Protein AF-A0A1G1ML23-F1 (afdb_monomer)

Foldseek 3Di:
DLLVQLLVCLLVVHFDEAEDFFQVLLVCVVPPDDDPLVSLLVLLLVLLSLQSGQEYEAQFPLVVVVSVVSPRPHHYDHQHAFDALVLLQDADLPVLCVVQVQDSQAAEEEEEDAQDVLQVVLLVLVLLLVLCVVDVSYAYEYAAYYPCPVVSCVSCVVSVNNVRYGYDHHDDRRSVSNSLLNHLAYETERQGGRAPVVLLSSLSNLHAYAYEDHHNCVRQDDDPQLHHYHPDSDSVVSSVRVVVSRVDDPVVSVNSSVRSNVSSVVRHNVVSVVVVVVVSVVSRVVSVVVCVVPPDPVVSVVSSVVSVVSSVVSSVVSNCCSPVVPDDDDDDPDDDDDDDDDDDDDDDDDDDDDDDDDDYDDDDDDDDDD

Secondary structure (DSSP, 8-state):
-HHHHHHHHHHTT---EEE----GGGGGGGSS---HHHHHHHHHHHHHHHTTSSEEEESSHHHHHHHHHTT--S-EEE-PPPB-TTGGG---HHHHHHHTT--TT-EEEEEES--SGGG-HHHHHHHHHHHHHH-TTEEEEEEB-STTHHHHHHHHHHTT-GGGEEE-B---THHHHHHHHH-SEEEE--S--SS-HHHHHHHHTT--EEEE--TTHHHH--BTTTEEEESS--HHHHHHHHHHHHT--HHHHHHHHHHHHHHGGG-BHHHHHHHHHHHHHHHHHHHHHHHTT---HHHHHHHHHHHHHHHHHHHHHHHHHHHHS---------------------------------------------

Sequence (370 aa):
MGDFALRLSRQHAIPLVFTYHTMFEQYVHDWPVQNEGVKRFMVKLAAGYANLVDQVIVPSESVQEILLKRGVKTPMEVVPTGVDLEHFSKGDRKAFRQRNQIPLDALVIGHAGRLAPEKNLEFLTNCMVEVLKKDPRVYALIVGLGPSEKMIKDTFKQAGLEKRLRLTGVLHYQHLVDAYFAMDVFAFASLSETQGIVLIEAMAAGVPVVALDAPGARDVVEDYHNGRLLNEMDQRSFVDALIWALSRTPEELRTIKQIVRMTVQKYPINSVAKHMLEIYEKIRSRKSISLGKKNSSRYLFQWRMKAEWDIYSNYIKSVATSVFEGKFQETEPIKICDTTGGLPKGTAPCPAGESEIDRHVMTEDGKRIA

Radius of gyration: 28.08 Å; Cα contacts (8 Å, |Δi|>4): 538; chains: 1; bounding box: 58×76×88 Å

Solvent-accessible surface area (backbone atoms only — not comparable to full-atom values): 20928 Å² total; per-residue (Å²): 116,68,68,58,57,52,50,50,22,50,75,72,71,43,82,38,74,45,74,63,81,72,71,62,55,77,55,38,80,82,43,101,67,79,49,73,42,56,35,49,22,48,52,38,40,52,28,43,53,48,53,73,37,73,31,33,35,22,37,21,66,55,47,44,54,52,40,46,77,61,64,36,75,42,57,70,47,74,55,47,84,45,40,64,51,72,62,32,59,62,52,49,31,66,63,43,24,58,77,64,74,40,63,91,87,44,44,24,45,24,37,69,48,71,30,38,74,70,39,31,47,67,64,45,46,54,30,50,51,57,50,36,74,76,34,88,54,41,31,40,38,40,38,30,55,49,83,41,52,62,58,50,53,50,55,32,46,77,70,73,39,51,91,40,54,41,77,69,35,75,64,61,72,68,58,40,32,11,50,41,40,46,30,54,28,37,52,43,48,31,68,65,46,50,43,42,66,64,56,48,51,30,14,33,41,40,26,44,39,38,32,35,54,18,42,11,37,59,78,72,44,42,59,82,64,44,25,41,50,34,85,61,99,43,61,66,62,51,33,51,51,50,48,54,58,71,67,52,52,77,65,56,46,51,52,42,27,51,40,19,44,56,64,39,68,82,36,38,35,69,61,42,52,49,54,54,50,53,51,52,52,56,50,49,53,58,50,54,61,57,45,76,77,56,86,44,76,66,51,52,51,54,48,44,53,46,51,54,48,52,52,53,49,36,51,51,48,17,52,49,52,31,66,68,65,72,78,74,80,88,78,74,82,84,78,88,77,95,80,84,87,81,88,85,90,89,88,86,83,88,86,92,87,86,84,90,83,89,87,84,87,87,89,85,85,89,78,88,89,133

pLDDT: mean 81.47, std 23.12, range [23.05, 98.88]

Nearest PDB structures (foldseek):
  3c4q-assembly2_B  TM=8.750E-01  e=9.588E-16  Corynebacterium glutamicum
  3c48-assembly1_A  TM=6.502E-01  e=3.898E-15  Corynebacterium glutamicum
  7qsg-assembly2_B  TM=8.049E-01  e=4.819E-12  Mycolicibacterium hassiacum
  8rz3-assembly2_B  TM=7.823E-01  e=1.466E-09  Variovorax paradoxus
  8jjq-assembly3_B  TM=7.696E-01  e=1.819E-09  Variovorax paradoxus

Structure (mmCIF, N/CA/C/O backbone):
data_AF-A0A1G1ML23-F1
#
_entry.id   AF-A0A1G1ML23-F1
#
loop_
_atom_site.group_PDB
_atom_site.id
_atom_site.type_symbol
_atom_site.label_atom_id
_atom_site.label_alt_id
_atom_site.label_comp_id
_atom_site.label_asym_id
_atom_site.label_entity_id
_atom_site.label_seq_id
_atom_site.pdbx_PDB_ins_code
_atom_site.Cartn_x
_atom_site.Cartn_y
_atom_site.Cartn_z
_atom_site.occupancy
_atom_site.B_iso_or_equiv
_atom_site.auth_seq_id
_atom_site.auth_comp_id
_atom_site.auth_asym_id
_atom_site.auth_atom_id
_atom_site.pdbx_PDB_model_num
ATOM 1 N N . MET A 1 1 ? 16.369 -14.875 -14.427 1.00 58.41 1 MET A N 1
ATOM 2 C CA . MET A 1 1 ? 15.161 -15.009 -15.281 1.00 58.41 1 MET A CA 1
ATOM 3 C C . MET A 1 1 ? 15.049 -13.906 -16.336 1.00 58.41 1 MET A C 1
ATOM 5 O O . MET A 1 1 ? 14.683 -14.240 -17.454 1.00 58.41 1 MET A O 1
ATOM 9 N N . GLY A 1 2 ? 15.398 -12.640 -16.052 1.00 76.62 2 GLY A N 1
ATOM 10 C CA . GLY A 1 2 ? 15.332 -11.555 -17.052 1.00 76.62 2 GLY A CA 1
ATOM 11 C C . GLY A 1 2 ? 16.174 -11.792 -18.316 1.00 76.62 2 GLY A C 1
ATOM 12 O O . GLY A 1 2 ? 15.683 -11.630 -19.430 1.00 76.62 2 GLY A O 1
ATOM 13 N N . ASP A 1 3 ? 17.402 -12.292 -18.168 1.00 80.50 3 ASP A N 1
ATOM 14 C CA . ASP A 1 3 ? 18.315 -12.519 -19.303 1.00 80.50 3 ASP A CA 1
ATOM 15 C C . ASP A 1 3 ? 17.758 -13.482 -20.361 1.00 80.50 3 ASP A C 1
ATOM 17 O O . ASP A 1 3 ? 18.032 -13.338 -21.551 1.00 80.50 3 ASP A O 1
ATOM 21 N N . PHE A 1 4 ? 16.926 -14.446 -19.952 1.00 85.75 4 PHE A N 1
ATOM 22 C CA . PHE A 1 4 ? 16.262 -15.360 -20.882 1.00 85.75 4 PHE A CA 1
ATOM 23 C C . PHE A 1 4 ? 15.243 -14.628 -21.765 1.00 85.75 4 PHE A C 1
ATOM 25 O O . PHE A 1 4 ? 15.238 -14.814 -22.982 1.00 85.75 4 PHE A O 1
ATOM 32 N N . ALA A 1 5 ? 14.434 -13.739 -21.178 1.00 87.69 5 ALA A N 1
ATOM 33 C CA . ALA A 1 5 ? 13.495 -12.908 -21.928 1.00 87.69 5 ALA A CA 1
ATOM 34 C C . ALA A 1 5 ? 14.228 -11.965 -22.896 1.00 87.69 5 ALA A C 1
ATOM 36 O O . ALA A 1 5 ? 13.805 -11.802 -24.043 1.00 87.69 5 ALA A O 1
ATOM 37 N N . LEU A 1 6 ? 15.371 -11.411 -22.475 1.00 86.19 6 LEU A N 1
ATOM 38 C CA . LEU A 1 6 ? 16.238 -10.616 -23.343 1.00 86.19 6 LEU A CA 1
ATOM 39 C C . LEU A 1 6 ? 16.767 -11.433 -24.523 1.00 86.19 6 LEU A C 1
ATOM 41 O O . LEU A 1 6 ? 16.596 -11.017 -25.669 1.00 86.1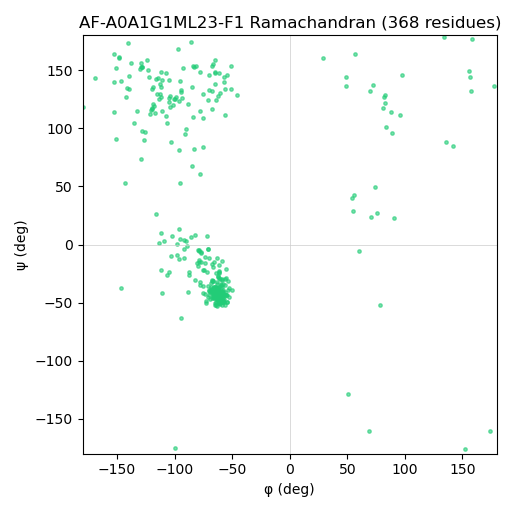9 6 LEU A O 1
ATOM 45 N N . ARG A 1 7 ? 17.325 -12.622 -24.282 1.00 83.94 7 ARG A N 1
ATOM 46 C CA . ARG A 1 7 ? 17.799 -13.519 -25.348 1.00 83.94 7 ARG A CA 1
ATOM 47 C C . ARG A 1 7 ? 16.695 -13.871 -26.341 1.00 83.94 7 ARG A C 1
ATOM 49 O O . ARG A 1 7 ? 16.908 -13.731 -27.544 1.00 83.94 7 ARG A O 1
ATOM 56 N N . LEU A 1 8 ? 15.508 -14.249 -25.861 1.00 86.88 8 LEU A N 1
ATOM 57 C CA . LEU A 1 8 ? 14.363 -14.568 -26.721 1.00 86.88 8 LEU A CA 1
ATOM 58 C C . LEU A 1 8 ? 13.907 -13.364 -27.547 1.00 86.88 8 LEU A C 1
ATOM 60 O O . LEU A 1 8 ? 13.706 -13.486 -28.757 1.00 86.88 8 LEU A O 1
ATOM 64 N N . SER A 1 9 ? 13.810 -12.188 -26.923 1.00 88.06 9 SER A N 1
ATOM 65 C CA . SER A 1 9 ? 13.485 -10.946 -27.625 1.00 88.06 9 SER A CA 1
ATOM 66 C C . SER A 1 9 ? 14.456 -10.683 -28.772 1.00 88.06 9 SER A C 1
ATOM 68 O O . SER A 1 9 ? 14.033 -10.337 -29.880 1.00 88.06 9 SER A O 1
ATOM 70 N N . ARG A 1 10 ? 15.758 -10.891 -28.543 1.00 83.06 10 ARG A N 1
ATOM 71 C CA . ARG A 1 10 ? 16.780 -10.669 -29.570 1.00 83.06 10 ARG A CA 1
ATOM 72 C C . ARG A 1 10 ? 16.805 -11.774 -30.629 1.00 83.06 10 ARG A C 1
ATOM 74 O O . ARG A 1 10 ? 16.969 -11.471 -31.807 1.00 83.06 10 ARG A O 1
ATOM 81 N N . GLN A 1 11 ? 16.562 -13.027 -30.248 1.00 81.75 11 GLN A N 1
ATOM 82 C CA . GLN A 1 11 ? 16.487 -14.176 -31.154 1.00 81.75 11 GLN A CA 1
ATOM 83 C C . GLN A 1 11 ? 15.316 -14.090 -32.137 1.00 81.75 11 GLN A C 1
ATOM 85 O O . GLN A 1 11 ? 15.501 -14.418 -33.310 1.00 81.75 11 GLN A O 1
ATOM 90 N N . HIS A 1 12 ? 14.147 -13.663 -31.660 1.00 83.75 12 HIS A N 1
ATOM 91 C CA . HIS A 1 12 ? 12.915 -13.564 -32.448 1.00 83.75 12 HIS A CA 1
ATOM 92 C C . HIS A 1 12 ? 12.643 -12.151 -32.969 1.00 83.75 12 HIS A C 1
ATOM 94 O O . HIS A 1 12 ? 11.632 -11.920 -33.625 1.00 83.75 12 HIS A O 1
ATOM 100 N N . ALA A 1 13 ? 13.534 -11.203 -32.671 1.00 82.31 13 ALA A N 1
ATOM 101 C CA . ALA A 1 13 ? 13.404 -9.802 -33.044 1.00 82.31 13 ALA A CA 1
ATOM 102 C C . ALA A 1 13 ? 12.086 -9.143 -32.570 1.00 82.31 13 ALA A C 1
ATOM 104 O O . ALA A 1 13 ? 11.600 -8.179 -33.153 1.00 82.31 13 ALA A O 1
ATOM 105 N N . ILE A 1 14 ? 11.518 -9.615 -31.464 1.00 88.31 14 ILE A N 1
ATOM 106 C CA . ILE A 1 14 ? 10.292 -9.062 -30.874 1.00 88.31 14 ILE A CA 1
ATOM 107 C C . ILE A 1 14 ? 10.626 -8.009 -29.814 1.00 88.31 14 ILE A C 1
ATOM 109 O O . ILE A 1 14 ? 11.713 -8.066 -29.231 1.00 88.31 14 ILE A O 1
ATOM 113 N N . PRO A 1 15 ? 9.766 -7.010 -29.557 1.00 91.06 15 PRO A N 1
ATOM 114 C CA . PRO A 1 15 ? 10.016 -6.052 -28.491 1.00 91.06 15 PRO A CA 1
ATOM 115 C C . PRO A 1 15 ? 10.085 -6.690 -27.106 1.00 91.06 15 PRO A C 1
ATOM 117 O O . PRO A 1 15 ? 9.389 -7.667 -26.846 1.00 91.06 15 PRO A O 1
ATOM 120 N N . LEU A 1 16 ? 10.905 -6.118 -26.229 1.00 92.81 16 LEU A N 1
ATOM 121 C CA . LEU A 1 16 ? 10.960 -6.474 -24.818 1.00 92.81 16 LEU A CA 1
ATOM 122 C C . LEU A 1 16 ? 10.473 -5.309 -23.966 1.00 92.81 16 LEU A C 1
ATOM 124 O O . LEU A 1 16 ? 11.019 -4.207 -24.043 1.00 92.81 16 LEU A O 1
ATOM 128 N N . VAL A 1 17 ? 9.486 -5.599 -23.126 1.00 94.69 17 VAL A N 1
ATOM 129 C CA . VAL A 1 17 ? 8.964 -4.689 -22.109 1.00 94.69 17 VAL A CA 1
ATOM 130 C C . VAL A 1 17 ? 9.332 -5.241 -20.736 1.00 94.69 17 VAL A C 1
ATOM 132 O O . VAL A 1 17 ? 9.208 -6.444 -20.503 1.00 94.69 17 VAL A O 1
ATOM 135 N N . PHE A 1 18 ? 9.805 -4.379 -19.841 1.00 94.12 18 PHE A N 1
ATOM 136 C CA . PHE A 1 18 ? 10.135 -4.738 -18.462 1.00 94.12 18 PHE A CA 1
ATOM 137 C C . PHE A 1 18 ? 9.272 -3.948 -17.486 1.00 94.12 18 PHE A C 1
ATOM 139 O O . PHE A 1 18 ? 9.352 -2.723 -17.467 1.00 94.12 18 PHE A O 1
ATOM 146 N N . THR A 1 19 ? 8.497 -4.639 -16.653 1.00 93.38 19 THR A N 1
ATOM 147 C CA . THR A 1 19 ? 7.740 -4.000 -15.571 1.00 93.38 19 THR A CA 1
ATOM 148 C C . THR A 1 19 ? 8.503 -4.078 -14.254 1.00 93.38 19 THR A C 1
ATOM 150 O O . THR A 1 19 ? 8.858 -5.167 -13.795 1.00 93.38 19 THR A O 1
ATOM 153 N N . TYR A 1 20 ? 8.757 -2.925 -13.638 1.00 90.56 20 TYR A N 1
ATOM 154 C CA . TYR A 1 20 ? 9.506 -2.813 -12.390 1.00 90.56 20 TYR A CA 1
ATOM 155 C C . TYR A 1 20 ? 8.564 -2.879 -11.175 1.00 90.56 20 TYR A C 1
ATOM 157 O O . TYR A 1 20 ? 7.998 -1.869 -10.770 1.00 90.56 20 TYR A O 1
ATOM 165 N N . HIS A 1 21 ? 8.393 -4.070 -10.590 1.00 82.38 21 HIS A N 1
ATOM 166 C CA . HIS A 1 21 ? 7.466 -4.308 -9.465 1.00 82.38 21 HIS A CA 1
ATOM 167 C C . HIS A 1 21 ? 8.126 -4.433 -8.086 1.00 82.38 21 HIS A C 1
ATOM 169 O O . HIS A 1 21 ? 7.429 -4.521 -7.080 1.00 82.38 21 HIS A O 1
ATOM 175 N N . THR A 1 22 ? 9.454 -4.519 -8.002 1.00 74.81 22 THR A N 1
ATOM 176 C CA . THR A 1 22 ? 10.126 -4.825 -6.731 1.00 74.81 22 THR A CA 1
ATOM 177 C C . THR A 1 22 ? 11.416 -4.035 -6.596 1.00 74.81 22 THR A C 1
ATOM 179 O O . THR A 1 22 ? 12.287 -4.081 -7.463 1.00 74.81 22 THR A O 1
ATOM 182 N N . MET A 1 23 ? 11.549 -3.329 -5.474 1.00 77.00 23 MET A N 1
ATOM 183 C CA . MET A 1 23 ? 12.773 -2.644 -5.066 1.00 77.00 23 MET A CA 1
ATOM 184 C C . MET A 1 23 ? 13.702 -3.646 -4.375 1.00 77.00 23 MET A C 1
ATOM 186 O O . MET A 1 23 ? 13.707 -3.765 -3.153 1.00 77.00 23 MET A O 1
ATOM 190 N N . PHE A 1 24 ? 14.450 -4.424 -5.163 1.00 69.19 24 PHE A N 1
ATOM 191 C CA . PHE A 1 24 ? 15.278 -5.537 -4.673 1.00 69.19 24 PHE A CA 1
ATOM 192 C C . PHE A 1 24 ? 16.255 -5.144 -3.557 1.00 69.19 24 PHE A C 1
ATOM 194 O O . PHE A 1 24 ? 16.516 -5.938 -2.658 1.00 69.19 24 PHE A O 1
ATOM 201 N N . GLU A 1 25 ? 16.754 -3.910 -3.558 1.00 65.50 25 GLU A N 1
ATOM 202 C CA . GLU A 1 25 ? 17.623 -3.380 -2.508 1.00 65.50 25 GLU A CA 1
ATOM 203 C C . GLU A 1 25 ? 16.975 -3.331 -1.114 1.00 65.50 25 GLU A C 1
ATOM 205 O O . GLU A 1 25 ? 17.686 -3.349 -0.110 1.00 65.50 25 GLU A O 1
ATOM 210 N N . GLN A 1 26 ? 15.641 -3.311 -1.035 1.00 65.19 26 GLN A N 1
ATOM 211 C CA . GLN A 1 26 ? 14.900 -3.331 0.229 1.00 65.19 26 GLN A CA 1
ATOM 212 C C . GLN A 1 26 ? 14.804 -4.748 0.818 1.00 65.19 26 GLN A C 1
ATOM 214 O O . GLN A 1 26 ? 14.620 -4.893 2.023 1.00 65.19 26 GLN A O 1
ATOM 219 N N . TYR A 1 27 ? 15.029 -5.787 0.006 1.00 62.25 27 TYR A N 1
ATOM 220 C CA . TYR A 1 27 ? 14.993 -7.204 0.399 1.00 62.25 27 TYR A CA 1
ATOM 221 C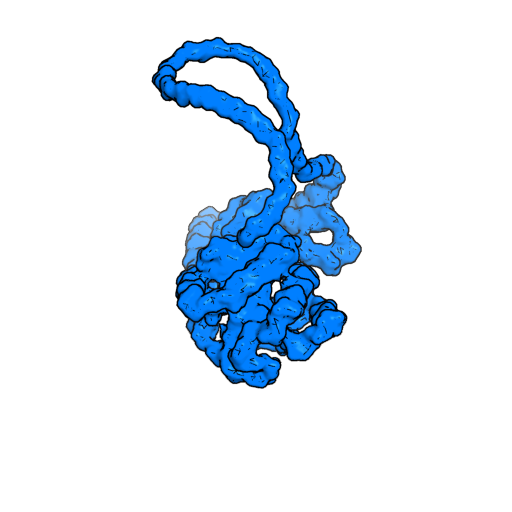 C . TYR A 1 27 ? 16.371 -7.780 0.762 1.00 62.25 27 TYR A C 1
ATOM 223 O O . TYR A 1 27 ? 16.499 -8.965 1.051 1.00 62.25 27 TYR A O 1
ATOM 231 N N . VAL A 1 28 ? 17.422 -6.954 0.789 1.00 59.91 28 VAL A N 1
ATOM 232 C CA . VAL A 1 28 ? 18.793 -7.398 1.119 1.00 59.91 28 VAL A CA 1
ATOM 233 C C . VAL A 1 28 ? 18.912 -7.884 2.575 1.00 59.91 28 VAL A C 1
ATOM 235 O O . VAL A 1 28 ? 19.863 -8.584 2.903 1.00 59.91 28 VAL A O 1
ATOM 238 N N . HIS A 1 29 ? 17.931 -7.583 3.435 1.00 56.06 29 HIS A N 1
ATOM 239 C CA . HIS A 1 29 ? 17.868 -8.090 4.810 1.00 56.06 29 HIS A CA 1
ATOM 240 C C . HIS A 1 29 ? 17.740 -9.623 4.888 1.00 56.06 29 HIS A C 1
ATOM 242 O O . HIS A 1 29 ? 18.254 -10.217 5.833 1.00 56.06 29 HIS A O 1
ATOM 248 N N . ASP A 1 30 ? 17.153 -10.263 3.870 1.00 53.88 30 ASP A N 1
ATOM 249 C CA . ASP A 1 30 ? 17.053 -11.726 3.763 1.00 53.88 30 ASP A CA 1
ATOM 250 C C . ASP A 1 30 ? 18.358 -12.379 3.252 1.00 53.88 30 ASP A C 1
ATOM 252 O O . ASP A 1 30 ? 18.462 -13.606 3.183 1.00 53.88 30 ASP A O 1
ATOM 256 N N . TRP A 1 31 ? 19.371 -11.583 2.876 1.00 52.78 31 TRP A N 1
ATOM 257 C CA . TRP A 1 31 ? 20.639 -12.081 2.343 1.00 52.78 31 TRP A CA 1
ATOM 258 C C . TRP A 1 31 ? 21.713 -12.198 3.443 1.00 52.78 31 TRP A C 1
ATOM 260 O O . TRP A 1 31 ? 21.850 -11.284 4.258 1.00 52.78 31 TRP A O 1
ATOM 270 N N . PRO A 1 32 ? 22.562 -13.248 3.436 1.00 47.41 32 PRO A N 1
ATOM 271 C CA . PRO A 1 32 ? 23.615 -13.453 4.444 1.00 47.41 32 PRO A CA 1
ATOM 272 C C . PRO A 1 32 ? 24.655 -12.325 4.562 1.00 47.41 32 PRO A C 1
ATOM 274 O O . PRO A 1 32 ? 25.431 -12.293 5.512 1.00 47.41 32 PRO A O 1
ATOM 277 N N . VAL A 1 33 ? 24.709 -11.418 3.582 1.00 53.94 33 VAL A N 1
ATOM 278 C CA . VAL A 1 33 ? 25.675 -10.316 3.498 1.00 53.94 33 VAL A CA 1
ATOM 279 C C . VAL A 1 33 ? 24.907 -9.008 3.339 1.00 53.94 33 VAL A C 1
ATOM 281 O O . VAL A 1 33 ? 24.508 -8.634 2.237 1.00 53.94 33 VAL A O 1
ATOM 284 N N . GLN A 1 34 ? 24.706 -8.312 4.454 1.00 60.94 34 GLN A N 1
ATOM 285 C CA . GLN A 1 34 ? 24.003 -7.032 4.516 1.00 60.94 34 GLN A CA 1
ATOM 286 C C . GLN A 1 34 ? 25.012 -5.879 4.474 1.00 60.94 34 GLN A C 1
ATOM 288 O O . GLN A 1 34 ? 25.390 -5.332 5.506 1.00 60.94 34 GLN A O 1
ATOM 293 N N . ASN A 1 35 ? 25.492 -5.513 3.284 1.00 69.56 35 ASN A N 1
ATOM 294 C CA . ASN A 1 35 ? 26.340 -4.329 3.131 1.00 69.56 35 ASN A CA 1
ATOM 295 C C . ASN A 1 35 ? 25.840 -3.398 2.016 1.00 69.56 35 ASN A C 1
ATOM 297 O O . ASN A 1 35 ? 25.145 -3.805 1.082 1.00 69.56 35 ASN A O 1
ATOM 301 N N . GLU A 1 36 ? 26.215 -2.122 2.116 1.00 73.38 36 GLU A N 1
ATOM 302 C CA . GLU A 1 36 ? 25.839 -1.087 1.145 1.00 73.38 36 GLU A CA 1
ATOM 303 C C . GLU A 1 36 ? 26.375 -1.371 -0.269 1.00 73.38 36 GLU A C 1
ATOM 305 O O . GLU A 1 36 ? 25.779 -0.954 -1.262 1.00 73.38 36 GLU A O 1
ATOM 310 N N . GLY A 1 37 ? 27.460 -2.142 -0.388 1.00 76.25 37 GLY A N 1
ATOM 311 C CA . GLY A 1 37 ? 27.986 -2.602 -1.674 1.00 76.25 37 GLY A CA 1
ATOM 312 C C . GLY A 1 37 ? 27.005 -3.506 -2.425 1.00 76.25 37 GLY A C 1
ATOM 313 O O . GLY A 1 37 ? 26.764 -3.286 -3.610 1.00 76.25 37 GLY A O 1
ATOM 314 N N . VAL A 1 38 ? 26.379 -4.466 -1.737 1.00 76.38 38 VAL A N 1
ATOM 315 C CA . VAL A 1 38 ? 25.375 -5.377 -2.313 1.00 76.38 38 VAL A CA 1
ATOM 316 C C . VAL A 1 38 ? 24.121 -4.611 -2.729 1.00 76.38 38 VAL A C 1
ATOM 318 O O . VAL A 1 38 ? 23.608 -4.832 -3.827 1.00 76.38 38 VAL A O 1
ATOM 321 N N . LYS A 1 39 ? 23.654 -3.654 -1.916 1.00 76.88 39 LYS A N 1
ATOM 322 C CA . LYS A 1 39 ? 22.527 -2.784 -2.298 1.00 76.88 39 LYS A CA 1
ATOM 323 C C . LYS A 1 39 ? 22.839 -1.999 -3.572 1.00 76.88 39 LYS A C 1
ATOM 325 O O . LYS A 1 39 ? 22.055 -2.038 -4.521 1.00 76.88 39 LYS A O 1
ATOM 330 N N . ARG A 1 40 ? 24.006 -1.341 -3.637 1.00 80.31 40 ARG A N 1
ATOM 331 C CA . ARG A 1 40 ? 24.456 -0.613 -4.839 1.00 80.31 40 ARG A CA 1
ATOM 332 C C . ARG A 1 40 ? 24.556 -1.528 -6.056 1.00 80.31 40 ARG A C 1
ATOM 334 O O . ARG A 1 40 ? 24.095 -1.152 -7.132 1.00 80.31 40 ARG A O 1
ATOM 341 N N . PHE A 1 41 ? 25.112 -2.726 -5.882 1.00 81.25 41 PHE A N 1
ATOM 342 C CA . PHE A 1 41 ? 25.197 -3.737 -6.931 1.00 81.25 41 PHE A CA 1
ATOM 343 C C . PHE A 1 41 ? 23.811 -4.077 -7.496 1.00 81.25 41 PHE A C 1
ATOM 345 O O . PHE A 1 41 ? 23.611 -3.965 -8.704 1.00 81.25 41 PHE A O 1
ATOM 352 N N . MET A 1 42 ? 22.837 -4.403 -6.638 1.00 82.56 42 MET A N 1
ATOM 353 C CA . MET A 1 42 ? 21.475 -4.757 -7.063 1.00 82.56 42 MET A CA 1
ATOM 354 C C . MET A 1 42 ? 20.774 -3.601 -7.782 1.00 82.56 42 MET A C 1
ATOM 356 O O . MET A 1 42 ? 20.182 -3.802 -8.843 1.00 82.56 42 MET A O 1
ATOM 360 N N . VAL A 1 43 ? 20.904 -2.377 -7.260 1.00 85.69 43 VAL A N 1
ATOM 361 C CA . VAL A 1 43 ? 20.361 -1.168 -7.895 1.00 85.69 43 VAL A CA 1
ATOM 362 C C . VAL A 1 43 ? 20.939 -0.975 -9.298 1.00 85.69 43 VAL A C 1
ATOM 364 O O . VAL A 1 43 ? 20.191 -0.733 -10.247 1.00 85.69 43 VAL A O 1
ATOM 367 N N . LYS A 1 44 ? 22.263 -1.097 -9.454 1.00 85.25 44 LYS A N 1
ATOM 368 C CA . LYS A 1 44 ? 22.937 -0.929 -10.750 1.00 85.25 44 LYS A CA 1
ATOM 369 C C . LYS A 1 44 ? 22.603 -2.059 -11.715 1.00 85.25 44 LYS A C 1
ATOM 371 O O . LYS A 1 44 ? 22.369 -1.781 -12.887 1.00 85.25 44 LYS A O 1
ATOM 376 N N . LEU A 1 45 ? 22.527 -3.297 -11.232 1.00 85.31 45 LEU A N 1
ATOM 377 C CA . LEU A 1 45 ? 22.141 -4.455 -12.032 1.00 85.31 45 LEU A CA 1
ATOM 378 C C . LEU A 1 45 ? 20.730 -4.276 -12.607 1.00 85.31 45 LEU A C 1
ATOM 380 O O . LEU A 1 45 ? 20.536 -4.451 -13.812 1.00 85.31 45 LEU A O 1
ATOM 384 N N . ALA A 1 46 ? 19.769 -3.866 -11.771 1.00 87.88 46 ALA A N 1
ATOM 385 C CA . ALA A 1 46 ? 18.385 -3.635 -12.174 1.00 87.88 46 ALA A CA 1
ATOM 386 C C . ALA A 1 46 ? 18.246 -2.440 -13.132 1.00 87.88 46 ALA A C 1
ATOM 388 O O . ALA A 1 46 ? 17.601 -2.560 -14.174 1.00 87.88 46 ALA A O 1
ATOM 389 N N . ALA A 1 47 ? 18.895 -1.308 -12.832 1.00 90.06 47 ALA A N 1
ATOM 390 C CA . ALA A 1 47 ? 18.895 -0.135 -13.710 1.00 90.06 47 ALA A CA 1
ATOM 391 C C . ALA A 1 47 ? 19.568 -0.429 -15.059 1.00 90.06 47 ALA A C 1
ATOM 393 O O . ALA A 1 47 ? 19.109 0.007 -16.115 1.00 90.06 47 ALA A O 1
ATOM 394 N N . GLY A 1 48 ? 20.650 -1.202 -15.043 1.00 88.25 48 GLY A N 1
ATOM 395 C CA . GLY A 1 48 ? 21.322 -1.636 -16.251 1.00 88.25 48 GLY A CA 1
ATOM 396 C C . GLY A 1 48 ? 20.475 -2.596 -17.077 1.00 88.25 48 GLY A C 1
ATOM 397 O O . GLY A 1 48 ? 20.378 -2.392 -18.280 1.00 88.25 48 GLY A O 1
ATOM 398 N N . TYR A 1 49 ? 19.766 -3.546 -16.456 1.00 90.25 49 TYR A N 1
ATOM 399 C CA . TYR A 1 49 ? 18.806 -4.404 -17.160 1.00 90.25 49 TYR A CA 1
ATOM 400 C C . TYR A 1 49 ? 17.659 -3.591 -17.780 1.00 90.25 49 TYR A C 1
ATOM 402 O O . TYR A 1 49 ? 17.317 -3.798 -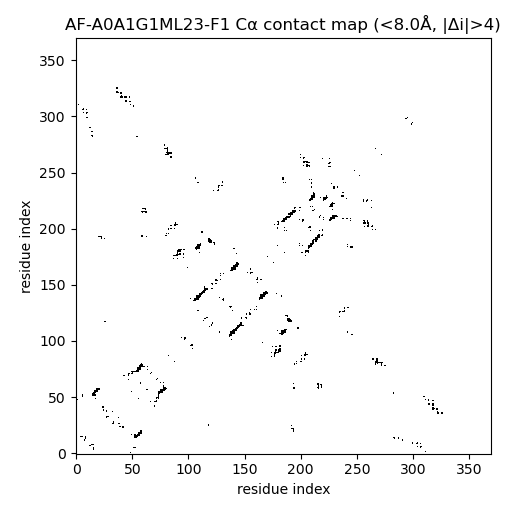18.943 1.00 90.25 49 TYR A O 1
ATOM 410 N N . ALA A 1 50 ? 17.121 -2.603 -17.057 1.00 92.69 50 ALA A N 1
ATOM 411 C CA . ALA A 1 50 ? 16.127 -1.668 -17.587 1.00 92.69 50 ALA A CA 1
ATOM 412 C C . ALA A 1 50 ? 16.646 -0.890 -18.815 1.00 92.69 50 ALA A C 1
ATOM 414 O O . ALA A 1 50 ? 15.880 -0.572 -19.721 1.00 92.69 50 ALA A O 1
ATOM 415 N N . ASN A 1 51 ? 17.956 -0.650 -18.902 1.00 93.44 51 ASN A N 1
ATOM 416 C CA . ASN A 1 51 ? 18.606 -0.048 -20.069 1.00 93.44 51 ASN A CA 1
ATOM 417 C C . ASN A 1 51 ? 18.805 -1.005 -21.263 1.00 93.44 51 ASN A C 1
ATOM 419 O O . ASN A 1 51 ? 19.218 -0.556 -22.332 1.00 93.44 51 ASN A O 1
ATOM 423 N N . LEU A 1 52 ? 18.517 -2.304 -21.111 1.00 90.75 52 LEU A N 1
ATOM 424 C CA . LEU A 1 52 ? 18.628 -3.307 -22.182 1.00 90.75 52 LEU A CA 1
ATOM 425 C C . LEU A 1 52 ? 17.298 -3.612 -22.880 1.00 90.75 52 LEU A C 1
ATOM 427 O O . LEU A 1 52 ? 17.281 -4.335 -23.885 1.00 90.75 52 LEU A O 1
ATOM 431 N N . VAL A 1 53 ? 16.182 -3.106 -22.356 1.00 92.50 53 VAL A N 1
ATOM 432 C CA . VAL A 1 53 ? 14.839 -3.362 -22.893 1.00 92.50 53 VAL A CA 1
ATOM 433 C C . VAL A 1 53 ? 14.367 -2.227 -23.804 1.00 92.50 53 VAL A C 1
ATOM 435 O O . VAL A 1 53 ? 14.997 -1.176 -23.872 1.00 92.50 53 VAL A O 1
ATOM 438 N N . ASP A 1 54 ? 13.279 -2.441 -24.547 1.00 93.25 54 ASP A N 1
ATOM 439 C CA . ASP A 1 54 ? 12.761 -1.428 -25.478 1.00 93.25 54 ASP A CA 1
ATOM 440 C C . ASP A 1 54 ? 11.791 -0.439 -24.791 1.00 93.25 54 ASP A C 1
ATOM 442 O O . ASP A 1 54 ? 11.620 0.681 -25.269 1.00 93.25 54 ASP A O 1
ATOM 446 N N . GLN A 1 55 ? 11.172 -0.844 -23.676 1.00 95.62 55 GLN A N 1
ATOM 447 C CA . GLN A 1 55 ? 10.291 -0.022 -22.842 1.00 95.62 55 GLN A CA 1
ATOM 448 C C . GLN A 1 55 ? 10.319 -0.521 -21.394 1.00 95.62 55 GLN A C 1
ATOM 450 O O . GLN A 1 55 ? 10.268 -1.731 -21.153 1.00 95.62 55 GLN A O 1
ATOM 455 N N . VAL A 1 56 ? 10.322 0.403 -20.435 1.00 96.81 56 VAL A N 1
ATOM 456 C CA . VAL A 1 56 ? 10.093 0.094 -19.020 1.00 96.81 56 VAL A CA 1
ATOM 457 C C . VAL A 1 56 ? 8.689 0.545 -18.624 1.00 96.81 56 VAL A C 1
ATOM 459 O O . VAL A 1 56 ? 8.212 1.594 -19.062 1.00 96.81 56 VAL A O 1
ATOM 462 N N . ILE A 1 57 ? 8.036 -0.260 -17.798 1.00 96.88 57 ILE A N 1
ATOM 463 C CA . ILE A 1 57 ? 6.759 0.050 -17.167 1.00 96.88 57 ILE A CA 1
ATOM 464 C C . ILE A 1 57 ? 7.009 0.184 -15.675 1.00 96.88 57 ILE A C 1
ATOM 466 O O . ILE A 1 57 ? 7.642 -0.681 -15.063 1.00 96.88 57 ILE A O 1
ATOM 470 N N . VAL A 1 58 ? 6.534 1.278 -15.100 1.00 96.19 58 VAL A N 1
ATOM 471 C CA . VAL A 1 58 ? 6.655 1.555 -13.669 1.00 96.19 58 VAL A CA 1
ATOM 472 C C . VAL A 1 58 ? 5.269 1.762 -13.069 1.00 96.19 58 VAL A C 1
ATOM 474 O O . VAL A 1 58 ? 4.401 2.316 -13.738 1.00 96.19 58 VAL A O 1
ATOM 477 N N . PRO A 1 59 ? 5.032 1.317 -11.830 1.00 94.00 59 PRO A N 1
ATOM 478 C CA . PRO A 1 59 ? 3.702 1.375 -11.235 1.00 94.00 59 PRO A CA 1
ATOM 479 C C . PRO A 1 59 ? 3.313 2.760 -10.700 1.00 94.00 59 PRO A C 1
ATOM 481 O O . PRO A 1 59 ? 2.135 2.982 -10.431 1.00 94.00 59 PRO A O 1
ATOM 484 N N . SER A 1 60 ? 4.270 3.677 -10.534 1.00 94.38 60 SER A N 1
ATOM 485 C CA . SER A 1 60 ? 4.024 5.024 -10.014 1.00 94.38 60 SER A CA 1
ATOM 486 C C . SER A 1 60 ? 5.047 6.046 -10.521 1.00 94.38 60 SER A C 1
ATOM 488 O O . SER A 1 60 ? 6.121 5.678 -11.016 1.00 94.38 60 SER A O 1
ATOM 490 N N . GLU A 1 61 ? 4.718 7.332 -10.380 1.00 94.81 61 GLU A N 1
ATOM 491 C CA . GLU A 1 61 ? 5.600 8.449 -10.736 1.00 94.81 61 GLU A CA 1
ATOM 492 C C . GLU A 1 61 ? 6.824 8.485 -9.814 1.00 94.81 61 GLU A C 1
ATOM 494 O O . GLU A 1 61 ? 7.956 8.578 -10.290 1.00 94.81 61 GLU A O 1
ATOM 499 N N . SER A 1 62 ? 6.639 8.272 -8.509 1.00 94.25 62 SER A N 1
ATOM 500 C CA . SER A 1 62 ? 7.755 8.200 -7.559 1.00 94.25 62 SER A CA 1
ATOM 501 C C . SER A 1 62 ? 8.772 7.102 -7.904 1.00 94.25 62 SER A C 1
ATOM 503 O O . SER A 1 62 ? 9.983 7.322 -7.809 1.00 94.25 62 SER A O 1
ATOM 505 N N . VAL A 1 63 ? 8.324 5.929 -8.373 1.00 94.06 63 VAL A N 1
ATOM 506 C CA . VAL A 1 63 ? 9.230 4.869 -8.850 1.00 94.06 63 VAL A CA 1
ATOM 507 C C . VAL A 1 63 ? 9.933 5.286 -10.143 1.00 94.06 63 VAL A C 1
ATOM 509 O O . VAL A 1 63 ? 11.127 5.012 -10.299 1.00 94.06 63 VAL A O 1
ATOM 512 N N . GLN A 1 64 ? 9.241 5.982 -11.050 1.00 96.00 64 GLN A N 1
ATOM 513 C CA . GLN A 1 64 ? 9.852 6.538 -12.259 1.00 96.00 64 GLN A CA 1
ATOM 514 C C . GLN A 1 64 ? 11.017 7.474 -11.911 1.00 96.00 64 GLN A C 1
ATOM 516 O O . GLN A 1 64 ? 12.123 7.302 -12.428 1.00 96.00 64 GLN A O 1
ATOM 521 N N . GLU A 1 65 ? 10.803 8.418 -10.993 1.00 95.00 65 GLU A N 1
ATOM 522 C CA . GLU A 1 65 ? 11.831 9.356 -10.536 1.00 95.00 65 GLU A CA 1
ATOM 523 C C . GLU A 1 65 ? 13.032 8.644 -9.907 1.00 95.00 65 GLU A C 1
ATOM 525 O O . GLU A 1 65 ? 14.188 9.003 -10.159 1.00 95.00 65 GLU A O 1
ATOM 530 N N . ILE A 1 66 ? 12.776 7.609 -9.104 1.00 92.75 66 ILE A N 1
ATOM 531 C CA . ILE A 1 66 ? 13.824 6.782 -8.502 1.00 92.75 66 ILE A CA 1
ATOM 532 C C . ILE A 1 66 ? 14.665 6.108 -9.592 1.00 92.75 66 ILE A C 1
ATOM 534 O O . ILE A 1 66 ? 15.897 6.124 -9.517 1.00 92.75 66 ILE A O 1
ATOM 538 N N . LEU A 1 67 ? 14.035 5.536 -10.620 1.00 94.31 67 LEU A N 1
ATOM 539 C CA . LEU A 1 67 ? 14.750 4.890 -11.722 1.00 94.31 67 LEU A CA 1
ATOM 540 C C . LEU A 1 67 ? 15.524 5.891 -12.591 1.00 94.31 67 LEU A C 1
ATOM 542 O O . LEU A 1 67 ? 16.652 5.588 -12.993 1.00 94.31 67 LEU A O 1
ATOM 546 N N . LEU A 1 68 ? 14.990 7.098 -12.811 1.00 95.50 68 LEU A N 1
ATOM 547 C CA . LEU A 1 68 ? 15.712 8.184 -13.486 1.00 95.50 68 LEU A CA 1
ATOM 548 C C . LEU A 1 68 ? 16.995 8.538 -12.724 1.00 95.50 68 LEU A C 1
ATOM 550 O O . LEU A 1 68 ? 18.082 8.534 -13.306 1.00 95.50 68 LEU A O 1
ATOM 554 N N . LYS A 1 69 ? 16.899 8.739 -11.403 1.00 93.62 69 LYS A N 1
ATOM 555 C CA . LYS A 1 69 ? 18.056 9.010 -10.525 1.00 93.62 69 LYS A CA 1
ATOM 556 C C . LYS A 1 69 ? 19.071 7.859 -10.518 1.00 93.62 69 LYS A C 1
ATOM 558 O O . LYS A 1 69 ? 20.268 8.087 -10.360 1.00 93.62 69 LYS A O 1
ATOM 563 N N . ARG A 1 70 ? 18.623 6.619 -10.741 1.00 92.56 70 ARG A N 1
ATOM 564 C CA . ARG A 1 70 ? 19.485 5.424 -10.857 1.00 92.56 70 ARG A CA 1
ATOM 565 C C . ARG A 1 70 ? 20.165 5.277 -12.220 1.00 92.56 70 ARG A C 1
ATOM 567 O O . ARG A 1 70 ? 21.018 4.400 -12.374 1.00 92.56 70 ARG A O 1
ATOM 574 N N . GLY A 1 71 ? 19.842 6.138 -13.184 1.00 93.38 71 GLY A N 1
ATOM 575 C CA . GLY A 1 71 ? 20.451 6.154 -14.512 1.00 93.38 71 GLY A CA 1
ATOM 576 C C . GLY A 1 71 ? 19.729 5.289 -15.546 1.00 93.38 71 GLY A C 1
ATOM 577 O O . GLY A 1 71 ? 20.355 4.876 -16.528 1.00 93.38 71 GLY A O 1
ATOM 578 N N . VAL A 1 72 ? 18.440 4.996 -15.350 1.00 95.44 72 VAL A N 1
ATOM 579 C CA . VAL A 1 72 ? 17.599 4.410 -16.404 1.00 95.44 72 VAL A CA 1
ATOM 580 C C . VAL A 1 72 ? 17.324 5.472 -17.472 1.00 95.44 72 VAL A C 1
ATOM 582 O O . VAL A 1 72 ? 16.854 6.565 -17.176 1.00 95.44 72 VAL A O 1
ATOM 585 N N . LYS A 1 73 ? 17.664 5.146 -18.720 1.00 95.38 73 LYS A N 1
ATOM 586 C CA . LYS A 1 73 ? 17.553 5.990 -19.920 1.00 95.38 73 LYS A CA 1
ATOM 587 C C . LYS A 1 73 ? 16.497 5.481 -20.896 1.00 95.38 73 LYS A C 1
ATOM 589 O O . LYS A 1 73 ? 16.050 6.237 -21.755 1.00 95.38 73 LYS A O 1
ATOM 594 N N . THR A 1 74 ? 16.145 4.199 -20.811 1.00 95.25 74 THR A N 1
ATOM 595 C CA . THR A 1 74 ? 15.052 3.620 -21.598 1.00 95.25 74 THR A CA 1
ATOM 596 C C . THR A 1 74 ? 13.759 4.382 -21.317 1.00 95.25 74 THR A C 1
ATOM 598 O O . THR A 1 74 ? 13.516 4.713 -20.154 1.00 95.25 74 THR A O 1
ATOM 601 N N . PRO A 1 75 ? 12.915 4.647 -22.334 1.00 95.31 75 PRO A N 1
ATOM 602 C CA . PRO A 1 75 ? 11.601 5.235 -22.115 1.00 95.31 75 PRO A CA 1
ATOM 603 C C . PRO A 1 75 ? 10.823 4.469 -21.044 1.00 95.31 75 PRO A C 1
ATOM 605 O O . PRO A 1 75 ? 10.790 3.234 -21.053 1.00 95.31 75 PRO A O 1
ATOM 608 N N . MET A 1 76 ? 10.216 5.215 -20.125 1.00 97.00 76 MET A N 1
ATOM 609 C CA . MET A 1 76 ? 9.411 4.677 -19.033 1.00 97.00 76 MET A CA 1
ATOM 610 C C . MET A 1 76 ? 7.994 5.226 -19.148 1.00 97.00 76 MET A C 1
ATOM 612 O O . MET A 1 76 ? 7.835 6.425 -19.351 1.00 97.00 76 MET A O 1
ATOM 616 N N . GLU A 1 77 ? 6.990 4.367 -19.011 1.00 96.75 77 GLU A N 1
ATOM 617 C CA . GLU A 1 77 ? 5.576 4.762 -18.955 1.00 96.75 77 GLU A CA 1
ATOM 618 C C . GLU A 1 77 ? 5.028 4.328 -17.590 1.00 96.75 77 GLU A C 1
ATOM 620 O O . GLU A 1 77 ? 5.324 3.221 -17.119 1.00 96.75 77 GLU A O 1
ATOM 625 N N . VAL A 1 78 ? 4.277 5.216 -16.939 1.00 95.56 78 VAL A N 1
ATOM 626 C CA . VAL A 1 78 ? 3.659 4.941 -15.638 1.00 95.56 78 VAL A CA 1
ATOM 627 C C . VAL A 1 78 ? 2.348 4.202 -15.883 1.00 95.56 78 VAL A C 1
ATOM 629 O O . VAL A 1 78 ? 1.392 4.776 -16.397 1.00 95.56 78 VAL A O 1
ATOM 632 N N . VAL A 1 79 ? 2.308 2.919 -15.529 1.00 95.19 79 VAL A N 1
ATOM 633 C CA . VAL A 1 79 ? 1.114 2.075 -15.627 1.00 95.19 79 VAL A CA 1
ATOM 634 C C . VAL A 1 79 ? 0.901 1.405 -14.269 1.00 95.19 79 VAL A C 1
ATOM 636 O O . VAL A 1 79 ? 1.560 0.403 -13.971 1.00 95.19 79 VAL A O 1
ATOM 639 N N . PRO A 1 80 ? 0.013 1.951 -13.420 1.00 93.31 80 PRO A N 1
ATOM 640 C CA . PRO A 1 80 ? -0.287 1.349 -12.130 1.00 93.31 80 PRO A CA 1
ATOM 641 C C . PRO A 1 80 ? -0.996 0.007 -12.317 1.00 93.31 80 PRO A C 1
ATOM 643 O O . PRO A 1 80 ? -1.688 -0.216 -13.304 1.00 93.31 80 PRO A O 1
ATOM 646 N N . THR A 1 81 ? -0.888 -0.884 -11.339 1.00 91.81 81 THR A N 1
ATOM 647 C CA . THR A 1 81 ? -1.746 -2.068 -11.220 1.00 91.81 81 THR A CA 1
ATOM 648 C C . THR A 1 81 ? -3.181 -1.612 -10.984 1.00 91.81 81 THR A C 1
ATOM 650 O O . THR A 1 81 ? -3.439 -0.853 -10.050 1.00 91.81 81 THR A O 1
ATOM 653 N N . GLY A 1 82 ? -4.110 -2.050 -11.828 1.00 92.56 82 GLY A N 1
ATOM 654 C CA . GLY A 1 82 ? -5.509 -1.665 -11.701 1.00 92.56 82 GLY A CA 1
ATOM 655 C C . GLY A 1 82 ? -6.268 -2.488 -10.661 1.00 92.56 82 GLY A C 1
ATOM 656 O O . GLY A 1 82 ? -5.935 -3.644 -10.405 1.00 92.56 82 GLY A O 1
ATOM 657 N N . VAL A 1 83 ? -7.313 -1.886 -10.097 1.00 93.56 83 VAL A N 1
ATOM 658 C CA . VAL A 1 83 ? -8.205 -2.483 -9.095 1.00 93.56 83 VAL A CA 1
ATOM 659 C C . VAL A 1 83 ? -9.604 -2.640 -9.693 1.00 93.56 83 VAL A C 1
ATOM 661 O O . VAL A 1 83 ? -10.067 -1.798 -10.471 1.00 93.56 83 VAL A O 1
ATOM 664 N N . ASP A 1 84 ? -10.290 -3.728 -9.343 1.00 94.06 84 ASP A N 1
ATOM 665 C CA . ASP A 1 84 ? -11.709 -3.909 -9.654 1.00 94.06 84 ASP A CA 1
ATOM 666 C C . ASP A 1 84 ? -12.559 -3.039 -8.714 1.00 94.06 84 ASP A C 1
ATOM 668 O O . ASP A 1 84 ? -13.021 -3.471 -7.657 1.00 94.06 84 ASP A O 1
ATOM 672 N N . LEU A 1 85 ? -12.723 -1.768 -9.084 1.00 93.31 85 LEU A N 1
ATOM 673 C CA . LEU A 1 85 ? -13.436 -0.785 -8.266 1.00 93.31 85 LEU A CA 1
ATOM 674 C C . LEU A 1 85 ? -14.897 -1.178 -8.014 1.00 93.31 85 LEU A C 1
ATOM 676 O O . LEU A 1 85 ? -15.449 -0.822 -6.975 1.00 93.31 85 LEU A O 1
ATOM 680 N N . GLU A 1 86 ? -15.528 -1.911 -8.937 1.00 92.56 86 GLU A N 1
ATOM 681 C CA . GLU A 1 86 ? -16.902 -2.367 -8.745 1.00 92.56 86 GLU A CA 1
ATOM 682 C C . GLU A 1 86 ? -16.956 -3.431 -7.647 1.00 92.56 86 GLU A C 1
ATOM 684 O O . GLU A 1 86 ? -17.775 -3.318 -6.730 1.00 92.56 86 GLU A O 1
ATOM 689 N N . HIS A 1 87 ? -16.058 -4.418 -7.689 1.00 93.50 87 HIS A N 1
ATOM 690 C CA . HIS A 1 87 ? -15.959 -5.437 -6.647 1.00 93.50 87 HIS A CA 1
ATOM 691 C C . HIS A 1 87 ? -15.654 -4.816 -5.278 1.00 93.50 87 HIS A C 1
ATOM 693 O O . HIS A 1 87 ? -16.371 -5.069 -4.310 1.00 93.50 87 HIS A O 1
ATOM 699 N N . PHE A 1 88 ? -14.668 -3.917 -5.208 1.00 94.50 88 PHE A N 1
ATOM 700 C CA . PHE A 1 88 ? -14.281 -3.238 -3.966 1.00 94.50 88 PHE A CA 1
ATOM 701 C C . PHE A 1 88 ? -15.298 -2.197 -3.471 1.00 94.50 88 PHE A C 1
ATOM 703 O O . PHE A 1 88 ? -15.131 -1.662 -2.380 1.00 94.50 88 PHE A O 1
ATOM 710 N N . SER A 1 89 ? -16.380 -1.936 -4.211 1.00 91.81 89 SER A N 1
ATOM 711 C CA . SER A 1 89 ? -17.477 -1.061 -3.771 1.00 91.81 89 SER A CA 1
ATOM 712 C C . SER A 1 89 ? -18.621 -1.800 -3.059 1.00 91.81 89 SER A C 1
ATOM 714 O O . SER A 1 89 ? -19.552 -1.155 -2.566 1.00 91.81 89 SER A O 1
ATOM 716 N N . LYS A 1 90 ? -18.564 -3.138 -2.983 1.00 94.75 90 LYS A N 1
ATOM 717 C CA . LYS A 1 90 ? -19.649 -3.997 -2.484 1.00 94.75 90 LYS A CA 1
ATOM 718 C C . LYS A 1 90 ? -19.141 -4.921 -1.372 1.00 94.75 90 LYS A C 1
ATOM 720 O O . LYS A 1 90 ? -18.715 -6.033 -1.659 1.00 94.75 90 LYS A O 1
ATOM 725 N N . GLY A 1 91 ? -19.207 -4.488 -0.111 1.00 95.38 91 GLY A N 1
ATOM 726 C CA . GLY A 1 91 ? -18.820 -5.310 1.046 1.00 95.38 91 GLY A CA 1
ATOM 727 C C . GLY A 1 91 ? -19.878 -5.377 2.147 1.00 95.38 91 GLY A C 1
ATOM 728 O O . GLY A 1 91 ? -20.666 -4.446 2.331 1.00 95.38 91 GLY A O 1
ATOM 729 N N . ASP A 1 92 ? -19.875 -6.469 2.912 1.00 97.06 92 ASP A N 1
ATOM 730 C CA . ASP A 1 92 ? -20.760 -6.682 4.062 1.00 97.06 92 ASP A CA 1
ATOM 731 C C . ASP A 1 92 ? -20.026 -6.472 5.395 1.00 97.06 92 ASP A C 1
ATOM 733 O O . ASP A 1 92 ? -19.515 -7.394 6.043 1.00 97.06 92 ASP A O 1
ATOM 737 N N . ARG A 1 93 ? -20.037 -5.215 5.851 1.00 97.19 93 ARG A N 1
ATOM 738 C CA . ARG A 1 93 ? -19.489 -4.803 7.152 1.00 97.19 93 ARG A CA 1
ATOM 739 C C . ARG A 1 93 ? -20.076 -5.596 8.321 1.00 97.19 93 ARG A C 1
ATOM 741 O O . ARG A 1 93 ? -19.351 -5.938 9.256 1.00 97.19 93 ARG A O 1
ATOM 748 N N . LYS A 1 94 ? -21.394 -5.827 8.325 1.00 98.00 94 LYS A N 1
ATOM 749 C CA . LYS A 1 94 ? -22.101 -6.383 9.487 1.00 98.00 94 LYS A CA 1
ATOM 750 C C . LYS A 1 94 ? -21.771 -7.862 9.641 1.00 98.00 94 LYS A C 1
ATOM 752 O O . LYS A 1 94 ? -21.380 -8.275 10.734 1.00 98.00 94 LYS A O 1
ATOM 757 N N . ALA A 1 95 ? -21.872 -8.631 8.558 1.00 97.62 95 ALA A N 1
ATOM 758 C CA . ALA A 1 95 ? -21.556 -10.054 8.572 1.00 97.62 95 ALA A CA 1
ATOM 759 C C . ALA A 1 95 ? -20.081 -10.300 8.913 1.00 97.62 95 ALA A C 1
ATOM 761 O O . ALA A 1 95 ? -19.776 -11.183 9.721 1.00 97.62 95 ALA A O 1
ATOM 762 N N . PHE A 1 96 ? -19.164 -9.491 8.366 1.00 98.44 96 PHE A N 1
ATOM 763 C CA . PHE A 1 96 ? -17.742 -9.620 8.675 1.00 98.44 96 PHE A CA 1
ATOM 764 C C . PHE A 1 96 ? -17.444 -9.360 10.150 1.00 98.44 96 PHE A C 1
ATOM 766 O O . PHE A 1 96 ? -16.759 -10.163 10.790 1.00 98.44 96 PHE A O 1
ATOM 773 N N . ARG A 1 97 ? -17.978 -8.266 10.710 1.00 98.50 97 ARG A N 1
ATOM 774 C CA . ARG A 1 97 ? -17.789 -7.926 12.127 1.00 98.50 97 ARG A CA 1
ATOM 775 C C . ARG A 1 97 ? -18.331 -9.017 13.046 1.00 98.50 97 ARG A C 1
ATOM 777 O O . ARG A 1 97 ? -17.624 -9.437 13.956 1.00 98.50 97 ARG A O 1
ATOM 784 N N . GLN A 1 98 ? -19.521 -9.545 12.762 1.00 97.81 98 GLN A N 1
ATOM 785 C CA . GLN A 1 98 ? -20.109 -10.642 13.537 1.00 97.81 98 GLN A CA 1
ATOM 786 C C . GLN A 1 98 ? -19.241 -11.906 13.506 1.00 97.81 98 GLN A C 1
ATOM 788 O O . GLN A 1 98 ? -18.910 -12.445 14.562 1.00 97.81 98 GLN A O 1
ATOM 793 N N . ARG A 1 99 ? -18.812 -12.347 12.315 1.00 97.25 99 ARG A N 1
ATOM 794 C CA . ARG A 1 99 ? -17.965 -13.542 12.152 1.00 97.25 99 ARG A CA 1
ATOM 795 C C . ARG A 1 99 ? -16.634 -13.417 12.892 1.00 97.25 99 ARG A C 1
ATOM 797 O O . ARG A 1 99 ? -16.142 -14.396 13.444 1.00 97.25 99 ARG A O 1
ATOM 804 N N . ASN A 1 100 ? -16.074 -12.211 12.919 1.00 97.44 100 ASN A N 1
ATOM 805 C CA . ASN A 1 100 ? -14.793 -11.921 13.553 1.00 97.44 100 ASN A CA 1
ATOM 806 C C . ASN A 1 100 ? -14.936 -11.384 14.984 1.00 97.44 100 ASN A C 1
ATOM 808 O O . ASN A 1 100 ? -13.964 -10.875 15.531 1.00 97.44 100 ASN A O 1
ATOM 812 N N . GLN A 1 101 ? -16.112 -11.487 15.615 1.00 97.44 101 GLN A N 1
ATOM 813 C CA . GLN A 1 101 ? -16.334 -11.062 17.007 1.00 97.44 101 GLN A CA 1
ATOM 814 C C . GLN A 1 101 ? -15.907 -9.603 17.264 1.00 97.44 101 GLN A C 1
ATOM 816 O O . GLN A 1 101 ? -15.278 -9.292 18.278 1.00 97.44 101 GLN A O 1
ATOM 821 N N . ILE A 1 102 ? -16.193 -8.715 16.313 1.00 98.44 102 ILE A N 1
ATOM 822 C CA . ILE A 1 102 ? -16.013 -7.266 16.431 1.00 98.44 102 ILE A CA 1
ATOM 823 C C . ILE A 1 102 ? -17.393 -6.665 16.745 1.00 98.44 102 ILE A C 1
ATOM 825 O O . ILE A 1 102 ? -18.335 -6.920 15.987 1.00 98.44 102 ILE A O 1
ATOM 829 N N . PRO A 1 103 ? -17.554 -5.879 17.827 1.00 98.25 103 PRO A N 1
ATOM 830 C CA . PRO A 1 103 ? -18.816 -5.198 18.108 1.00 98.25 103 PRO A CA 1
ATOM 831 C C . PRO A 1 103 ? -19.252 -4.298 16.942 1.00 98.25 103 PRO A C 1
ATOM 833 O O . PRO A 1 103 ? -18.428 -3.702 16.245 1.00 98.25 103 PRO A O 1
ATOM 836 N N . LEU A 1 104 ? -20.559 -4.205 16.689 1.00 97.25 104 LEU A N 1
ATOM 837 C CA . LEU A 1 104 ? -21.069 -3.464 15.528 1.00 97.25 104 LEU A CA 1
ATOM 838 C C . LEU A 1 104 ? -20.829 -1.954 15.639 1.00 97.25 104 LEU A C 1
ATOM 840 O O . LEU A 1 104 ? -20.620 -1.306 14.615 1.00 97.25 104 LEU A O 1
ATOM 844 N N . ASP A 1 105 ? -20.810 -1.435 16.860 1.00 95.94 105 ASP A N 1
ATOM 845 C CA . ASP A 1 105 ? -20.541 -0.050 17.244 1.00 95.94 105 ASP A CA 1
ATOM 846 C C . ASP A 1 105 ? -19.049 0.245 17.484 1.00 95.94 105 ASP A C 1
ATOM 848 O O . ASP A 1 105 ? -18.686 1.386 17.765 1.00 95.94 105 ASP A O 1
ATOM 852 N N . ALA A 1 106 ? -18.173 -0.759 17.353 1.00 97.94 106 ALA A N 1
ATOM 853 C CA . ALA A 1 106 ? -16.738 -0.574 17.531 1.00 97.94 106 ALA A CA 1
ATOM 854 C C . ALA A 1 106 ? -16.130 0.296 16.422 1.00 97.94 106 ALA A C 1
ATOM 856 O O . ALA A 1 106 ? -16.599 0.301 15.278 1.00 97.94 106 ALA A O 1
ATOM 857 N N . LEU A 1 107 ? -15.025 0.952 16.758 1.00 98.31 107 LEU A N 1
ATOM 858 C CA . LEU A 1 107 ? -14.147 1.629 15.810 1.00 98.31 107 LEU A CA 1
ATOM 859 C C . LEU A 1 107 ? -13.012 0.679 15.419 1.00 98.31 107 LEU A C 1
ATOM 861 O O . LEU A 1 107 ? -12.399 0.069 16.289 1.00 98.31 107 LEU A O 1
ATOM 865 N N . VAL A 1 108 ? -12.720 0.520 14.131 1.00 98.81 108 VAL A N 1
ATOM 866 C CA . VAL A 1 108 ? -11.736 -0.466 13.657 1.00 98.81 108 VAL A CA 1
ATOM 867 C C . VAL A 1 108 ? -10.596 0.210 12.907 1.00 98.81 108 VAL A C 1
ATOM 869 O O . VAL A 1 108 ? -10.798 0.787 11.839 1.00 98.81 108 VAL A O 1
ATOM 872 N N . ILE A 1 109 ? -9.381 0.071 13.439 1.00 98.88 109 ILE A N 1
ATOM 873 C CA . ILE A 1 109 ? -8.143 0.391 12.724 1.00 98.88 109 ILE A CA 1
ATOM 874 C C . ILE A 1 109 ? -7.711 -0.861 11.965 1.00 98.88 109 ILE A C 1
ATOM 876 O O . ILE A 1 109 ? -7.500 -1.919 12.562 1.00 98.88 109 ILE A O 1
ATOM 880 N N . GLY A 1 110 ? -7.608 -0.741 10.649 1.00 98.69 110 GLY A N 1
ATOM 881 C CA . GLY A 1 110 ? -7.311 -1.839 9.747 1.00 98.69 110 GLY A CA 1
ATOM 882 C C . GLY A 1 110 ? -5.907 -1.801 9.161 1.00 98.69 110 GLY A C 1
ATOM 883 O O . GLY A 1 110 ? -5.383 -0.729 8.881 1.00 98.69 110 GLY A O 1
ATOM 884 N N . HIS A 1 111 ? -5.327 -2.967 8.904 1.00 98.69 111 HIS A N 1
ATOM 885 C CA . HIS A 1 111 ? -4.153 -3.134 8.049 1.00 98.69 111 HIS A CA 1
ATOM 886 C C . HIS A 1 111 ? -4.316 -4.391 7.192 1.00 98.69 111 HIS A C 1
ATOM 888 O O . HIS A 1 111 ? -4.875 -5.383 7.658 1.00 98.69 111 HIS A O 1
ATOM 894 N N . ALA A 1 112 ? -3.813 -4.366 5.960 1.00 97.75 112 ALA A N 1
ATOM 895 C CA . ALA A 1 112 ? -3.825 -5.506 5.052 1.00 97.75 112 ALA A CA 1
ATOM 896 C C . ALA A 1 112 ? -2.499 -5.594 4.291 1.00 97.75 112 ALA A C 1
ATOM 898 O O . ALA A 1 112 ? -2.017 -4.590 3.765 1.00 97.75 112 ALA A O 1
ATOM 899 N N . GLY A 1 113 ? -1.922 -6.794 4.220 1.00 94.12 113 GLY A N 1
ATOM 900 C CA . GLY A 1 113 ? -0.705 -7.052 3.454 1.00 94.12 113 GLY A CA 1
ATOM 901 C C . GLY A 1 113 ? 0.128 -8.208 4.000 1.00 94.12 113 GLY A C 1
ATOM 902 O O . GLY A 1 113 ? -0.250 -8.895 4.947 1.00 94.12 113 GLY A O 1
ATOM 903 N N . ARG A 1 114 ? 1.299 -8.435 3.397 1.00 91.81 114 ARG A N 1
ATOM 904 C CA . ARG A 1 114 ? 2.287 -9.384 3.931 1.00 91.81 114 ARG A CA 1
ATOM 905 C C . ARG A 1 114 ? 2.758 -8.903 5.306 1.00 91.81 114 ARG A C 1
ATOM 907 O O . ARG A 1 114 ? 3.225 -7.773 5.429 1.00 91.81 114 ARG A O 1
ATOM 914 N N . LEU A 1 115 ? 2.700 -9.775 6.317 1.00 95.44 115 LEU A N 1
ATOM 915 C CA . LEU A 1 115 ? 3.113 -9.426 7.677 1.00 95.44 115 LEU A CA 1
ATOM 916 C C . LEU A 1 115 ? 4.621 -9.600 7.867 1.00 95.44 115 LEU A C 1
ATOM 918 O O . LEU A 1 115 ? 5.063 -10.513 8.564 1.00 95.44 115 LEU A O 1
ATOM 922 N N . ALA A 1 116 ? 5.413 -8.766 7.200 1.00 89.12 116 ALA A N 1
ATOM 923 C CA . ALA A 1 116 ? 6.868 -8.861 7.206 1.00 89.12 116 ALA A CA 1
ATOM 924 C C . ALA A 1 116 ? 7.544 -7.551 7.668 1.00 89.12 116 ALA A C 1
ATOM 926 O O . ALA A 1 116 ? 6.890 -6.500 7.676 1.00 89.12 116 ALA A O 1
ATOM 927 N N . PRO A 1 117 ? 8.807 -7.602 8.138 1.00 87.69 117 PRO A N 1
ATOM 928 C CA . PRO A 1 117 ? 9.469 -6.464 8.779 1.00 87.69 117 PRO A CA 1
ATOM 929 C C . PRO A 1 117 ? 9.548 -5.212 7.900 1.00 87.69 117 PRO A C 1
ATOM 931 O O . PRO A 1 117 ? 9.384 -4.104 8.406 1.00 87.69 117 PRO A O 1
ATOM 934 N N . GLU A 1 118 ? 9.692 -5.367 6.581 1.00 85.31 118 GLU A N 1
ATOM 935 C CA . GLU A 1 118 ? 9.741 -4.267 5.608 1.00 85.31 118 GLU A CA 1
ATOM 936 C C . GLU A 1 118 ? 8.454 -3.419 5.568 1.00 85.31 118 GLU A C 1
ATOM 938 O O . GLU A 1 118 ? 8.451 -2.275 5.105 1.00 85.31 118 GLU A O 1
ATOM 943 N N . LYS A 1 119 ? 7.343 -3.946 6.099 1.00 90.88 119 LYS A N 1
ATOM 944 C CA . LYS A 1 119 ? 6.077 -3.213 6.244 1.00 90.88 119 LYS A CA 1
ATOM 945 C C . LYS A 1 119 ? 5.994 -2.384 7.530 1.00 90.88 119 LYS A C 1
ATOM 947 O O . LYS A 1 119 ? 4.951 -1.788 7.785 1.00 90.88 119 LYS A O 1
ATOM 952 N N . ASN A 1 120 ? 7.087 -2.303 8.297 1.00 95.00 120 ASN A N 1
ATOM 953 C CA . ASN A 1 120 ? 7.220 -1.485 9.507 1.00 95.00 120 ASN A CA 1
ATOM 954 C C . ASN A 1 120 ? 6.129 -1.787 10.555 1.00 95.00 120 ASN A C 1
ATOM 956 O O . ASN A 1 120 ? 5.503 -0.905 11.147 1.00 95.00 120 ASN A O 1
ATOM 960 N N . LEU A 1 121 ? 5.843 -3.078 10.737 1.00 96.81 121 LEU A N 1
ATOM 961 C CA . LEU A 1 121 ? 4.681 -3.527 11.507 1.00 96.81 121 LEU A CA 1
ATOM 962 C C . LEU A 1 121 ? 4.857 -3.371 13.011 1.00 96.81 121 LEU A C 1
ATOM 964 O O . LEU A 1 121 ? 3.857 -3.297 13.715 1.00 96.81 121 LEU A O 1
ATOM 968 N N . GLU A 1 122 ? 6.090 -3.305 13.507 1.00 97.31 122 GLU A N 1
ATOM 969 C CA . GLU A 1 122 ? 6.355 -3.010 14.917 1.00 97.31 122 GLU A CA 1
ATOM 970 C C . GLU A 1 122 ? 5.888 -1.593 15.263 1.00 97.31 122 GLU A C 1
ATOM 972 O O . GLU A 1 122 ? 5.057 -1.418 16.155 1.00 97.31 122 GLU A O 1
ATOM 977 N N . PHE A 1 123 ? 6.318 -0.598 14.478 1.00 98.44 123 PHE A N 1
ATOM 978 C CA . PHE A 1 123 ? 5.852 0.784 14.594 1.00 98.44 123 PHE A CA 1
ATOM 979 C C . PHE A 1 123 ? 4.325 0.872 14.506 1.00 98.44 123 PHE A C 1
ATOM 981 O O . PHE A 1 123 ? 3.680 1.457 15.378 1.00 98.44 123 PHE A O 1
ATOM 988 N N . LEU A 1 124 ? 3.732 0.240 13.486 1.00 98.50 124 LEU A N 1
ATOM 989 C CA . LEU A 1 124 ? 2.283 0.253 13.285 1.00 98.50 124 LEU A CA 1
ATOM 990 C C . LEU A 1 124 ? 1.528 -0.359 14.473 1.00 98.50 124 LEU A C 1
ATOM 992 O O . LEU A 1 124 ? 0.538 0.204 14.939 1.00 98.50 124 LEU A O 1
ATOM 996 N N . THR A 1 125 ? 2.011 -1.496 14.977 1.00 98.69 125 THR A N 1
ATOM 997 C CA . THR A 1 125 ? 1.423 -2.210 16.117 1.00 98.69 125 THR A CA 1
ATOM 998 C C . THR A 1 125 ? 1.472 -1.356 17.377 1.00 98.69 125 THR A C 1
ATOM 1000 O O . THR A 1 125 ? 0.460 -1.233 18.065 1.00 98.69 125 THR A O 1
ATOM 1003 N N . ASN A 1 126 ? 2.609 -0.712 17.649 1.00 98.62 126 ASN A N 1
ATOM 1004 C CA . ASN A 1 126 ? 2.761 0.191 18.788 1.00 98.62 126 ASN A CA 1
ATOM 1005 C C . ASN A 1 126 ? 1.807 1.391 18.684 1.00 98.62 126 ASN A C 1
ATOM 1007 O O . ASN A 1 126 ? 1.144 1.733 19.662 1.00 98.62 126 ASN A O 1
ATOM 1011 N N . CYS A 1 127 ? 1.649 1.975 17.491 1.00 98.75 127 CYS A N 1
ATOM 1012 C CA . CYS A 1 127 ? 0.676 3.045 17.260 1.00 98.75 127 CYS A CA 1
ATOM 1013 C C . CYS A 1 127 ? -0.766 2.581 17.518 1.00 98.75 127 CYS A C 1
ATOM 1015 O O . CYS A 1 127 ? -1.514 3.253 18.227 1.00 98.75 127 CYS A O 1
ATOM 1017 N N . MET A 1 128 ? -1.161 1.419 16.983 1.00 98.75 128 MET A N 1
ATOM 1018 C CA . MET A 1 128 ? -2.494 0.854 17.219 1.00 98.75 128 MET A CA 1
ATOM 1019 C C . MET A 1 128 ? -2.740 0.637 18.716 1.00 98.75 128 MET A C 1
ATOM 1021 O O . MET A 1 128 ? -3.758 1.085 19.237 1.00 98.75 128 MET A O 1
ATOM 1025 N N . VAL A 1 129 ? -1.799 0.005 19.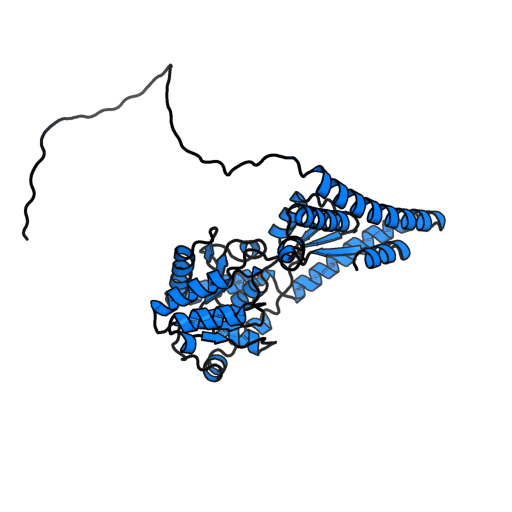424 1.00 98.75 129 VAL A N 1
ATOM 1026 C CA . VAL A 1 129 ? -1.893 -0.240 20.872 1.00 98.75 129 VAL A CA 1
ATOM 1027 C C . VAL A 1 129 ? -2.107 1.057 21.651 1.00 98.75 129 VAL A C 1
ATOM 1029 O O . VAL A 1 129 ? -2.975 1.098 22.524 1.00 98.75 129 VAL A O 1
ATOM 1032 N N . GLU A 1 130 ? -1.385 2.127 21.318 1.00 98.62 130 GLU A N 1
ATOM 1033 C CA . GLU A 1 130 ? -1.557 3.426 21.975 1.00 98.62 130 GLU A CA 1
ATOM 1034 C C . GLU A 1 130 ? -2.941 4.042 21.734 1.00 98.62 130 GLU A C 1
ATOM 1036 O O . GLU A 1 130 ? -3.535 4.591 22.664 1.00 98.62 130 GLU A O 1
ATOM 1041 N N . VAL A 1 131 ? -3.514 3.904 20.532 1.00 98.69 131 VAL A N 1
ATOM 1042 C CA . VAL A 1 131 ? -4.901 4.339 20.283 1.00 98.69 131 VAL A CA 1
ATOM 1043 C C . VAL A 1 131 ? -5.889 3.490 21.088 1.00 98.69 131 VAL A C 1
ATOM 1045 O O . VAL A 1 131 ? -6.776 4.026 21.752 1.00 98.69 131 VAL A O 1
ATOM 1048 N N . LEU A 1 132 ? -5.721 2.164 21.090 1.00 98.56 132 LEU A N 1
ATOM 1049 C CA . LEU A 1 132 ? -6.612 1.252 21.807 1.00 98.56 132 LEU A CA 1
ATOM 1050 C C . LEU A 1 132 ? -6.584 1.468 23.327 1.00 98.56 132 LEU A C 1
ATOM 1052 O O . LEU A 1 132 ? -7.615 1.299 23.980 1.00 98.56 132 LEU A O 1
ATOM 1056 N N . LYS A 1 133 ? -5.441 1.835 23.917 1.00 98.19 133 LYS A N 1
ATOM 1057 C CA . LYS A 1 133 ? -5.359 2.189 25.347 1.00 98.19 133 LYS A CA 1
ATOM 1058 C C . LYS A 1 133 ? -6.200 3.424 25.690 1.00 98.19 133 LYS A C 1
ATOM 1060 O O . LYS A 1 133 ? -6.728 3.493 26.795 1.00 98.19 133 LYS A O 1
ATOM 1065 N N . LYS A 1 134 ? -6.329 4.374 24.757 1.00 97.44 134 LYS A N 1
ATOM 1066 C CA . LYS A 1 134 ? -7.068 5.632 24.950 1.00 97.44 134 LYS A CA 1
ATOM 1067 C C . LYS A 1 134 ? -8.577 5.487 24.750 1.00 97.44 134 LYS A C 1
ATOM 1069 O O . LYS A 1 134 ? -9.331 6.212 25.389 1.00 97.44 134 LYS A O 1
ATOM 1074 N N . ASP A 1 135 ? -9.021 4.568 23.890 1.00 97.38 135 ASP A N 1
ATOM 1075 C CA . ASP A 1 135 ? -10.447 4.354 23.612 1.00 97.38 135 ASP A CA 1
ATOM 1076 C C . ASP A 1 135 ? -10.817 2.854 23.656 1.00 97.38 135 ASP A C 1
ATOM 1078 O O . ASP A 1 135 ? -10.355 2.066 22.817 1.00 97.38 135 ASP A O 1
ATOM 1082 N N . PRO A 1 136 ? -11.669 2.420 24.610 1.00 96.56 136 PRO A N 1
ATOM 1083 C CA . PRO A 1 136 ? -12.076 1.021 24.744 1.00 96.56 136 PRO A CA 1
ATOM 1084 C C . PRO A 1 136 ? -12.935 0.517 23.574 1.00 96.56 136 PRO A C 1
ATOM 1086 O O . PRO A 1 136 ? -13.055 -0.696 23.393 1.00 96.56 136 PRO A O 1
ATOM 1089 N N . ARG A 1 137 ? -13.511 1.416 22.762 1.00 97.31 137 ARG A N 1
ATOM 1090 C CA . ARG A 1 137 ? -14.324 1.070 21.584 1.00 97.31 137 ARG A CA 1
ATOM 1091 C C . ARG A 1 137 ? -13.474 0.674 20.381 1.00 97.31 137 ARG A C 1
ATOM 1093 O O . ARG A 1 137 ? -14.018 0.148 19.413 1.00 97.31 137 ARG A O 1
ATOM 1100 N N . VAL A 1 138 ? -12.166 0.939 20.412 1.00 98.69 138 VAL A N 1
ATOM 1101 C CA . VAL A 1 138 ? -11.279 0.696 19.271 1.00 98.69 138 VAL A CA 1
ATOM 1102 C C . VAL A 1 138 ? -10.784 -0.751 19.257 1.00 98.69 138 VAL A C 1
ATOM 1104 O O . VAL A 1 138 ? -10.379 -1.296 20.288 1.00 98.69 138 VAL A O 1
ATOM 1107 N N . TYR A 1 139 ? -10.805 -1.352 18.069 1.00 98.81 139 TYR A N 1
ATOM 1108 C CA . TYR A 1 139 ? -10.302 -2.681 17.736 1.00 98.81 139 TYR A CA 1
ATOM 1109 C C . TYR A 1 139 ? -9.266 -2.580 16.615 1.00 98.81 139 TYR A C 1
ATOM 1111 O O . TYR A 1 139 ? -9.344 -1.702 15.755 1.00 98.81 139 TYR A O 1
ATOM 1119 N N . ALA A 1 140 ? -8.316 -3.511 16.607 1.00 98.88 140 ALA A N 1
ATOM 1120 C CA . ALA A 1 140 ? -7.354 -3.668 15.524 1.00 98.88 140 ALA A CA 1
ATOM 1121 C C . ALA A 1 140 ? -7.732 -4.876 14.660 1.00 98.88 140 ALA A C 1
ATOM 1123 O O . ALA A 1 140 ? -7.920 -5.977 15.181 1.00 98.88 140 ALA A O 1
ATOM 1124 N N . LEU A 1 141 ? -7.821 -4.674 13.347 1.00 98.88 141 LEU A N 1
ATOM 1125 C CA . LEU A 1 141 ? -8.049 -5.719 12.352 1.00 98.88 141 LEU A CA 1
ATOM 1126 C C . LEU A 1 141 ? -6.838 -5.794 11.422 1.00 98.88 141 LEU A C 1
ATOM 1128 O O . LEU A 1 141 ? -6.591 -4.874 10.650 1.00 98.88 141 LEU A O 1
ATOM 1132 N N . ILE A 1 142 ? -6.093 -6.892 11.478 1.00 98.69 142 ILE A N 1
ATOM 1133 C CA . ILE A 1 142 ? -4.911 -7.102 10.643 1.00 98.69 142 ILE A CA 1
ATOM 1134 C C . ILE A 1 142 ? -5.154 -8.323 9.756 1.00 98.69 142 ILE A C 1
ATOM 1136 O O . ILE A 1 142 ? -5.366 -9.442 10.234 1.00 98.69 142 ILE A O 1
ATOM 1140 N N . VAL A 1 143 ? -5.123 -8.076 8.451 1.00 98.44 143 VAL A N 1
ATOM 1141 C CA . VAL A 1 143 ? -5.340 -9.055 7.388 1.00 98.44 143 VAL A CA 1
ATOM 1142 C C . VAL A 1 143 ? -4.002 -9.402 6.748 1.00 98.44 143 VAL A C 1
ATOM 1144 O O . VAL A 1 143 ? -3.274 -8.524 6.290 1.00 98.44 143 VAL A O 1
ATOM 1147 N N . GLY A 1 144 ? -3.679 -10.690 6.693 1.00 96.62 144 GLY A N 1
ATOM 1148 C CA . GLY A 1 144 ? -2.426 -11.185 6.134 1.00 96.62 144 GLY A CA 1
ATOM 1149 C C . GLY A 1 144 ? -1.745 -12.234 7.000 1.00 96.62 144 GLY A C 1
ATOM 1150 O O . GLY A 1 144 ? -2.223 -12.596 8.073 1.00 96.62 144 GLY A O 1
ATOM 1151 N N . LEU A 1 145 ? -0.614 -12.729 6.503 1.00 94.25 145 LEU A N 1
ATOM 1152 C CA . LEU A 1 145 ? 0.268 -13.677 7.184 1.00 94.25 145 LEU A CA 1
ATOM 1153 C C . LEU A 1 145 ? 1.725 -13.271 6.964 1.00 94.25 145 LEU A C 1
ATOM 1155 O O . LEU A 1 145 ? 2.056 -12.600 5.980 1.00 94.25 145 LEU A O 1
ATOM 1159 N N . GLY A 1 146 ? 2.602 -13.690 7.873 1.00 94.94 146 GLY A N 1
ATOM 1160 C CA . GLY A 1 146 ? 4.036 -13.460 7.748 1.00 94.94 146 GLY A CA 1
ATOM 1161 C C . GLY A 1 146 ? 4.791 -13.543 9.077 1.00 94.94 146 GLY A C 1
ATOM 1162 O O . GLY A 1 146 ? 4.185 -13.732 10.133 1.00 94.94 146 GLY A O 1
ATOM 1163 N N . PRO A 1 147 ? 6.126 -13.410 9.034 1.00 93.75 147 PRO A N 1
ATOM 1164 C CA . PRO A 1 147 ? 6.997 -13.609 10.195 1.00 93.75 147 PRO A CA 1
ATOM 1165 C C . PRO A 1 147 ? 6.723 -12.644 11.361 1.00 93.75 147 PRO A C 1
ATOM 1167 O O . PRO A 1 147 ? 7.006 -12.981 12.509 1.00 93.75 147 PRO A O 1
ATOM 1170 N N . SER A 1 148 ? 6.130 -11.474 11.104 1.00 96.19 148 SER A N 1
ATOM 1171 C CA . SER A 1 148 ? 5.827 -10.477 12.138 1.00 96.19 148 SER A CA 1
ATOM 1172 C C . SER A 1 148 ? 4.597 -10.822 12.988 1.00 96.19 148 SER A C 1
ATOM 1174 O O . SER A 1 148 ? 4.336 -10.140 13.975 1.00 96.19 148 SER A O 1
ATOM 1176 N N . GLU A 1 149 ? 3.841 -11.877 12.659 1.00 97.50 149 GLU A N 1
ATOM 1177 C CA . GLU A 1 149 ? 2.603 -12.234 13.368 1.00 97.50 149 GLU A CA 1
ATOM 1178 C C . GLU A 1 149 ? 2.821 -12.482 14.869 1.00 97.50 149 GLU A C 1
ATOM 1180 O O . GLU A 1 149 ? 2.030 -12.027 15.698 1.00 97.50 149 GLU A O 1
ATOM 1185 N N . LYS A 1 150 ? 3.913 -13.169 15.236 1.00 97.69 150 LYS A N 1
ATOM 1186 C CA . LYS A 1 150 ? 4.241 -13.435 16.644 1.00 97.69 150 LYS A CA 1
ATOM 1187 C C . LYS A 1 150 ? 4.502 -12.138 17.411 1.00 97.69 150 LYS A C 1
ATOM 1189 O O . LYS A 1 150 ? 3.951 -11.965 18.492 1.00 97.69 150 LYS A O 1
ATOM 1194 N N . MET A 1 151 ? 5.287 -11.228 16.831 1.00 98.25 151 MET A N 1
ATOM 1195 C CA . MET A 1 151 ? 5.576 -9.920 17.427 1.00 98.25 151 MET A CA 1
ATOM 1196 C C . MET A 1 151 ? 4.279 -9.139 17.666 1.00 98.25 151 MET A C 1
ATOM 1198 O O . MET A 1 151 ? 4.049 -8.676 18.776 1.00 98.25 151 MET A O 1
ATOM 1202 N N . ILE A 1 152 ? 3.377 -9.100 16.679 1.00 98.69 152 ILE A N 1
ATOM 1203 C CA . ILE A 1 152 ? 2.083 -8.415 16.806 1.00 98.69 152 ILE A CA 1
ATOM 1204 C C . ILE A 1 152 ? 1.274 -8.984 17.984 1.00 98.69 152 ILE A C 1
ATOM 1206 O O . ILE A 1 152 ? 0.797 -8.231 18.835 1.00 98.69 152 ILE A O 1
ATOM 1210 N N . LYS A 1 153 ? 1.133 -10.316 18.066 1.00 98.56 153 LYS A N 1
ATOM 1211 C CA . LYS A 1 153 ? 0.403 -10.977 19.163 1.00 98.56 153 LYS A CA 1
ATOM 1212 C C . LYS A 1 153 ? 1.025 -10.673 20.526 1.00 98.56 153 LYS A C 1
ATOM 1214 O O . LYS A 1 153 ? 0.294 -10.351 21.462 1.00 98.56 153 LYS A O 1
ATOM 1219 N N . ASP A 1 154 ? 2.349 -10.768 20.629 1.00 98.62 154 ASP A N 1
ATOM 1220 C CA . ASP A 1 154 ? 3.080 -10.547 21.877 1.00 98.62 154 ASP A CA 1
ATOM 1221 C C . ASP A 1 154 ? 2.909 -9.098 22.367 1.00 98.62 154 ASP A C 1
ATOM 1223 O O . ASP A 1 154 ? 2.593 -8.894 23.540 1.00 98.62 154 ASP A O 1
ATOM 1227 N N . THR A 1 155 ? 2.995 -8.100 21.480 1.00 98.69 155 THR A N 1
ATOM 1228 C CA . THR A 1 155 ? 2.797 -6.681 21.829 1.00 98.69 155 THR A CA 1
ATOM 1229 C C . THR A 1 155 ? 1.378 -6.402 22.337 1.00 98.69 155 THR A C 1
ATOM 1231 O O . THR A 1 155 ? 1.197 -5.761 23.376 1.00 98.69 155 THR A O 1
ATOM 1234 N N . PHE A 1 156 ? 0.346 -6.932 21.669 1.00 98.75 156 PHE A N 1
ATOM 1235 C CA . PHE A 1 156 ? -1.038 -6.792 22.143 1.00 98.75 156 PHE A CA 1
ATOM 1236 C C . PHE A 1 156 ? -1.280 -7.523 23.469 1.00 98.75 156 PHE A C 1
ATOM 1238 O O . PHE A 1 156 ? -2.013 -7.018 24.321 1.00 98.75 156 PHE A O 1
ATOM 1245 N N . LYS A 1 157 ? -0.661 -8.691 23.672 1.00 98.50 157 LYS A N 1
ATOM 1246 C CA . LYS A 1 157 ? -0.753 -9.446 24.926 1.00 98.50 157 LYS A CA 1
ATOM 1247 C C . LYS A 1 157 ? -0.102 -8.695 26.087 1.00 98.50 157 LYS A C 1
ATOM 1249 O O . LYS A 1 157 ? -0.720 -8.567 27.139 1.00 98.50 157 LYS A O 1
ATOM 1254 N N . GLN A 1 158 ? 1.102 -8.156 25.891 1.00 98.44 158 GLN A N 1
ATOM 1255 C CA . GLN A 1 158 ? 1.808 -7.350 26.896 1.00 98.44 158 GLN A CA 1
ATOM 1256 C C . GLN A 1 158 ? 1.012 -6.103 27.300 1.00 98.44 158 GLN A C 1
ATOM 1258 O O . GLN A 1 158 ? 1.017 -5.719 28.465 1.00 98.44 158 GLN A O 1
ATOM 1263 N N . ALA A 1 159 ? 0.272 -5.508 26.361 1.00 98.25 159 ALA A N 1
ATOM 1264 C CA . ALA A 1 159 ? -0.613 -4.380 26.634 1.00 98.25 159 ALA A CA 1
ATOM 1265 C C . ALA A 1 159 ? -1.963 -4.770 27.278 1.00 98.25 159 ALA A C 1
ATOM 1267 O O . ALA A 1 159 ? -2.756 -3.884 27.592 1.00 98.25 159 ALA A O 1
ATOM 1268 N N . GLY A 1 160 ? -2.266 -6.065 27.447 1.00 98.50 160 GLY A N 1
ATOM 1269 C CA . GLY A 1 160 ? -3.568 -6.538 27.939 1.00 98.50 160 GLY A CA 1
ATOM 1270 C C . GLY A 1 160 ? -4.717 -6.354 26.935 1.00 98.50 160 GLY A C 1
ATOM 1271 O O . GLY A 1 160 ? -5.880 -6.259 27.324 1.00 98.50 160 GLY A O 1
ATOM 1272 N N . LEU A 1 161 ? -4.406 -6.278 25.637 1.00 98.56 161 LEU A N 1
ATOM 1273 C CA . LEU A 1 161 ? -5.331 -5.922 24.552 1.00 98.56 161 LEU A CA 1
ATOM 1274 C C . LEU A 1 161 ? -5.653 -7.076 23.594 1.00 98.56 161 LEU A C 1
ATOM 1276 O O . LEU A 1 161 ? -6.304 -6.856 22.574 1.00 98.56 161 LEU A O 1
ATOM 1280 N N . GLU A 1 162 ? -5.251 -8.306 23.916 1.00 97.75 162 GLU A N 1
ATOM 1281 C CA . GLU A 1 162 ? -5.436 -9.496 23.066 1.00 97.75 162 GLU A CA 1
ATOM 1282 C C . GLU A 1 162 ? -6.881 -9.666 22.560 1.00 97.75 162 GLU A C 1
ATOM 1284 O O . GLU A 1 162 ? -7.112 -9.962 21.389 1.00 97.75 162 GLU A O 1
ATOM 1289 N N . LYS A 1 163 ? -7.878 -9.369 23.407 1.00 97.88 163 LYS A N 1
ATOM 1290 C CA . LYS A 1 163 ? -9.305 -9.493 23.071 1.00 97.88 163 LYS A CA 1
ATOM 1291 C C . LYS A 1 163 ? -9.789 -8.460 22.053 1.00 97.88 163 LYS A C 1
ATOM 1293 O O . LYS A 1 163 ? -10.888 -8.629 21.524 1.00 97.88 163 LYS A O 1
ATOM 1298 N N . ARG A 1 164 ? -8.996 -7.429 21.752 1.00 98.44 164 ARG A N 1
ATOM 1299 C CA . ARG A 1 164 ? -9.301 -6.364 20.780 1.00 98.44 164 ARG A CA 1
ATOM 1300 C C . ARG A 1 164 ? -8.452 -6.431 19.507 1.00 98.44 164 ARG A C 1
ATOM 1302 O O . ARG A 1 164 ? -8.623 -5.597 18.623 1.00 98.44 164 ARG A O 1
ATOM 1309 N N . LEU A 1 165 ? -7.593 -7.443 19.388 1.00 98.69 165 LEU A N 1
ATOM 1310 C CA . LEU A 1 165 ? -6.868 -7.773 18.165 1.00 98.69 165 LEU A CA 1
ATOM 1311 C C . LEU A 1 165 ? -7.625 -8.838 17.363 1.00 98.69 165 LEU A C 1
ATOM 1313 O O . LEU A 1 165 ? -8.035 -9.865 17.909 1.00 98.69 165 LEU A O 1
ATOM 1317 N N . ARG A 1 166 ? -7.783 -8.627 16.057 1.00 98.50 166 ARG A N 1
ATOM 1318 C CA . ARG A 1 166 ? -8.275 -9.628 15.105 1.00 98.50 166 ARG A CA 1
ATOM 1319 C C . ARG A 1 166 ? -7.236 -9.851 14.020 1.00 98.50 166 ARG A C 1
ATOM 1321 O O . ARG A 1 166 ? -6.983 -8.965 13.213 1.00 98.50 166 ARG A O 1
ATOM 1328 N N . LEU A 1 167 ? -6.653 -11.046 14.024 1.00 98.19 167 LEU A N 1
ATOM 1329 C CA . LEU A 1 167 ? -5.778 -11.546 12.969 1.00 98.19 167 LEU A CA 1
ATOM 1330 C C . LEU A 1 167 ? -6.574 -12.545 12.139 1.00 98.19 167 LEU A C 1
ATOM 1332 O O . LEU A 1 167 ? -7.028 -13.553 12.676 1.00 98.19 167 LEU A O 1
ATOM 1336 N N . THR A 1 168 ? -6.767 -12.266 10.855 1.00 97.19 168 THR A N 1
ATOM 1337 C CA . THR A 1 168 ? -7.631 -13.102 10.001 1.00 97.19 168 THR A CA 1
ATOM 1338 C C . THR A 1 168 ? -6.864 -14.141 9.194 1.00 97.19 168 THR A C 1
ATOM 1340 O O . THR A 1 168 ? -7.476 -15.006 8.575 1.00 97.19 168 THR A O 1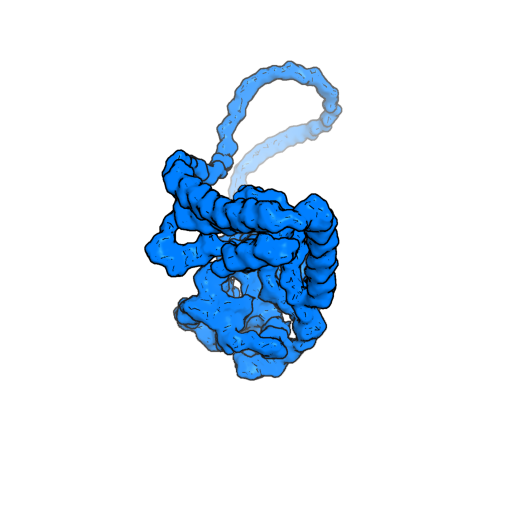
ATOM 1343 N N . GLY A 1 169 ? -5.536 -14.031 9.142 1.00 96.44 169 GLY A N 1
ATOM 1344 C CA . GLY A 1 169 ? -4.753 -14.678 8.099 1.00 96.44 169 GLY A CA 1
ATOM 1345 C C . GLY A 1 169 ? -5.014 -14.039 6.731 1.00 96.44 169 GLY A C 1
ATOM 1346 O O . GLY A 1 169 ? -5.496 -12.904 6.638 1.00 96.44 169 GLY A O 1
ATOM 1347 N N . VAL A 1 170 ? -4.693 -14.766 5.661 1.00 94.50 170 VAL A N 1
ATOM 1348 C CA . VAL A 1 170 ? -4.915 -14.307 4.283 1.00 94.50 170 VAL A CA 1
ATOM 1349 C C . VAL A 1 170 ? -6.397 -14.411 3.929 1.00 94.50 170 VAL A C 1
ATOM 1351 O O . VAL A 1 170 ? -7.017 -15.458 4.101 1.00 94.50 170 VAL A O 1
ATOM 1354 N N . LEU A 1 171 ? -6.948 -13.319 3.401 1.00 95.19 171 LEU A N 1
ATOM 1355 C CA . LEU A 1 171 ? -8.297 -13.258 2.850 1.00 95.19 171 LEU A CA 1
ATOM 1356 C C . LEU A 1 171 ? -8.225 -13.055 1.337 1.00 95.19 171 LEU A C 1
ATOM 1358 O O . LEU A 1 171 ? -7.314 -12.405 0.829 1.00 95.19 171 LEU A O 1
ATOM 1362 N N . HIS A 1 172 ? -9.209 -13.599 0.627 1.00 89.19 172 HIS A N 1
ATOM 1363 C CA . HIS A 1 172 ? -9.305 -13.510 -0.826 1.00 89.19 172 HIS A CA 1
ATOM 1364 C C . HIS A 1 172 ? -10.694 -13.028 -1.247 1.00 89.19 172 HIS A C 1
ATOM 1366 O O . HIS A 1 172 ? -11.681 -13.291 -0.550 1.00 89.19 172 HIS A O 1
ATOM 1372 N N . TYR A 1 173 ? -10.762 -12.385 -2.416 1.00 90.56 173 TYR A N 1
ATOM 1373 C CA . TYR A 1 173 ? -12.010 -11.973 -3.066 1.00 90.56 173 TYR A CA 1
ATOM 1374 C C . TYR A 1 173 ? -12.932 -11.203 -2.102 1.00 90.56 173 TYR A C 1
ATOM 1376 O O . TYR A 1 173 ? -12.489 -10.294 -1.399 1.00 90.56 173 TYR A O 1
ATOM 1384 N N . GLN A 1 174 ? -14.197 -11.621 -2.010 1.00 96.50 174 GLN A N 1
ATOM 1385 C CA . GLN A 1 174 ? -15.225 -10.963 -1.216 1.00 96.50 174 GLN A CA 1
ATOM 1386 C C . GLN A 1 174 ? -14.853 -10.821 0.265 1.00 96.50 174 GLN A C 1
ATOM 1388 O O . GLN A 1 174 ? -15.156 -9.800 0.867 1.00 96.50 174 GLN A O 1
ATOM 1393 N N . HIS A 1 175 ? -14.144 -11.786 0.858 1.00 96.75 175 HIS A N 1
ATOM 1394 C CA . HIS A 1 175 ? -13.759 -11.684 2.269 1.00 96.75 175 HIS A CA 1
ATOM 1395 C C . HIS A 1 175 ? -12.760 -10.558 2.533 1.00 96.75 175 HIS A C 1
ATOM 1397 O O . HIS A 1 175 ? -12.793 -9.967 3.610 1.00 96.75 175 HIS A O 1
ATOM 1403 N N . LEU A 1 176 ? -11.889 -10.253 1.567 1.00 97.25 176 LEU A N 1
ATOM 1404 C CA . LEU A 1 176 ? -10.983 -9.113 1.664 1.00 97.25 176 LEU A CA 1
ATOM 1405 C C . LEU A 1 176 ? -11.762 -7.795 1.548 1.00 97.25 176 LEU A C 1
ATOM 1407 O O . LEU A 1 176 ? -11.552 -6.893 2.355 1.00 97.25 176 LEU A O 1
ATOM 1411 N N . VAL A 1 177 ? -12.708 -7.708 0.608 1.00 98.00 177 VAL A N 1
ATOM 1412 C CA . VAL A 1 177 ? -13.588 -6.535 0.467 1.00 98.00 177 VAL A CA 1
ATOM 1413 C C . VAL A 1 177 ? -14.390 -6.301 1.750 1.00 98.00 177 VAL A C 1
ATOM 1415 O O . VAL A 1 177 ? -14.386 -5.200 2.297 1.00 98.00 177 VAL A O 1
ATOM 1418 N N . ASP A 1 178 ? -15.015 -7.346 2.289 1.00 98.38 178 ASP A N 1
ATOM 1419 C CA . ASP A 1 178 ? -15.777 -7.279 3.536 1.00 98.38 178 ASP A CA 1
ATOM 1420 C C . ASP A 1 178 ? -14.903 -6.828 4.723 1.00 98.38 178 ASP A C 1
ATOM 1422 O O . ASP A 1 178 ? -15.367 -6.082 5.590 1.00 98.38 178 ASP A O 1
ATOM 1426 N N . ALA A 1 179 ? -13.626 -7.232 4.745 1.00 98.62 179 ALA A N 1
ATOM 1427 C CA . ALA A 1 179 ? -12.665 -6.792 5.750 1.00 98.62 179 ALA A CA 1
ATOM 1428 C C . ALA A 1 179 ? -12.399 -5.286 5.659 1.00 98.62 179 ALA A C 1
ATOM 1430 O O . ALA A 1 179 ? -12.441 -4.615 6.688 1.00 98.62 179 ALA A O 1
ATOM 1431 N N . TYR A 1 180 ? -12.196 -4.737 4.456 1.00 98.44 180 TYR A N 1
ATOM 1432 C CA . TYR A 1 180 ? -12.074 -3.289 4.269 1.00 98.44 180 TYR A CA 1
ATOM 1433 C C . TYR A 1 180 ? -13.334 -2.555 4.743 1.00 98.44 180 TYR A C 1
ATOM 1435 O O . TYR A 1 180 ? -13.241 -1.604 5.513 1.00 98.44 180 TYR A O 1
ATOM 1443 N N . PHE A 1 181 ? -14.527 -3.041 4.396 1.00 98.00 181 PHE A N 1
ATOM 1444 C CA . PHE A 1 181 ? -15.793 -2.457 4.866 1.00 98.00 181 PHE A CA 1
ATOM 1445 C C . PHE A 1 181 ? -15.965 -2.514 6.393 1.00 98.00 181 PHE A C 1
ATOM 1447 O O . PHE A 1 181 ? -16.666 -1.683 6.987 1.00 98.00 181 PHE A O 1
ATOM 1454 N N . ALA A 1 182 ? -15.335 -3.487 7.049 1.00 98.38 182 ALA A N 1
ATOM 1455 C CA . ALA A 1 182 ? -15.314 -3.591 8.499 1.00 98.38 182 ALA A CA 1
ATOM 1456 C C . ALA A 1 182 ? -14.403 -2.559 9.180 1.00 98.38 182 ALA A C 1
ATOM 1458 O O . ALA A 1 182 ? -14.571 -2.351 10.384 1.00 98.38 182 ALA A O 1
ATOM 1459 N N . MET A 1 183 ? -13.502 -1.906 8.442 1.00 98.31 183 MET A N 1
ATOM 1460 C CA . MET A 1 183 ? -12.583 -0.882 8.941 1.00 98.31 183 MET A CA 1
ATOM 1461 C C . MET A 1 183 ? -13.251 0.497 9.000 1.00 98.31 183 MET A C 1
ATOM 1463 O O . MET A 1 183 ? -14.189 0.799 8.263 1.00 98.31 183 MET A O 1
ATOM 1467 N N . ASP A 1 184 ? -12.768 1.337 9.909 1.00 97.81 184 ASP A N 1
ATOM 1468 C CA . ASP A 1 184 ? -13.110 2.761 9.995 1.00 97.81 184 ASP A CA 1
ATOM 1469 C C . ASP A 1 184 ? -11.951 3.645 9.527 1.00 97.81 184 ASP A C 1
ATOM 1471 O O . ASP A 1 184 ? -12.182 4.734 9.014 1.00 97.81 184 ASP A O 1
ATOM 1475 N N . VAL A 1 185 ? -10.716 3.150 9.639 1.00 98.31 185 VAL A N 1
ATOM 1476 C CA . VAL A 1 185 ? -9.511 3.747 9.058 1.00 98.31 185 VAL A CA 1
ATOM 1477 C C . VAL A 1 185 ? -8.541 2.643 8.647 1.00 98.31 185 VAL A C 1
ATOM 1479 O O . VAL A 1 185 ? -8.392 1.648 9.359 1.00 98.31 185 VAL A O 1
ATOM 1482 N N . PHE A 1 186 ? -7.878 2.812 7.507 1.00 98.69 186 PHE A N 1
ATOM 1483 C CA . PHE A 1 186 ? -6.802 1.942 7.051 1.00 98.69 186 PHE A CA 1
ATOM 1484 C C . PHE A 1 186 ? -5.448 2.568 7.386 1.00 98.69 186 PHE A C 1
ATOM 1486 O O . PHE A 1 186 ? -5.183 3.715 7.033 1.00 98.69 186 PHE A O 1
ATOM 1493 N N . ALA A 1 187 ? -4.593 1.814 8.068 1.00 98.56 187 ALA A N 1
ATOM 1494 C CA . ALA A 1 187 ? -3.302 2.266 8.554 1.00 98.56 187 ALA A CA 1
ATOM 1495 C C . ALA A 1 187 ? -2.158 1.568 7.803 1.00 98.56 187 ALA A C 1
ATOM 1497 O O . ALA A 1 187 ? -2.079 0.334 7.731 1.00 98.56 187 ALA A O 1
ATOM 1498 N N . PHE A 1 188 ? -1.246 2.369 7.255 1.00 97.81 188 PHE A N 1
ATOM 1499 C CA . PHE A 1 188 ? -0.162 1.895 6.400 1.00 97.81 188 PHE A CA 1
ATOM 1500 C C . PHE A 1 188 ? 1.175 2.543 6.770 1.00 97.81 188 PHE A C 1
ATOM 1502 O O . PHE A 1 188 ? 1.440 3.692 6.444 1.00 97.81 188 PHE A O 1
ATOM 1509 N N . ALA A 1 189 ? 2.049 1.797 7.442 1.00 96.75 189 ALA A N 1
ATOM 1510 C CA . ALA A 1 189 ? 3.332 2.323 7.919 1.00 96.75 189 ALA A CA 1
ATOM 1511 C C . ALA A 1 189 ? 4.540 1.917 7.059 1.00 96.75 189 ALA A C 1
ATOM 1513 O O . ALA A 1 189 ? 5.680 2.148 7.460 1.00 96.75 189 ALA A O 1
ATOM 1514 N N . SER A 1 190 ? 4.329 1.269 5.910 1.00 93.50 190 SER A N 1
ATOM 1515 C CA . SER A 1 190 ? 5.455 0.803 5.101 1.00 93.50 190 SER A CA 1
ATOM 1516 C C . SER A 1 190 ? 6.232 1.984 4.526 1.00 93.50 190 SER A C 1
ATOM 1518 O O . SER A 1 190 ? 5.653 2.886 3.935 1.00 93.50 190 SER A O 1
ATOM 1520 N N . LEU A 1 191 ? 7.556 1.930 4.662 1.00 90.06 191 LEU A N 1
ATOM 1521 C CA . LEU A 1 191 ? 8.501 2.917 4.122 1.00 90.06 191 LEU A CA 1
ATOM 1522 C C . LEU A 1 191 ? 8.971 2.557 2.698 1.00 90.06 191 LEU A C 1
ATOM 1524 O O . LEU A 1 191 ? 9.874 3.172 2.135 1.00 90.06 191 LEU A O 1
ATOM 1528 N N . SER A 1 192 ? 8.422 1.472 2.157 1.00 83.19 192 SER A N 1
ATOM 1529 C CA . SER A 1 192 ? 9.020 0.663 1.107 1.00 83.19 192 SER A CA 1
ATOM 1530 C C . SER A 1 192 ? 7.888 0.040 0.287 1.00 83.19 192 SER A C 1
ATOM 1532 O O . SER A 1 192 ? 7.314 -1.007 0.605 1.00 83.19 192 SER A O 1
ATOM 1534 N N . GLU A 1 193 ? 7.493 0.759 -0.758 1.00 86.00 193 GLU A N 1
ATOM 1535 C CA . GLU A 1 193 ? 6.357 0.389 -1.588 1.00 86.00 193 GLU A CA 1
ATOM 1536 C C . GLU A 1 193 ? 6.561 0.905 -3.017 1.00 86.00 193 GLU A C 1
ATOM 1538 O O . GLU A 1 193 ? 7.293 1.865 -3.244 1.00 86.00 193 GLU A O 1
ATOM 1543 N N . THR A 1 194 ? 5.984 0.221 -4.005 1.00 83.94 194 THR A N 1
ATOM 1544 C CA . THR A 1 194 ? 6.079 0.653 -5.409 1.00 83.94 194 THR A CA 1
ATOM 1545 C C . THR A 1 194 ? 4.786 1.279 -5.905 1.00 83.94 194 THR A C 1
ATOM 1547 O O . THR A 1 194 ? 4.813 2.050 -6.853 1.00 83.94 194 THR A O 1
ATOM 1550 N N . GLN A 1 195 ? 3.651 0.949 -5.287 1.00 89.31 195 GLN A N 1
ATOM 1551 C CA . GLN A 1 195 ? 2.354 1.503 -5.680 1.00 89.31 195 GLN A CA 1
ATOM 1552 C C . GLN A 1 195 ? 1.397 1.691 -4.507 1.00 89.31 195 GLN A C 1
ATOM 1554 O O . GLN A 1 195 ? 0.630 2.642 -4.490 1.00 89.31 195 GLN A O 1
ATOM 1559 N N . GLY A 1 196 ? 1.402 0.762 -3.547 1.00 89.25 196 GLY A N 1
ATOM 1560 C CA . GLY A 1 196 ? 0.453 0.794 -2.439 1.00 89.25 196 GLY A CA 1
ATOM 1561 C C . GLY A 1 196 ? -0.945 0.369 -2.876 1.00 89.25 196 GLY A C 1
ATOM 1562 O O . GLY A 1 196 ? -1.921 1.044 -2.569 1.00 89.25 196 GLY A O 1
ATOM 1563 N N . ILE A 1 197 ? -1.059 -0.767 -3.577 1.00 93.62 197 ILE A N 1
ATOM 1564 C CA . ILE A 1 197 ? -2.351 -1.285 -4.066 1.00 93.62 197 ILE A CA 1
ATOM 1565 C C . ILE A 1 197 ? -3.397 -1.403 -2.947 1.00 93.62 197 ILE A C 1
ATOM 1567 O O . ILE A 1 197 ? -4.546 -1.026 -3.141 1.00 93.62 197 ILE A O 1
ATOM 1571 N N . VAL A 1 198 ? -2.974 -1.794 -1.742 1.00 95.69 198 VAL A N 1
ATOM 1572 C CA . VAL A 1 198 ? -3.843 -1.906 -0.562 1.00 95.69 198 VAL A CA 1
ATOM 1573 C C . VAL A 1 198 ? -4.434 -0.565 -0.107 1.00 95.69 198 VAL A C 1
ATOM 1575 O O . VAL A 1 198 ? -5.490 -0.553 0.522 1.00 95.69 198 VAL A O 1
ATOM 1578 N N . LEU A 1 199 ? -3.786 0.563 -0.432 1.00 96.75 199 LEU A N 1
ATOM 1579 C CA . LEU A 1 199 ? -4.320 1.910 -0.199 1.00 96.75 199 LEU A CA 1
ATOM 1580 C C . LEU A 1 199 ? -5.476 2.183 -1.162 1.00 96.75 199 LEU A C 1
ATOM 1582 O O . LEU A 1 199 ? -6.530 2.649 -0.741 1.00 96.75 199 LEU A O 1
ATOM 1586 N N . ILE A 1 200 ? -5.290 1.838 -2.440 1.00 96.19 200 ILE A N 1
ATOM 1587 C CA . ILE A 1 200 ? -6.307 1.984 -3.489 1.00 96.19 200 ILE A CA 1
ATOM 1588 C C . ILE A 1 200 ? -7.513 1.088 -3.175 1.00 96.19 200 ILE A C 1
ATOM 1590 O O . ILE A 1 200 ? -8.650 1.540 -3.264 1.00 96.19 200 ILE A O 1
ATOM 1594 N N . GLU A 1 201 ? -7.281 -0.154 -2.747 1.00 97.06 201 GLU A N 1
ATOM 1595 C CA . GLU A 1 201 ? -8.326 -1.096 -2.322 1.00 97.06 201 GLU A CA 1
ATOM 1596 C C . GLU A 1 201 ? -9.135 -0.565 -1.125 1.00 97.06 201 GLU A C 1
ATOM 1598 O O . GLU A 1 201 ? -10.369 -0.545 -1.167 1.00 97.06 201 GLU A O 1
ATOM 1603 N N . ALA A 1 202 ? -8.458 -0.055 -0.089 1.00 97.25 202 ALA A N 1
ATOM 1604 C CA . ALA A 1 202 ? -9.112 0.564 1.065 1.00 97.25 202 ALA A CA 1
ATOM 1605 C C . ALA A 1 202 ? -9.949 1.791 0.662 1.00 97.25 202 ALA A C 1
ATOM 1607 O O . ALA A 1 202 ? -11.110 1.925 1.058 1.00 97.25 202 ALA A O 1
ATOM 1608 N N . MET A 1 203 ? -9.388 2.668 -0.172 1.00 96.88 203 MET A N 1
ATOM 1609 C CA . MET A 1 203 ? -10.077 3.855 -0.676 1.00 96.88 203 MET A CA 1
ATOM 1610 C C . MET A 1 203 ? -11.278 3.501 -1.567 1.00 96.88 203 MET A C 1
ATOM 1612 O O . MET A 1 203 ? -12.317 4.159 -1.478 1.00 96.88 203 MET A O 1
ATOM 1616 N N . ALA A 1 204 ? -11.193 2.435 -2.369 1.00 95.94 204 ALA A N 1
ATOM 1617 C CA . ALA A 1 204 ? -12.307 1.935 -3.175 1.00 95.94 204 ALA A CA 1
ATOM 1618 C C . ALA A 1 204 ? -13.475 1.442 -2.302 1.00 95.94 204 ALA A C 1
ATOM 1620 O O . ALA A 1 204 ? -14.637 1.734 -2.600 1.00 95.94 204 ALA A O 1
ATOM 1621 N N . ALA A 1 205 ? -13.170 0.831 -1.154 1.00 95.69 205 ALA A N 1
ATOM 1622 C CA . ALA A 1 205 ? -14.153 0.500 -0.121 1.00 95.69 205 ALA A CA 1
ATOM 1623 C C . ALA A 1 205 ? -14.692 1.731 0.645 1.00 95.69 205 ALA A C 1
ATOM 1625 O O . ALA A 1 205 ? -15.616 1.618 1.455 1.00 95.69 205 ALA A O 1
ATOM 1626 N N . GLY A 1 206 ? -14.176 2.936 0.375 1.00 95.25 206 GLY A N 1
ATOM 1627 C CA . GLY A 1 206 ? -14.547 4.163 1.080 1.00 95.25 206 GLY A CA 1
ATOM 1628 C C . GLY A 1 206 ? -13.927 4.263 2.475 1.00 95.25 206 GLY A C 1
ATOM 1629 O O . GLY A 1 206 ? -14.515 4.876 3.366 1.00 95.25 206 GLY A O 1
ATOM 1630 N N . VAL A 1 207 ? -12.781 3.628 2.703 1.00 96.00 207 VAL A N 1
ATOM 1631 C CA . VAL A 1 207 ? -12.073 3.692 3.983 1.00 96.00 207 VAL A CA 1
ATOM 1632 C C . VAL A 1 207 ? -11.032 4.813 3.912 1.00 96.00 207 VAL A C 1
ATOM 1634 O O . VAL A 1 207 ? -10.221 4.822 2.984 1.00 96.00 207 VAL A O 1
ATOM 1637 N N . PRO A 1 208 ? -11.030 5.770 4.858 1.00 95.12 208 PRO A N 1
ATOM 1638 C CA . PRO A 1 208 ? -9.973 6.769 4.936 1.00 95.12 208 PRO A CA 1
ATOM 1639 C C . PRO A 1 208 ? -8.632 6.109 5.264 1.00 95.12 208 PRO A C 1
ATOM 1641 O O . PRO A 1 208 ? -8.573 5.125 6.002 1.00 95.12 208 PRO A O 1
ATOM 1644 N N . VAL A 1 209 ? -7.552 6.680 4.742 1.00 97.62 209 VAL A N 1
ATOM 1645 C CA . VAL A 1 209 ? -6.199 6.132 4.873 1.00 97.62 209 VAL A CA 1
ATOM 1646 C C . VAL A 1 209 ? -5.332 7.049 5.732 1.00 97.62 209 VAL A C 1
ATOM 1648 O O . VAL A 1 209 ? -5.362 8.268 5.573 1.00 97.62 209 VAL A O 1
ATOM 1651 N N . VAL A 1 210 ? -4.536 6.456 6.620 1.00 98.56 210 VAL A N 1
ATOM 1652 C CA . VAL A 1 210 ? -3.422 7.102 7.325 1.00 98.56 210 VAL A CA 1
ATOM 1653 C C . VAL A 1 210 ? -2.150 6.350 6.956 1.00 98.56 210 VAL A C 1
ATOM 1655 O O . VAL A 1 210 ? -2.025 5.157 7.250 1.00 98.56 210 VAL A O 1
ATOM 1658 N N . ALA A 1 211 ? -1.221 7.031 6.292 1.00 98.06 211 ALA A N 1
ATOM 1659 C CA . ALA A 1 211 ? -0.007 6.431 5.762 1.00 98.06 211 ALA A CA 1
ATOM 1660 C C . ALA A 1 211 ? 1.257 7.211 6.144 1.00 98.06 211 ALA A C 1
ATOM 1662 O O . ALA A 1 211 ? 1.213 8.429 6.317 1.00 98.06 211 ALA A O 1
ATOM 1663 N N . LEU A 1 212 ? 2.387 6.508 6.253 1.00 97.75 212 LEU A N 1
ATOM 1664 C CA . LEU A 1 212 ? 3.705 7.145 6.198 1.00 97.75 212 LEU A CA 1
ATOM 1665 C C . LEU A 1 212 ? 4.070 7.467 4.746 1.00 97.75 212 LEU A C 1
ATOM 1667 O O . LEU A 1 212 ? 3.687 6.743 3.824 1.00 97.75 212 LEU A O 1
ATOM 1671 N N . ASP A 1 213 ? 4.823 8.546 4.557 1.00 95.50 213 ASP A N 1
ATOM 1672 C CA . ASP A 1 213 ? 5.340 8.939 3.258 1.00 95.50 213 ASP A CA 1
ATOM 1673 C C . ASP A 1 213 ? 6.381 7.928 2.759 1.00 95.50 213 ASP A C 1
ATOM 1675 O O . ASP A 1 213 ? 7.454 7.742 3.333 1.00 95.50 213 ASP A O 1
ATOM 1679 N N . ALA A 1 214 ? 6.052 7.290 1.642 1.00 91.81 214 ALA A N 1
ATOM 1680 C CA . ALA A 1 214 ? 6.892 6.348 0.926 1.00 91.81 214 ALA A CA 1
ATOM 1681 C C . ALA A 1 214 ? 6.588 6.426 -0.579 1.00 91.81 214 ALA A C 1
ATOM 1683 O O . ALA A 1 214 ? 5.514 6.907 -0.967 1.00 91.81 214 ALA A O 1
ATOM 1684 N N . PRO A 1 215 ? 7.493 5.941 -1.450 1.00 90.56 215 PRO A N 1
ATOM 1685 C CA . PRO A 1 215 ? 7.158 5.727 -2.855 1.00 90.56 215 PRO A CA 1
ATOM 1686 C C . PRO A 1 215 ? 5.913 4.831 -2.984 1.00 90.56 215 PRO A C 1
ATOM 1688 O O . PRO A 1 215 ? 5.658 3.976 -2.137 1.00 90.56 215 PRO A O 1
ATOM 1691 N N . GLY A 1 216 ? 5.078 5.069 -3.992 1.00 90.94 216 GLY A N 1
ATOM 1692 C CA . GLY A 1 216 ? 3.760 4.448 -4.131 1.00 90.94 216 GLY A CA 1
ATOM 1693 C C . GLY A 1 216 ? 2.699 5.090 -3.234 1.00 90.94 216 GLY A C 1
ATOM 1694 O O . GLY A 1 216 ? 1.664 5.525 -3.726 1.00 90.94 216 GLY A O 1
ATOM 1695 N N . ALA A 1 217 ? 2.957 5.216 -1.928 1.00 94.69 217 ALA A N 1
ATOM 1696 C CA . ALA A 1 217 ? 2.004 5.828 -0.997 1.00 94.69 217 ALA A CA 1
ATOM 1697 C C . ALA A 1 217 ? 1.746 7.309 -1.319 1.00 94.69 217 ALA A C 1
ATOM 1699 O O . ALA A 1 217 ? 0.589 7.724 -1.383 1.00 94.69 217 ALA A O 1
ATOM 1700 N N . ARG A 1 218 ? 2.804 8.082 -1.601 1.00 95.25 218 ARG A N 1
ATOM 1701 C CA . ARG A 1 218 ? 2.701 9.507 -1.973 1.00 95.25 218 ARG A CA 1
ATOM 1702 C C . ARG A 1 218 ? 2.028 9.772 -3.317 1.00 95.25 218 ARG A C 1
ATOM 1704 O O . ARG A 1 218 ? 1.585 10.884 -3.560 1.00 95.25 218 ARG A O 1
ATOM 1711 N N . ASP A 1 219 ? 1.967 8.766 -4.188 1.00 94.56 219 ASP A N 1
ATOM 1712 C CA . ASP A 1 219 ? 1.288 8.869 -5.484 1.00 94.56 219 ASP A CA 1
ATOM 1713 C C . ASP A 1 219 ? -0.237 8.678 -5.344 1.00 94.56 219 ASP A C 1
ATOM 1715 O O . ASP A 1 219 ? -1.004 8.991 -6.255 1.00 94.56 219 ASP A O 1
ATOM 1719 N N . VAL A 1 220 ? -0.688 8.134 -4.205 1.00 94.81 220 VAL A N 1
ATOM 1720 C CA . VAL A 1 220 ? -2.097 7.807 -3.938 1.00 94.81 220 VAL A CA 1
ATOM 1721 C C . VAL A 1 220 ? -2.694 8.718 -2.866 1.00 94.81 220 VAL A C 1
ATOM 1723 O O . VAL A 1 220 ? -3.844 9.145 -2.993 1.00 94.81 220 VAL A O 1
ATOM 1726 N N . VAL A 1 221 ? -1.943 9.004 -1.802 1.00 96.19 221 VAL A N 1
ATOM 1727 C CA . VAL A 1 221 ? -2.429 9.742 -0.632 1.00 96.19 221 VAL A CA 1
ATOM 1728 C C . VAL A 1 221 ? -1.996 11.202 -0.705 1.00 96.19 221 VAL A C 1
ATOM 1730 O O . VAL A 1 221 ? -0.812 11.510 -0.774 1.00 96.19 221 VAL A O 1
ATOM 1733 N N . GLU A 1 222 ? -2.969 12.099 -0.617 1.00 94.75 222 GLU A N 1
ATOM 1734 C CA . GLU A 1 222 ? -2.785 13.544 -0.530 1.00 94.75 222 GLU A CA 1
ATOM 1735 C C . GLU A 1 222 ? -3.195 13.991 0.882 1.00 94.75 222 GLU A C 1
ATOM 1737 O O . GLU A 1 222 ? -4.363 13.842 1.270 1.00 94.75 222 GLU A O 1
ATOM 1742 N N . ASP A 1 223 ? -2.231 14.493 1.668 1.00 96.81 223 ASP A N 1
ATOM 1743 C CA . ASP A 1 223 ? -2.443 14.839 3.081 1.00 96.81 223 ASP A CA 1
ATOM 1744 C C . ASP A 1 223 ? -3.589 15.847 3.248 1.00 96.81 223 ASP A C 1
ATOM 1746 O O . ASP A 1 223 ? -3.696 16.826 2.511 1.00 96.81 223 ASP A O 1
ATOM 1750 N N . TYR A 1 224 ? -4.470 15.577 4.21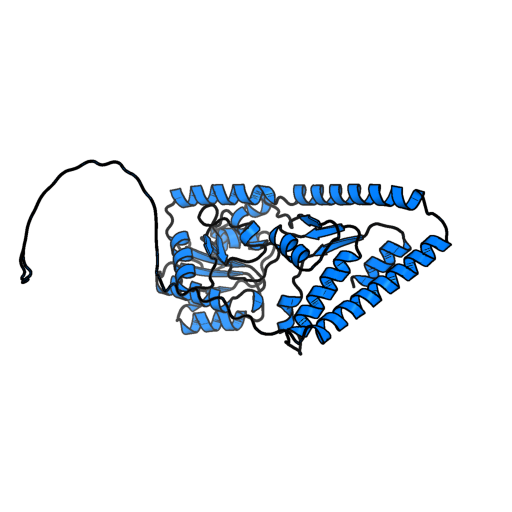2 1.00 94.06 224 TYR A N 1
ATOM 1751 C CA . TYR A 1 224 ? -5.714 16.304 4.502 1.00 94.06 224 TYR A CA 1
ATOM 1752 C C . TYR A 1 224 ? -6.765 16.361 3.383 1.00 94.06 224 TYR A C 1
ATOM 1754 O O . TYR A 1 224 ? -7.874 16.827 3.643 1.00 94.06 224 TYR A O 1
ATOM 1762 N N . HIS A 1 225 ? -6.478 15.864 2.180 1.00 92.88 225 HIS A N 1
ATOM 1763 C CA . HIS A 1 225 ? -7.443 15.831 1.086 1.00 92.88 225 HIS A CA 1
ATOM 1764 C C . HIS A 1 225 ? -8.174 14.486 1.035 1.00 92.88 225 HIS A C 1
ATOM 1766 O O . HIS A 1 225 ? -9.381 14.424 1.265 1.00 92.88 225 HIS A O 1
ATOM 1772 N N . ASN A 1 226 ? -7.447 13.393 0.794 1.00 92.00 226 ASN A N 1
ATOM 1773 C CA . ASN A 1 226 ? -8.023 12.048 0.670 1.00 92.00 226 ASN A CA 1
ATOM 1774 C C . ASN A 1 226 ? -7.587 11.095 1.804 1.00 92.00 226 ASN A C 1
ATOM 1776 O O . ASN A 1 226 ? -7.984 9.931 1.846 1.00 92.00 226 ASN A O 1
ATOM 1780 N N . GLY A 1 227 ? -6.792 11.589 2.749 1.00 95.69 227 GLY A N 1
ATOM 1781 C CA . GLY A 1 227 ? -6.276 10.823 3.873 1.00 95.69 227 GLY A CA 1
ATOM 1782 C C . GLY A 1 227 ? -5.287 11.648 4.683 1.00 95.69 227 GLY A C 1
ATOM 1783 O O . GLY A 1 227 ? -5.277 12.876 4.607 1.00 95.69 227 GLY A O 1
ATOM 1784 N N . ARG A 1 228 ? -4.452 10.970 5.466 1.00 97.69 228 ARG A N 1
ATOM 1785 C CA . ARG A 1 228 ? -3.280 11.569 6.109 1.00 97.69 228 ARG A CA 1
ATOM 1786 C C . ARG A 1 228 ? -2.014 10.928 5.564 1.00 97.69 228 ARG A C 1
ATOM 1788 O O . ARG A 1 228 ? -1.919 9.701 5.566 1.00 97.69 228 ARG A O 1
ATOM 1795 N N . LEU A 1 229 ? -1.058 11.750 5.146 1.00 98.00 229 LEU A N 1
ATOM 1796 C CA . LEU A 1 229 ? 0.274 11.317 4.726 1.00 98.00 229 LEU A CA 1
ATOM 1797 C C . LEU A 1 229 ? 1.308 11.985 5.628 1.00 98.00 229 LEU A C 1
ATOM 1799 O O . LEU A 1 229 ? 1.417 13.207 5.658 1.00 98.00 229 LEU A O 1
ATOM 1803 N N . LEU A 1 230 ? 2.036 11.185 6.400 1.00 98.00 230 LEU A N 1
ATOM 1804 C CA . LEU A 1 230 ? 2.991 11.680 7.384 1.00 98.00 230 LEU A CA 1
ATOM 1805 C C . LEU A 1 230 ? 4.416 11.506 6.875 1.00 98.00 230 LEU A C 1
ATOM 1807 O O . LEU A 1 230 ? 4.852 10.387 6.621 1.00 98.00 230 LEU A O 1
ATOM 1811 N N . ASN A 1 231 ? 5.156 12.608 6.794 1.00 94.00 231 ASN A N 1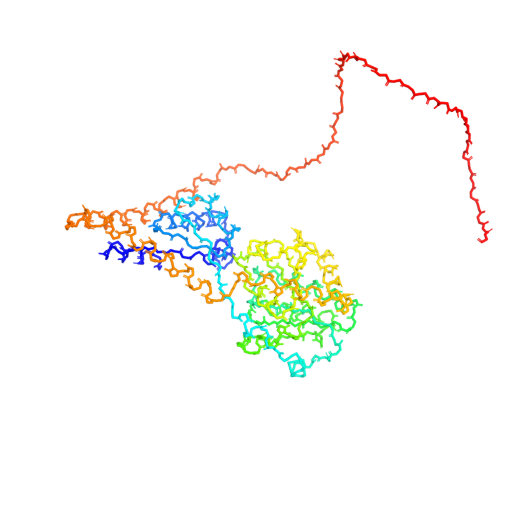
ATOM 1812 C CA . ASN A 1 231 ? 6.528 12.613 6.276 1.00 94.00 231 ASN A CA 1
ATOM 1813 C C . ASN A 1 231 ? 7.543 11.968 7.230 1.00 94.00 231 ASN A C 1
ATOM 1815 O O . ASN A 1 231 ? 8.601 11.518 6.797 1.00 94.00 231 ASN A O 1
ATOM 1819 N N . GLU A 1 232 ? 7.233 11.928 8.525 1.00 91.44 232 GLU A N 1
ATOM 1820 C CA . GLU A 1 232 ? 8.132 11.432 9.562 1.00 91.44 232 GLU A CA 1
ATOM 1821 C C . GLU A 1 232 ? 7.556 10.192 10.244 1.00 91.44 232 GLU A C 1
ATOM 1823 O O . GLU A 1 232 ? 6.357 10.099 10.517 1.00 91.44 232 GLU A O 1
ATOM 1828 N N . MET A 1 233 ? 8.440 9.249 10.574 1.00 94.00 233 MET A N 1
ATOM 1829 C CA . MET A 1 233 ? 8.117 8.075 11.384 1.00 94.00 233 MET A CA 1
ATOM 1830 C C . MET A 1 233 ? 8.053 8.456 12.873 1.00 94.00 233 MET A C 1
ATOM 1832 O O . MET A 1 233 ? 8.819 7.956 13.696 1.00 94.00 233 MET A O 1
ATOM 1836 N N . ASP A 1 234 ? 7.141 9.366 13.213 1.00 96.81 234 ASP A N 1
ATOM 1837 C CA . ASP A 1 234 ? 6.858 9.774 14.586 1.00 96.81 234 ASP A CA 1
ATOM 1838 C C . ASP A 1 234 ? 5.586 9.089 15.097 1.00 96.81 234 ASP A C 1
ATOM 1840 O O . ASP A 1 234 ? 4.488 9.255 14.557 1.00 96.81 234 ASP A O 1
ATOM 1844 N N . GLN A 1 235 ? 5.734 8.309 16.169 1.00 97.38 235 GLN A N 1
ATOM 1845 C CA . GLN A 1 235 ? 4.638 7.526 16.737 1.00 97.38 235 GLN A CA 1
ATOM 1846 C C . GLN A 1 235 ? 3.502 8.426 17.226 1.00 97.38 235 GLN A C 1
ATOM 1848 O O . GLN A 1 235 ? 2.332 8.086 17.049 1.00 97.38 235 GLN A O 1
ATOM 1853 N N . ARG A 1 236 ? 3.822 9.575 17.833 1.00 97.94 236 ARG A N 1
ATOM 1854 C CA . ARG A 1 236 ? 2.804 10.483 18.369 1.00 97.94 236 ARG A CA 1
ATOM 1855 C C . ARG A 1 236 ? 1.950 11.060 17.244 1.00 97.94 236 ARG A C 1
ATOM 1857 O O . ARG A 1 236 ? 0.729 10.947 17.298 1.00 97.94 236 ARG A O 1
ATOM 1864 N N . SER A 1 237 ? 2.589 11.587 16.207 1.00 98.12 237 SER A N 1
ATOM 1865 C CA . SER A 1 237 ? 1.915 12.149 15.037 1.00 98.12 237 SER A CA 1
ATOM 1866 C C . SER A 1 237 ? 1.060 11.106 14.318 1.00 98.12 237 SER A C 1
ATOM 1868 O O . SER A 1 237 ? -0.073 11.399 13.934 1.00 98.12 237 SER A O 1
ATOM 1870 N N . PHE A 1 238 ? 1.548 9.867 14.186 1.00 98.62 238 PHE A N 1
ATOM 1871 C CA . PHE A 1 238 ? 0.779 8.788 13.560 1.00 98.62 238 PHE A CA 1
ATOM 1872 C C . PHE A 1 238 ? -0.446 8.389 14.395 1.00 98.62 238 PHE A C 1
ATOM 1874 O O . PHE A 1 238 ? -1.541 8.227 13.857 1.00 98.62 238 PHE A O 1
ATOM 1881 N N . VAL A 1 239 ? -0.296 8.292 15.720 1.00 98.69 239 VAL A N 1
ATOM 1882 C CA . VAL A 1 239 ? -1.412 8.071 16.655 1.00 98.69 239 VAL A CA 1
ATOM 1883 C C . VAL A 1 239 ? -2.443 9.198 16.559 1.00 98.69 239 VAL A C 1
ATOM 1885 O O . VAL A 1 239 ? -3.640 8.921 16.480 1.00 98.69 239 VAL A O 1
ATOM 1888 N N . ASP A 1 240 ? -2.000 10.452 16.512 1.00 98.25 240 ASP A N 1
ATOM 1889 C CA . ASP A 1 240 ? -2.887 11.611 16.395 1.00 98.25 240 ASP A CA 1
ATOM 1890 C C . ASP A 1 240 ? -3.625 11.618 15.045 1.00 98.25 240 ASP A C 1
ATOM 1892 O O . ASP A 1 240 ? -4.816 11.929 14.995 1.00 98.25 240 ASP A O 1
ATOM 1896 N N . ALA A 1 241 ? -2.979 11.186 13.958 1.00 98.38 241 ALA A N 1
ATOM 1897 C CA . ALA A 1 241 ? -3.613 11.018 12.650 1.00 98.38 241 ALA A CA 1
ATOM 1898 C C . ALA A 1 241 ? -4.660 9.887 12.629 1.00 98.38 241 ALA A C 1
ATOM 1900 O O . ALA A 1 241 ? -5.727 10.041 12.028 1.00 98.38 241 ALA A O 1
ATOM 1901 N N . LEU A 1 242 ? -4.407 8.772 13.324 1.00 98.56 242 LEU A N 1
ATOM 1902 C CA . LEU A 1 242 ? -5.399 7.706 13.503 1.00 98.56 242 LEU A CA 1
ATOM 1903 C C . LEU A 1 242 ? -6.608 8.201 14.305 1.00 98.56 242 LEU A C 1
ATOM 1905 O O . LEU A 1 242 ? -7.749 7.970 13.910 1.00 98.56 242 LEU A O 1
ATOM 1909 N N . ILE A 1 243 ? -6.376 8.929 15.400 1.00 97.88 243 ILE A N 1
ATOM 1910 C CA . ILE A 1 243 ? -7.446 9.522 16.216 1.00 97.88 243 ILE A CA 1
ATOM 1911 C C . ILE A 1 243 ? -8.224 10.568 15.411 1.00 97.88 243 ILE A C 1
ATOM 1913 O O . ILE A 1 243 ? -9.453 10.611 15.484 1.00 97.88 243 ILE A O 1
ATOM 1917 N N . TRP A 1 244 ? -7.543 11.382 14.603 1.00 95.81 244 TRP A N 1
ATOM 1918 C CA . TRP A 1 244 ? -8.177 12.304 13.665 1.00 95.81 244 TRP A CA 1
ATOM 1919 C C . TRP A 1 244 ? -9.154 11.553 12.750 1.00 95.81 244 TRP A C 1
ATOM 1921 O O . TRP A 1 244 ? -10.325 11.919 12.696 1.00 95.81 244 TRP A O 1
ATOM 1931 N N . ALA A 1 245 ? -8.743 10.443 12.134 1.00 96.19 245 ALA A N 1
ATOM 1932 C CA . ALA A 1 245 ? -9.616 9.674 11.244 1.00 96.19 245 ALA A CA 1
ATOM 1933 C C . ALA A 1 245 ? -10.808 9.034 11.982 1.00 96.19 245 ALA A C 1
ATOM 1935 O O . ALA A 1 245 ? -11.927 9.030 11.473 1.00 96.19 245 ALA A O 1
ATOM 1936 N N . LEU A 1 246 ? -10.590 8.541 13.204 1.00 96.62 246 LEU A N 1
ATOM 1937 C CA . LEU A 1 246 ? -11.622 7.896 14.024 1.00 96.62 246 LEU A CA 1
ATOM 1938 C C . LEU A 1 246 ? -12.619 8.874 14.668 1.00 96.62 246 LEU A C 1
ATOM 1940 O O . LEU A 1 246 ? -13.720 8.472 15.035 1.00 96.62 246 LEU A O 1
ATOM 1944 N N . SER A 1 247 ? -12.246 10.146 14.820 1.00 95.50 247 SER A N 1
ATOM 1945 C CA . SER A 1 247 ? -13.059 11.179 15.484 1.00 95.50 247 SER A CA 1
ATOM 1946 C C . SER A 1 247 ? -13.971 11.962 14.538 1.00 95.50 247 SER A C 1
ATOM 1948 O O . SER A 1 247 ? -14.621 12.912 14.967 1.00 95.50 247 SER A O 1
ATOM 1950 N N . ARG A 1 248 ? -14.014 11.599 13.250 1.00 93.88 248 ARG A N 1
ATOM 1951 C CA . ARG A 1 248 ? -14.830 12.296 12.249 1.00 93.88 248 ARG A CA 1
ATOM 1952 C C . ARG A 1 248 ? -16.323 12.157 12.531 1.00 93.88 248 ARG A C 1
ATOM 1954 O O . ARG A 1 248 ? -16.829 11.075 12.828 1.00 93.88 248 ARG A O 1
ATOM 1961 N N . THR A 1 249 ? -17.045 13.254 12.351 1.00 94.06 249 THR A N 1
ATOM 1962 C CA . THR A 1 249 ? -18.506 13.263 12.332 1.00 94.06 249 THR A CA 1
ATOM 1963 C C . THR A 1 249 ? -19.039 12.462 11.135 1.00 94.06 249 THR A C 1
ATOM 1965 O O . THR A 1 249 ? -18.342 12.285 10.129 1.00 94.06 249 THR A O 1
ATOM 1968 N N . PRO A 1 250 ? -20.303 11.997 11.173 1.00 92.88 250 PRO A N 1
ATOM 1969 C CA . PRO A 1 250 ? -20.910 11.316 10.031 1.00 92.88 250 PRO A CA 1
ATOM 1970 C C . PRO A 1 250 ? -20.890 12.140 8.738 1.00 92.88 250 PRO A C 1
ATOM 1972 O O . PRO A 1 250 ? -20.857 11.564 7.654 1.00 92.88 250 PRO A O 1
ATOM 1975 N N . GLU A 1 251 ? -20.927 13.470 8.837 1.00 95.12 251 GLU A N 1
ATOM 1976 C CA . GLU A 1 251 ? -20.848 14.367 7.686 1.00 95.12 251 GLU A CA 1
ATOM 1977 C C . GLU A 1 251 ? -19.440 14.422 7.096 1.00 95.12 251 GLU A C 1
ATOM 1979 O O . GLU A 1 251 ? -19.275 14.156 5.907 1.00 95.12 251 GLU A O 1
ATOM 1984 N N . GLU A 1 252 ? -18.420 14.640 7.925 1.00 93.56 252 GLU A N 1
ATOM 1985 C CA . GLU A 1 252 ? -17.022 14.618 7.482 1.00 93.56 252 GLU A CA 1
ATOM 1986 C C . GLU A 1 252 ? -16.639 13.261 6.879 1.00 93.56 252 GLU A C 1
ATOM 1988 O O . GLU A 1 252 ? -15.982 13.207 5.840 1.00 93.56 252 GLU A O 1
ATOM 1993 N N . LEU A 1 253 ? -17.101 12.151 7.471 1.00 90.94 253 LEU A N 1
ATOM 1994 C CA . LEU A 1 253 ? -16.879 10.813 6.915 1.00 90.94 253 LEU A CA 1
ATOM 1995 C C . LEU A 1 253 ? -17.530 10.636 5.545 1.00 90.94 253 LEU A C 1
ATOM 1997 O O . LEU A 1 253 ? -16.950 9.963 4.696 1.00 90.94 253 LEU A O 1
ATOM 2001 N N . ARG A 1 254 ? -18.723 11.201 5.312 1.00 93.19 254 ARG A N 1
ATOM 2002 C CA . ARG A 1 254 ? -19.358 11.169 3.983 1.00 93.19 254 ARG A CA 1
ATOM 2003 C C . ARG A 1 254 ? -18.512 11.923 2.962 1.00 93.19 254 ARG A C 1
ATOM 2005 O O . ARG A 1 254 ? -18.277 11.387 1.881 1.00 93.19 254 ARG A O 1
ATOM 2012 N N . THR A 1 255 ? -18.014 13.103 3.326 1.00 94.69 255 THR A N 1
ATOM 2013 C CA . THR A 1 255 ? -17.141 13.909 2.465 1.00 94.69 255 THR A CA 1
ATOM 2014 C C . THR A 1 255 ? -15.848 13.168 2.137 1.00 94.69 255 THR A C 1
ATOM 2016 O O . THR A 1 255 ? -15.530 12.986 0.963 1.00 94.69 255 THR A O 1
ATOM 2019 N N . ILE A 1 256 ? -15.145 12.639 3.144 1.00 92.94 256 ILE A N 1
ATOM 2020 C CA . ILE A 1 256 ? -13.905 11.879 2.929 1.00 92.94 256 ILE A CA 1
ATOM 2021 C C . ILE A 1 256 ? -14.173 10.642 2.064 1.00 92.94 256 ILE A C 1
ATOM 2023 O O . ILE A 1 256 ? -13.434 10.393 1.116 1.00 92.94 256 ILE A O 1
ATOM 2027 N N . LYS A 1 257 ? -15.266 9.907 2.320 1.00 92.19 257 LYS A N 1
ATOM 2028 C CA . LYS A 1 257 ? -15.695 8.752 1.508 1.00 92.19 257 LYS A CA 1
ATOM 2029 C C . LYS A 1 257 ? -15.895 9.100 0.041 1.00 92.19 257 LYS A C 1
ATOM 2031 O O . LYS A 1 257 ? -15.540 8.307 -0.829 1.00 92.19 257 LYS A O 1
ATOM 2036 N N . GLN A 1 258 ? -16.482 10.258 -0.240 1.00 93.88 258 GLN A N 1
ATOM 2037 C CA . GLN A 1 258 ? -16.648 10.732 -1.605 1.00 93.88 258 GLN A CA 1
ATOM 2038 C C . GLN A 1 258 ? -15.292 11.052 -2.239 1.00 93.88 258 GLN A C 1
ATOM 2040 O O . GLN A 1 258 ? -15.036 10.605 -3.354 1.00 93.88 258 GLN A O 1
ATOM 2045 N N . ILE A 1 259 ? -14.410 11.752 -1.520 1.00 95.50 259 ILE A N 1
ATOM 2046 C CA . ILE A 1 259 ? -13.074 12.109 -2.013 1.00 95.50 259 ILE A CA 1
ATOM 2047 C C . ILE A 1 259 ? -12.252 10.858 -2.334 1.00 95.50 259 ILE A C 1
ATOM 2049 O O . ILE A 1 259 ? -11.781 10.725 -3.460 1.00 95.50 259 ILE A O 1
ATOM 2053 N N . VAL A 1 260 ? -12.146 9.892 -1.416 1.00 93.88 260 VAL A N 1
ATOM 2054 C CA . VAL A 1 260 ? -11.362 8.666 -1.664 1.00 93.88 260 VAL A CA 1
ATOM 2055 C C . VAL A 1 260 ? -11.908 7.851 -2.838 1.00 93.88 260 VAL A C 1
ATOM 2057 O O . VAL A 1 260 ? -11.134 7.340 -3.644 1.00 93.88 260 VAL A O 1
ATOM 2060 N N . ARG A 1 261 ? -13.237 7.800 -3.015 1.00 91.75 261 ARG A N 1
ATOM 2061 C CA . ARG A 1 261 ? -13.868 7.134 -4.166 1.00 91.75 261 ARG A CA 1
ATOM 2062 C C . ARG A 1 261 ? -13.593 7.839 -5.491 1.00 91.75 261 ARG A C 1
ATOM 2064 O O . ARG A 1 261 ? -13.539 7.166 -6.519 1.00 91.75 261 ARG A O 1
ATOM 2071 N N . MET A 1 262 ? -13.432 9.164 -5.479 1.00 93.38 262 MET A N 1
ATOM 2072 C CA . MET A 1 262 ? -13.017 9.937 -6.653 1.00 93.38 262 MET A CA 1
ATOM 2073 C C . MET A 1 262 ? -11.531 9.726 -6.959 1.00 93.38 262 MET A C 1
ATOM 2075 O O . MET A 1 262 ? -11.189 9.495 -8.117 1.00 93.38 262 MET A O 1
ATOM 2079 N N . THR A 1 263 ? -10.663 9.717 -5.940 1.00 93.12 263 THR A N 1
ATOM 2080 C CA . THR A 1 263 ? -9.220 9.450 -6.090 1.00 93.12 263 THR A CA 1
ATOM 2081 C C . THR A 1 263 ? -8.970 8.146 -6.843 1.00 93.12 263 THR A C 1
ATOM 2083 O O . THR A 1 263 ? -8.162 8.107 -7.774 1.00 93.12 263 THR A O 1
ATOM 2086 N N . VAL A 1 264 ? -9.694 7.078 -6.490 1.00 94.12 264 VAL A N 1
ATOM 2087 C CA . VAL A 1 264 ? -9.446 5.751 -7.070 1.00 94.12 264 VAL A CA 1
ATOM 2088 C C . VAL A 1 264 ? -9.923 5.584 -8.514 1.00 94.12 264 VAL A C 1
ATOM 2090 O O . VAL A 1 264 ? -9.533 4.615 -9.161 1.00 94.12 264 VAL A O 1
ATOM 2093 N N . GLN A 1 265 ? -10.694 6.531 -9.067 1.00 93.12 265 GLN A N 1
ATOM 2094 C CA . GLN A 1 265 ? -11.170 6.473 -10.463 1.00 93.12 265 GLN A CA 1
ATOM 2095 C C . GLN A 1 265 ? -10.038 6.522 -11.499 1.00 93.12 265 GLN A C 1
ATOM 2097 O O . GLN A 1 265 ? -10.262 6.236 -12.673 1.00 93.12 265 GLN A O 1
ATOM 2102 N N . LYS A 1 266 ? -8.814 6.850 -11.074 1.00 89.00 266 LYS A N 1
ATOM 2103 C CA . LYS A 1 266 ? -7.603 6.780 -11.902 1.00 89.00 266 LYS A CA 1
ATOM 2104 C C . LYS A 1 266 ? -7.073 5.346 -12.078 1.00 89.00 266 LYS A C 1
ATOM 2106 O O . LYS A 1 266 ? -6.270 5.113 -12.975 1.00 89.00 266 LYS A O 1
ATOM 2111 N N . TYR A 1 267 ? -7.533 4.385 -11.269 1.00 91.38 267 TYR A N 1
ATOM 2112 C CA . TYR A 1 267 ? -6.985 3.022 -11.199 1.00 91.38 267 TYR A CA 1
ATOM 2113 C C . TYR A 1 267 ? -7.924 1.862 -11.617 1.00 91.38 267 TYR A C 1
ATOM 2115 O O . TYR A 1 267 ? -7.717 0.746 -11.135 1.00 91.38 267 TYR A O 1
ATOM 2123 N N . PRO A 1 268 ? -8.945 2.019 -12.486 1.00 93.75 268 PRO A N 1
ATOM 2124 C CA . PRO A 1 268 ? -9.794 0.893 -12.865 1.00 93.75 268 PRO A CA 1
ATOM 2125 C C . PRO A 1 268 ? -9.032 -0.115 -13.734 1.00 93.75 268 PRO A C 1
ATOM 2127 O O . PRO A 1 268 ? -8.387 0.247 -14.724 1.00 93.75 268 PRO A O 1
ATOM 2130 N N . ILE A 1 269 ? -9.166 -1.402 -13.396 1.00 93.62 269 ILE A N 1
ATOM 2131 C CA . ILE A 1 269 ? -8.447 -2.508 -14.050 1.00 93.62 269 ILE A CA 1
ATOM 2132 C C . ILE A 1 269 ? -8.599 -2.537 -15.575 1.00 93.62 269 ILE A C 1
ATOM 2134 O O . ILE A 1 269 ? -7.618 -2.747 -16.287 1.00 93.62 269 ILE A O 1
ATOM 2138 N N . ASN A 1 270 ? -9.790 -2.234 -16.091 1.00 93.31 270 ASN A N 1
ATOM 2139 C CA . ASN A 1 270 ? -10.052 -2.239 -17.530 1.00 93.31 270 ASN A CA 1
ATOM 2140 C C . ASN A 1 270 ? -9.329 -1.100 -18.265 1.00 93.31 270 ASN A C 1
ATOM 2142 O O . ASN A 1 270 ? -8.779 -1.322 -19.345 1.00 93.31 270 ASN A O 1
ATOM 2146 N N . SER A 1 271 ? -9.284 0.106 -17.687 1.00 91.88 271 SER A N 1
ATOM 2147 C CA . SER A 1 271 ? -8.582 1.241 -18.303 1.00 91.88 271 SER A CA 1
ATOM 2148 C C . SER A 1 271 ? -7.071 1.043 -18.270 1.00 91.88 271 SER A C 1
ATOM 2150 O O . SER A 1 271 ? -6.401 1.315 -19.262 1.00 91.88 271 SER A O 1
ATOM 2152 N N . VAL A 1 272 ? -6.544 0.502 -17.167 1.00 92.69 272 VAL A N 1
ATOM 2153 C CA . VAL A 1 272 ? -5.129 0.124 -17.048 1.00 92.69 272 VAL A CA 1
ATOM 2154 C C . VAL A 1 272 ? -4.758 -0.932 -18.093 1.00 92.69 272 VAL A C 1
ATOM 2156 O O . VAL A 1 272 ? -3.767 -0.778 -18.804 1.00 92.69 272 VAL A O 1
ATOM 2159 N N . ALA A 1 273 ? -5.567 -1.987 -18.234 1.00 94.38 273 ALA A N 1
ATOM 2160 C CA . ALA A 1 273 ? -5.328 -3.035 -19.223 1.00 94.38 273 ALA A CA 1
ATOM 2161 C C . ALA A 1 273 ? -5.352 -2.483 -20.656 1.00 94.38 273 ALA A C 1
ATOM 2163 O O . ALA A 1 273 ? -4.477 -2.812 -21.459 1.00 94.38 273 ALA A O 1
ATOM 2164 N N . LYS A 1 274 ? -6.309 -1.597 -20.967 1.00 95.19 274 LYS A N 1
ATOM 2165 C CA . LYS A 1 274 ? -6.385 -0.918 -22.265 1.00 95.19 274 LYS A CA 1
ATOM 2166 C C . LYS A 1 274 ? -5.138 -0.072 -22.537 1.00 95.19 274 LYS A C 1
ATOM 2168 O O . LYS A 1 274 ? -4.544 -0.209 -23.601 1.00 95.19 274 LYS A O 1
ATOM 2173 N N . HIS A 1 275 ? -4.704 0.731 -21.567 1.00 94.38 275 HIS A N 1
ATOM 2174 C CA . HIS A 1 275 ? -3.484 1.532 -21.679 1.00 94.38 275 HIS A CA 1
ATOM 2175 C C . HIS A 1 275 ? -2.255 0.644 -21.945 1.00 94.38 275 HIS A C 1
ATOM 2177 O O . HIS A 1 275 ? -1.431 0.939 -22.810 1.00 94.38 275 HIS A O 1
ATOM 2183 N N . MET A 1 276 ? -2.145 -0.493 -21.252 1.00 95.12 276 MET A N 1
ATOM 2184 C CA . MET A 1 276 ? -1.048 -1.438 -21.470 1.00 95.12 276 MET A CA 1
ATOM 2185 C C . MET A 1 276 ? -1.048 -2.024 -22.893 1.00 95.12 276 MET A C 1
ATOM 2187 O O . MET A 1 276 ? 0.012 -2.165 -23.507 1.00 95.12 276 MET A O 1
ATOM 2191 N N . LEU A 1 277 ? -2.227 -2.332 -23.447 1.00 95.25 277 LEU A N 1
ATOM 2192 C CA . LEU A 1 277 ? -2.366 -2.788 -24.835 1.00 95.25 277 LEU A CA 1
ATOM 2193 C C . LEU A 1 277 ? -1.928 -1.710 -25.837 1.00 95.25 277 LEU A C 1
ATOM 2195 O O . LEU A 1 277 ? -1.173 -2.016 -26.761 1.00 95.25 277 LEU A O 1
ATOM 2199 N N . GLU A 1 278 ? -2.324 -0.454 -25.622 1.00 95.31 278 GLU A N 1
ATOM 2200 C CA . GLU A 1 278 ? -1.918 0.685 -26.459 1.00 95.31 278 GLU A CA 1
ATOM 2201 C C . GLU A 1 278 ? -0.386 0.852 -26.478 1.00 95.31 278 GLU A C 1
ATOM 2203 O O . GLU A 1 278 ? 0.220 1.061 -27.537 1.00 95.31 278 GLU A O 1
ATOM 2208 N N . ILE A 1 279 ? 0.276 0.669 -25.328 1.00 94.50 279 ILE A N 1
ATOM 2209 C CA . ILE A 1 279 ? 1.742 0.659 -25.245 1.00 94.50 279 ILE A CA 1
ATOM 2210 C C . ILE A 1 279 ? 2.330 -0.491 -26.074 1.00 94.50 279 ILE A C 1
ATOM 2212 O O . ILE A 1 279 ? 3.258 -0.275 -26.862 1.00 94.50 279 ILE A O 1
ATOM 2216 N N . TYR A 1 280 ? 1.808 -1.712 -25.940 1.00 94.69 280 TYR A N 1
ATOM 2217 C CA . TYR A 1 280 ? 2.300 -2.856 -26.711 1.00 94.69 280 TYR A CA 1
ATOM 2218 C C . TYR A 1 280 ? 2.166 -2.644 -28.224 1.00 94.69 280 TYR A C 1
ATOM 2220 O O . TYR A 1 280 ? 3.103 -2.939 -28.974 1.00 94.69 280 TYR A O 1
ATOM 2228 N N . GLU A 1 281 ? 1.056 -2.073 -28.686 1.00 93.75 281 GLU A N 1
ATOM 2229 C CA . GLU A 1 281 ? 0.840 -1.740 -30.097 1.00 93.75 281 GLU A CA 1
ATOM 2230 C C . GLU A 1 281 ? 1.822 -0.673 -30.604 1.00 93.75 281 GLU A C 1
ATOM 2232 O O . GLU A 1 281 ? 2.446 -0.835 -31.666 1.00 93.75 281 GLU A O 1
ATOM 2237 N N . LYS A 1 282 ? 2.038 0.385 -29.812 1.00 92.06 282 LYS A N 1
ATOM 2238 C CA . LYS A 1 282 ? 3.008 1.458 -30.085 1.00 92.06 282 LYS A CA 1
ATOM 2239 C C . LYS A 1 282 ? 4.437 0.924 -30.203 1.00 92.06 282 LYS A C 1
ATOM 2241 O O . LYS A 1 282 ? 5.183 1.334 -31.092 1.00 92.06 282 LYS A O 1
ATOM 2246 N N . ILE A 1 283 ? 4.841 -0.015 -29.351 1.00 91.00 283 ILE A N 1
ATOM 2247 C CA . ILE A 1 283 ? 6.198 -0.581 -29.399 1.00 91.00 283 ILE A CA 1
ATOM 2248 C C . ILE A 1 283 ? 6.341 -1.563 -30.569 1.00 91.00 283 ILE A C 1
ATOM 2250 O O . ILE A 1 283 ? 7.351 -1.538 -31.284 1.00 91.00 283 ILE A O 1
ATOM 2254 N N . ARG A 1 284 ? 5.329 -2.408 -30.807 1.00 88.12 284 ARG A N 1
ATOM 2255 C CA . ARG A 1 284 ? 5.326 -3.373 -31.916 1.00 88.12 284 ARG A CA 1
ATOM 2256 C C . ARG A 1 284 ? 5.471 -2.675 -33.269 1.00 88.12 284 ARG A C 1
ATOM 2258 O O . ARG A 1 284 ? 6.282 -3.110 -34.088 1.00 88.12 284 ARG A O 1
ATOM 2265 N N . SER A 1 285 ? 4.747 -1.574 -33.482 1.00 83.69 285 SER A N 1
ATOM 2266 C CA . SER A 1 285 ? 4.828 -0.787 -34.722 1.00 83.69 285 SER A CA 1
ATOM 2267 C C . SER A 1 285 ? 6.221 -0.178 -34.940 1.00 83.69 285 SER A C 1
ATOM 2269 O O . SER A 1 285 ? 6.801 -0.349 -36.013 1.00 83.69 285 SER A O 1
ATOM 2271 N N . ARG A 1 286 ? 6.829 0.430 -33.910 1.00 78.12 286 ARG A N 1
ATOM 2272 C CA . ARG A 1 286 ? 8.197 0.988 -33.979 1.00 78.12 286 ARG A CA 1
ATOM 2273 C C . ARG A 1 286 ? 9.251 -0.060 -34.357 1.00 78.12 286 ARG A C 1
ATOM 2275 O O . ARG A 1 286 ? 10.131 0.215 -35.176 1.00 78.12 286 ARG A O 1
ATOM 2282 N N . LYS A 1 287 ? 9.181 -1.267 -33.780 1.00 69.62 287 LYS A N 1
ATOM 2283 C CA . LYS A 1 287 ? 10.194 -2.315 -34.007 1.00 69.62 287 LYS A CA 1
ATOM 2284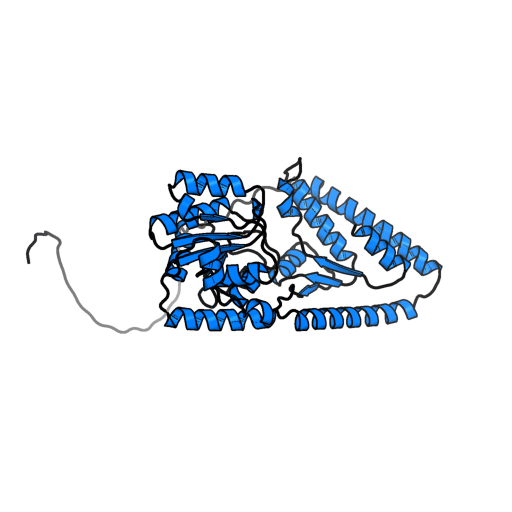 C C . LYS A 1 287 ? 10.022 -3.034 -35.346 1.00 69.62 287 LYS A C 1
ATOM 2286 O O . LYS A 1 287 ? 11.024 -3.333 -35.993 1.00 69.62 287 LYS A O 1
ATOM 2291 N N . SER A 1 288 ? 8.783 -3.233 -35.801 1.00 61.38 288 SER A N 1
ATOM 2292 C CA . SER A 1 288 ? 8.491 -3.765 -37.141 1.00 61.38 288 SER A CA 1
ATOM 2293 C C . SER A 1 288 ? 9.138 -2.908 -38.244 1.00 61.38 288 SER A C 1
ATOM 2295 O O . SER A 1 288 ? 9.824 -3.437 -39.120 1.00 61.38 288 SER A O 1
ATOM 2297 N N . ILE A 1 289 ? 9.050 -1.577 -38.122 1.00 58.59 289 ILE A N 1
ATOM 2298 C CA . ILE A 1 289 ? 9.669 -0.618 -39.055 1.00 58.59 289 ILE A CA 1
ATOM 2299 C C . ILE A 1 289 ? 11.209 -0.701 -39.037 1.00 58.59 289 ILE A C 1
ATOM 2301 O O . ILE A 1 289 ? 11.857 -0.581 -40.077 1.00 58.59 289 ILE A O 1
ATOM 2305 N N . SER A 1 290 ? 11.811 -0.924 -37.864 1.00 59.22 290 SER A N 1
ATOM 2306 C CA . SER A 1 290 ? 13.266 -1.081 -37.700 1.00 59.22 290 SER A CA 1
ATOM 2307 C C . SER A 1 290 ? 13.805 -2.350 -38.380 1.00 59.22 290 SER A C 1
ATOM 2309 O O . SER A 1 290 ? 14.836 -2.310 -39.057 1.00 59.22 290 SER A O 1
ATOM 2311 N N . LEU A 1 291 ? 13.088 -3.470 -38.250 1.00 58.38 291 LEU A N 1
ATOM 2312 C CA . LEU A 1 291 ? 13.519 -4.778 -38.758 1.00 58.38 291 LEU A CA 1
ATOM 2313 C C . LEU A 1 291 ? 13.321 -4.946 -40.260 1.00 58.38 291 LEU A C 1
ATOM 2315 O O . LEU A 1 291 ? 14.167 -5.564 -40.908 1.00 58.38 291 LEU A O 1
ATOM 2319 N N . GLY A 1 292 ? 12.289 -4.318 -40.833 1.00 55.12 292 GLY A N 1
ATOM 2320 C CA . GLY A 1 292 ? 12.095 -4.268 -42.286 1.00 55.12 292 GLY A CA 1
ATOM 2321 C C . GLY A 1 292 ? 13.305 -3.705 -43.049 1.00 55.12 292 GLY A C 1
ATOM 2322 O O . GLY A 1 292 ? 13.485 -4.012 -44.221 1.00 55.12 292 GLY A O 1
ATOM 2323 N N . LYS A 1 293 ? 14.188 -2.946 -42.378 1.00 53.62 293 LYS A N 1
ATOM 2324 C CA . LYS A 1 293 ? 15.426 -2.393 -42.953 1.00 53.62 293 LYS A CA 1
ATOM 2325 C C . LYS A 1 293 ? 16.671 -3.280 -42.784 1.00 53.62 293 LYS A C 1
ATOM 2327 O O . LYS A 1 293 ? 17.697 -2.969 -43.383 1.00 53.62 293 LYS A O 1
ATOM 2332 N N . LYS A 1 294 ? 16.646 -4.339 -41.957 1.00 56.31 294 LYS A N 1
ATOM 2333 C CA . LYS A 1 294 ? 17.855 -5.103 -41.558 1.00 56.31 294 LYS A CA 1
ATOM 2334 C C . LYS A 1 294 ? 17.620 -6.614 -41.427 1.00 56.31 294 LYS A C 1
ATOM 2336 O O . LYS A 1 294 ? 17.966 -7.222 -40.419 1.00 56.31 294 LYS A O 1
ATOM 2341 N N . ASN A 1 295 ? 17.079 -7.244 -42.465 1.00 53.59 295 ASN A N 1
ATOM 2342 C CA . ASN A 1 295 ? 16.712 -8.664 -42.448 1.00 53.59 295 ASN A CA 1
ATOM 2343 C C . ASN A 1 295 ? 17.801 -9.590 -43.042 1.00 53.59 295 ASN A C 1
ATOM 2345 O O . ASN A 1 295 ? 17.537 -10.376 -43.947 1.00 53.59 295 ASN A O 1
ATOM 2349 N N . SER A 1 296 ? 19.052 -9.491 -42.568 1.00 63.31 296 SER A N 1
ATOM 2350 C CA . SER A 1 296 ? 20.137 -10.402 -42.981 1.00 63.31 296 SER A CA 1
ATOM 2351 C C . SER A 1 296 ? 20.561 -11.332 -41.838 1.00 63.31 296 SER A C 1
ATOM 2353 O O . SER A 1 296 ? 20.670 -10.915 -40.685 1.00 63.31 296 SER A O 1
ATOM 2355 N N . SER A 1 297 ? 20.859 -12.601 -42.149 1.00 60.66 297 SER A N 1
ATOM 2356 C CA . SER A 1 297 ? 21.301 -13.603 -41.157 1.00 60.66 297 SER A CA 1
ATOM 2357 C C . SER A 1 297 ? 22.535 -13.156 -40.356 1.00 60.66 297 SER A C 1
ATOM 2359 O O . SER A 1 297 ? 22.697 -13.533 -39.196 1.00 60.66 297 SER A O 1
ATOM 2361 N N . ARG A 1 298 ? 23.396 -12.319 -40.953 1.00 58.94 298 ARG A N 1
ATOM 2362 C CA . ARG A 1 298 ? 24.563 -11.711 -40.294 1.00 58.94 298 ARG A CA 1
ATOM 2363 C C . ARG A 1 298 ? 24.174 -10.661 -39.256 1.00 58.94 298 ARG A C 1
ATOM 2365 O O . ARG A 1 298 ? 24.782 -10.626 -38.190 1.00 58.94 298 ARG A O 1
ATOM 2372 N N . TYR A 1 299 ? 23.160 -9.843 -39.538 1.00 65.81 299 TYR A N 1
ATOM 2373 C CA . TYR A 1 299 ? 22.660 -8.854 -38.586 1.00 65.81 299 TYR A CA 1
ATOM 2374 C C . TYR A 1 299 ? 22.079 -9.536 -37.346 1.00 65.81 299 TYR A C 1
ATOM 2376 O O . TYR A 1 299 ? 22.452 -9.181 -36.235 1.00 65.81 299 TYR A O 1
ATOM 2384 N N . LEU A 1 300 ? 21.255 -10.574 -37.525 1.00 63.62 300 LEU A N 1
ATOM 2385 C CA . LEU A 1 300 ? 20.676 -11.333 -36.410 1.00 63.62 300 LEU A CA 1
ATOM 2386 C C . LEU A 1 300 ? 21.750 -11.995 -35.534 1.00 63.62 300 LEU A C 1
ATOM 2388 O O . LEU A 1 300 ? 21.644 -11.965 -34.309 1.00 63.62 300 LEU A O 1
ATOM 2392 N N . PHE A 1 301 ? 22.810 -12.540 -36.137 1.00 66.56 301 PHE A N 1
ATOM 2393 C CA . PHE A 1 301 ? 23.947 -13.090 -35.396 1.00 66.56 301 PHE A CA 1
ATOM 2394 C C . PHE A 1 301 ? 24.701 -12.014 -34.595 1.00 66.56 301 PHE A C 1
ATOM 2396 O O . PHE A 1 301 ? 24.899 -12.172 -33.392 1.00 66.56 301 PHE A O 1
ATOM 2403 N N . GLN A 1 302 ? 25.060 -10.887 -35.223 1.00 66.25 302 GLN A N 1
ATOM 2404 C CA . GLN A 1 302 ? 25.708 -9.758 -34.538 1.00 66.25 302 GLN A CA 1
ATOM 2405 C C . GLN A 1 302 ? 24.846 -9.210 -33.396 1.00 66.25 302 GLN A C 1
ATOM 2407 O O . GLN A 1 302 ? 25.359 -8.833 -32.344 1.00 66.25 302 GLN A O 1
ATOM 2412 N N . TRP A 1 303 ? 23.528 -9.195 -33.582 1.00 63.25 303 TRP A N 1
ATOM 2413 C CA . TRP A 1 303 ? 22.585 -8.717 -32.582 1.00 63.25 303 TRP A CA 1
ATOM 2414 C C . TRP A 1 303 ? 22.457 -9.665 -31.384 1.00 63.25 303 TRP A C 1
ATOM 2416 O O . TRP A 1 303 ? 22.365 -9.199 -30.250 1.00 63.25 303 TRP A O 1
ATOM 2426 N N . ARG A 1 304 ? 22.536 -10.986 -31.606 1.00 66.50 304 ARG A N 1
ATOM 2427 C CA . ARG A 1 304 ? 22.638 -11.986 -30.528 1.00 66.50 304 ARG A CA 1
ATOM 2428 C C . ARG A 1 304 ? 23.940 -11.842 -29.741 1.00 66.50 304 ARG A C 1
ATOM 2430 O O . ARG A 1 304 ? 23.899 -11.816 -28.517 1.00 66.50 304 ARG A O 1
ATOM 2437 N N . MET A 1 305 ? 25.073 -11.672 -30.426 1.00 67.94 305 MET A N 1
ATOM 2438 C CA . MET A 1 305 ? 26.367 -11.452 -29.762 1.00 67.94 305 MET A CA 1
ATOM 2439 C C . MET A 1 305 ? 26.380 -10.157 -28.945 1.00 67.94 305 MET A C 1
ATOM 2441 O O . MET A 1 305 ? 26.914 -10.128 -27.839 1.00 67.94 305 MET A O 1
ATOM 2445 N N . LYS A 1 306 ? 25.735 -9.100 -29.455 1.00 71.56 306 LYS A N 1
ATOM 2446 C CA . LYS A 1 306 ? 25.538 -7.857 -28.708 1.00 71.56 306 LYS A CA 1
ATOM 2447 C C . LYS A 1 306 ? 24.698 -8.073 -27.445 1.00 71.56 306 LYS A C 1
ATOM 2449 O O . LYS A 1 306 ? 25.041 -7.513 -26.417 1.00 71.56 306 LYS A O 1
ATOM 2454 N N . ALA A 1 307 ? 23.646 -8.891 -27.500 1.00 64.19 307 ALA A N 1
ATOM 2455 C CA . ALA A 1 307 ? 22.819 -9.184 -26.330 1.00 64.19 307 ALA A CA 1
ATOM 2456 C C . ALA A 1 307 ? 23.626 -9.848 -25.204 1.00 64.19 307 ALA A C 1
ATOM 2458 O O . ALA A 1 307 ? 23.530 -9.423 -24.057 1.00 64.19 307 ALA A O 1
ATOM 2459 N N . GLU A 1 308 ? 24.461 -10.839 -25.537 1.00 69.69 308 GLU A N 1
ATOM 2460 C CA . GLU A 1 308 ? 25.370 -11.453 -24.561 1.00 69.69 308 GLU A CA 1
ATOM 2461 C C . GLU A 1 308 ? 26.351 -10.420 -24.006 1.00 69.69 308 GLU A C 1
ATOM 2463 O O . GLU A 1 308 ? 26.480 -10.280 -22.792 1.00 69.69 308 GLU A O 1
ATOM 2468 N N . TRP A 1 309 ? 26.992 -9.634 -24.874 1.00 65.19 309 TRP A N 1
ATOM 2469 C CA . TRP A 1 309 ? 27.907 -8.576 -24.445 1.00 65.19 309 TRP A CA 1
ATOM 2470 C C . TRP A 1 309 ? 27.238 -7.545 -23.526 1.00 65.19 309 TRP A C 1
ATOM 2472 O O . TRP A 1 309 ? 27.825 -7.120 -22.533 1.00 65.19 309 TRP A O 1
ATOM 2482 N N . ASP A 1 310 ? 26.006 -7.149 -23.823 1.00 71.88 310 ASP A N 1
ATOM 2483 C CA . ASP A 1 310 ? 25.241 -6.194 -23.030 1.00 71.88 310 ASP A CA 1
ATOM 2484 C C . ASP A 1 310 ? 24.900 -6.771 -21.639 1.00 71.88 310 ASP A C 1
ATOM 2486 O O . ASP A 1 310 ? 25.066 -6.073 -20.639 1.00 71.88 310 ASP A O 1
ATOM 2490 N N . ILE A 1 311 ? 24.538 -8.060 -21.545 1.00 70.88 311 ILE A N 1
ATOM 2491 C CA . ILE A 1 311 ? 24.328 -8.768 -20.266 1.00 70.88 311 ILE A CA 1
ATOM 2492 C C . ILE A 1 311 ? 25.633 -8.832 -19.462 1.00 70.88 311 ILE A C 1
ATOM 2494 O O . ILE A 1 311 ? 25.679 -8.401 -18.307 1.00 70.88 311 ILE A O 1
ATOM 2498 N N . TYR A 1 312 ? 26.713 -9.327 -20.075 1.00 68.50 312 TYR A N 1
ATOM 2499 C CA . TYR A 1 312 ? 28.012 -9.462 -19.412 1.00 68.50 312 TYR A CA 1
ATOM 2500 C C . TYR A 1 312 ? 28.570 -8.105 -18.981 1.00 68.50 312 TYR A C 1
ATOM 2502 O O . TYR A 1 312 ? 29.053 -7.961 -17.860 1.00 68.50 312 TYR A O 1
ATOM 2510 N N . SER A 1 313 ? 28.471 -7.086 -19.835 1.00 62.97 313 SER A N 1
ATOM 2511 C CA . SER A 1 313 ? 28.944 -5.741 -19.514 1.00 62.97 313 SER A CA 1
ATOM 2512 C C . SER A 1 313 ? 28.098 -5.075 -18.431 1.00 62.97 313 SER A C 1
ATOM 2514 O O . SER A 1 313 ? 28.660 -4.347 -17.616 1.00 62.97 313 SER A O 1
ATOM 2516 N N . ASN A 1 314 ? 26.787 -5.338 -18.366 1.00 71.81 314 ASN A N 1
ATOM 2517 C CA . ASN A 1 314 ? 25.951 -4.889 -17.256 1.00 71.81 314 ASN A CA 1
ATOM 2518 C C . ASN A 1 314 ? 26.415 -5.511 -15.932 1.00 71.81 314 ASN A C 1
ATOM 2520 O O . ASN A 1 314 ? 26.652 -4.794 -14.960 1.00 71.81 314 ASN A O 1
ATOM 2524 N N . TYR A 1 315 ? 26.634 -6.829 -15.920 1.00 65.12 315 TYR A N 1
ATOM 2525 C CA . TYR A 1 315 ? 27.140 -7.532 -14.745 1.00 65.12 315 TYR A CA 1
ATOM 2526 C C . TYR A 1 315 ? 28.504 -6.976 -14.308 1.00 65.12 315 TYR A C 1
ATOM 2528 O O . TYR A 1 315 ? 28.649 -6.525 -13.174 1.00 65.12 315 TYR A O 1
ATOM 2536 N N . ILE A 1 316 ? 29.473 -6.880 -15.225 1.00 64.38 316 ILE A N 1
ATOM 2537 C CA . ILE A 1 316 ? 30.816 -6.347 -14.940 1.00 64.38 316 ILE A CA 1
ATOM 2538 C C . ILE A 1 316 ? 30.751 -4.907 -14.418 1.00 64.38 316 ILE A C 1
ATOM 2540 O O . ILE A 1 316 ? 31.409 -4.593 -13.429 1.00 64.38 316 ILE A O 1
ATOM 2544 N N . LYS A 1 317 ? 29.942 -4.033 -15.035 1.00 63.88 317 LYS A N 1
ATOM 2545 C CA . LYS A 1 317 ? 29.758 -2.648 -14.570 1.00 63.88 317 LYS A CA 1
ATOM 2546 C C . LYS A 1 317 ? 29.160 -2.608 -13.170 1.00 63.88 317 LYS A C 1
ATOM 2548 O O . LYS A 1 317 ? 29.674 -1.883 -12.329 1.00 63.88 317 LYS A O 1
ATOM 2553 N N . SER A 1 318 ? 28.122 -3.400 -12.901 1.00 60.69 318 SER A N 1
ATOM 2554 C CA . SER A 1 318 ? 27.502 -3.443 -11.573 1.00 60.69 318 SER A CA 1
ATOM 2555 C C . SER A 1 318 ? 28.485 -3.917 -10.492 1.00 60.69 318 SER A C 1
ATOM 2557 O O . SER A 1 318 ? 28.558 -3.289 -9.436 1.00 60.69 318 SER A O 1
ATOM 2559 N N . VAL A 1 319 ? 29.317 -4.933 -10.777 1.00 56.50 319 VAL A N 1
ATOM 2560 C CA . VAL A 1 319 ? 30.389 -5.391 -9.873 1.00 56.50 319 VAL A CA 1
ATOM 2561 C C . VAL A 1 319 ? 31.444 -4.300 -9.681 1.00 56.50 319 VAL A C 1
ATOM 2563 O O . VAL A 1 319 ? 31.732 -3.929 -8.545 1.00 56.50 319 VAL A O 1
ATOM 2566 N N . ALA A 1 320 ? 31.989 -3.739 -10.763 1.00 54.47 320 ALA A N 1
ATOM 2567 C CA . ALA A 1 320 ? 33.035 -2.721 -10.695 1.00 54.47 320 ALA A CA 1
ATOM 2568 C C . ALA A 1 320 ? 32.580 -1.494 -9.890 1.00 54.47 320 ALA A C 1
ATOM 2570 O O . ALA A 1 320 ? 33.257 -1.081 -8.954 1.00 54.47 320 ALA A O 1
ATOM 2571 N N . THR A 1 321 ? 31.396 -0.958 -10.177 1.00 58.31 321 THR A N 1
ATOM 2572 C CA . THR A 1 321 ? 30.824 0.172 -9.438 1.00 58.31 321 THR A CA 1
ATOM 2573 C C . THR A 1 321 ? 30.630 -0.159 -7.953 1.00 58.31 321 THR A C 1
ATOM 2575 O O . THR A 1 321 ? 30.969 0.653 -7.098 1.00 58.31 321 THR A O 1
ATOM 2578 N N . SER A 1 322 ? 30.177 -1.372 -7.615 1.00 62.12 322 SER A N 1
ATOM 2579 C CA . SER A 1 322 ? 30.004 -1.777 -6.211 1.00 62.12 322 SER A CA 1
ATOM 2580 C C . SER A 1 322 ? 31.317 -1.890 -5.419 1.00 62.12 322 SER A C 1
ATOM 2582 O O . SER A 1 322 ? 31.322 -1.605 -4.220 1.00 62.12 322 SER A O 1
ATOM 2584 N N . VAL A 1 323 ? 32.420 -2.255 -6.086 1.00 58.59 323 VAL A N 1
ATOM 2585 C CA . VAL A 1 323 ? 33.750 -2.465 -5.485 1.00 58.59 323 VAL A CA 1
ATOM 2586 C C . VAL A 1 323 ? 34.576 -1.173 -5.444 1.00 58.59 323 VAL A C 1
ATOM 2588 O O . VAL A 1 323 ? 35.238 -0.905 -4.444 1.00 58.59 323 VAL A O 1
ATOM 2591 N N . PHE A 1 324 ? 34.534 -0.350 -6.498 1.00 51.72 324 PHE A N 1
ATOM 2592 C CA . PHE A 1 324 ? 35.378 0.846 -6.627 1.00 51.72 324 PHE A CA 1
ATOM 2593 C C . PHE A 1 324 ? 34.775 2.114 -5.998 1.00 51.72 324 PHE A C 1
ATOM 2595 O O . PHE A 1 324 ? 35.533 2.966 -5.543 1.00 51.72 324 PHE A O 1
ATOM 2602 N N . GLU A 1 325 ? 33.447 2.238 -5.881 1.00 51.84 325 GLU A N 1
ATOM 2603 C CA . GLU A 1 325 ? 32.802 3.386 -5.206 1.00 51.84 325 GLU A CA 1
ATOM 2604 C C . GLU A 1 325 ? 32.748 3.241 -3.667 1.00 51.84 325 GLU A C 1
ATOM 2606 O O . GLU A 1 325 ? 32.144 4.055 -2.978 1.00 51.84 325 GLU A O 1
ATOM 2611 N N . GLY A 1 326 ? 33.409 2.230 -3.089 1.00 37.00 326 GLY A N 1
ATOM 2612 C CA . GLY A 1 326 ? 33.532 2.031 -1.636 1.00 37.00 326 GLY A CA 1
ATOM 2613 C C . GLY A 1 326 ? 34.463 3.015 -0.904 1.00 37.00 326 GLY A C 1
ATOM 2614 O O . GLY A 1 326 ? 34.740 2.811 0.274 1.00 37.00 326 GLY A O 1
ATOM 2615 N N . LYS A 1 327 ? 34.965 4.059 -1.577 1.00 31.83 327 LYS A N 1
ATOM 2616 C CA . LYS A 1 327 ? 35.804 5.120 -0.995 1.00 31.83 327 LYS A CA 1
ATOM 2617 C C . LYS A 1 327 ? 35.254 6.504 -1.355 1.00 31.83 327 LYS A C 1
ATOM 2619 O O . LYS A 1 327 ? 35.829 7.192 -2.189 1.00 31.83 327 LYS A O 1
ATOM 2624 N N . PHE A 1 328 ? 34.151 6.914 -0.736 1.00 31.36 328 PHE A N 1
ATOM 2625 C CA . PHE A 1 328 ? 33.751 8.323 -0.667 1.00 31.36 328 PHE A CA 1
ATOM 2626 C C . PHE A 1 328 ? 33.162 8.615 0.718 1.00 31.36 328 PHE A C 1
ATOM 2628 O O . PHE A 1 328 ? 32.419 7.798 1.258 1.00 31.36 328 PHE A O 1
ATOM 2635 N N . GLN A 1 329 ? 33.599 9.735 1.297 1.00 31.03 329 GLN A N 1
ATOM 2636 C CA . GLN A 1 329 ? 33.343 10.171 2.670 1.00 31.03 329 GLN A CA 1
ATOM 2637 C C . GLN A 1 329 ? 31.865 10.469 2.939 1.00 31.03 329 GLN A C 1
ATOM 2639 O O . GLN A 1 329 ? 31.140 10.941 2.065 1.00 31.03 329 GLN A O 1
ATOM 2644 N N . GLU A 1 330 ? 31.475 10.217 4.189 1.00 33.53 330 GLU A N 1
ATOM 2645 C CA . GLU A 1 330 ? 30.243 10.667 4.832 1.00 33.53 330 GLU A CA 1
ATOM 2646 C C . GLU A 1 330 ? 29.987 12.154 4.557 1.00 33.53 330 GLU A C 1
ATOM 2648 O O . GLU A 1 330 ? 30.838 13.002 4.818 1.00 33.53 330 GLU A O 1
ATOM 2653 N N . THR A 1 331 ? 28.790 12.490 4.085 1.00 29.92 331 THR A N 1
ATOM 2654 C CA . THR A 1 331 ? 28.212 13.806 4.361 1.00 29.92 331 THR A CA 1
ATOM 2655 C C . THR A 1 331 ? 27.102 13.594 5.374 1.00 29.92 331 THR A C 1
ATOM 2657 O O . THR A 1 331 ? 26.047 13.053 5.036 1.00 29.92 331 THR A O 1
ATOM 2660 N N . GLU A 1 332 ? 27.381 13.968 6.623 1.00 29.45 332 GLU A N 1
ATOM 2661 C CA . GLU A 1 332 ? 26.391 14.098 7.691 1.00 29.45 332 GLU A CA 1
ATOM 2662 C C . GLU A 1 332 ? 25.203 14.971 7.239 1.00 29.45 332 GLU A C 1
ATOM 2664 O O . GLU A 1 332 ? 25.364 15.849 6.382 1.00 29.45 332 GLU A O 1
ATOM 2669 N N . PRO A 1 333 ? 24.002 14.776 7.812 1.00 30.70 333 PRO A N 1
ATOM 2670 C CA . PRO A 1 333 ? 22.881 15.666 7.557 1.00 30.70 333 PRO A CA 1
ATOM 2671 C C . PRO A 1 333 ? 23.220 17.093 8.010 1.00 30.70 333 PRO A C 1
ATOM 2673 O O . PRO A 1 333 ? 23.677 17.323 9.130 1.00 30.70 333 PRO A O 1
ATOM 2676 N N . ILE A 1 334 ? 22.975 18.054 7.119 1.00 29.94 334 ILE A N 1
ATOM 2677 C CA . ILE A 1 334 ? 23.188 19.487 7.336 1.00 29.94 334 ILE A CA 1
ATOM 2678 C C . ILE A 1 334 ? 22.408 19.932 8.584 1.00 29.94 334 ILE A C 1
ATOM 2680 O O . ILE A 1 334 ? 21.179 19.989 8.574 1.00 29.94 334 ILE A O 1
ATOM 2684 N N . LYS A 1 335 ? 23.130 20.284 9.654 1.00 29.02 335 LYS A N 1
ATOM 2685 C CA . LYS A 1 335 ? 22.608 21.094 10.762 1.00 29.02 335 LYS A CA 1
ATOM 2686 C C . LYS A 1 335 ? 22.575 22.553 10.316 1.00 29.02 335 LYS A C 1
ATOM 2688 O O . LYS A 1 335 ? 23.628 23.146 10.098 1.00 29.02 335 LYS A O 1
ATOM 2693 N N . ILE A 1 336 ? 21.387 23.139 10.217 1.00 28.09 336 ILE A N 1
ATOM 2694 C CA . ILE A 1 336 ? 21.234 24.590 10.082 1.00 28.09 336 ILE A CA 1
ATOM 2695 C C . ILE A 1 336 ? 21.132 25.162 11.499 1.00 28.09 336 ILE A C 1
ATOM 2697 O O . ILE A 1 336 ? 20.082 25.087 12.131 1.00 28.09 336 ILE A O 1
ATOM 2701 N N . CYS A 1 337 ? 22.245 25.694 12.003 1.00 25.81 337 CYS A N 1
ATOM 2702 C CA . CYS A 1 337 ? 22.257 26.619 13.133 1.00 25.81 337 CYS A CA 1
ATOM 2703 C C . CYS A 1 337 ? 22.576 28.011 12.583 1.00 25.81 337 CYS A C 1
ATOM 2705 O O . CYS A 1 337 ? 23.695 28.261 12.136 1.00 25.81 337 CYS A O 1
ATOM 2707 N N . ASP A 1 338 ? 21.583 28.895 12.615 1.00 28.52 338 ASP A N 1
ATOM 2708 C CA . ASP A 1 338 ? 21.725 30.309 12.282 1.00 28.52 338 ASP A CA 1
ATOM 2709 C C . ASP A 1 338 ? 22.416 31.044 13.432 1.00 28.52 338 ASP A C 1
ATOM 2711 O O . ASP A 1 338 ? 21.819 31.272 14.483 1.00 28.52 338 ASP A O 1
ATOM 2715 N N . THR A 1 339 ? 23.664 31.455 13.222 1.00 27.23 339 THR A N 1
ATOM 2716 C CA . THR A 1 339 ? 24.278 32.565 13.959 1.00 27.23 339 THR A CA 1
ATOM 2717 C C . THR A 1 339 ? 25.357 33.216 13.100 1.00 27.23 339 THR A C 1
ATOM 2719 O O . THR A 1 339 ? 26.393 32.607 12.845 1.00 27.23 339 THR A O 1
ATOM 2722 N N . THR A 1 340 ? 25.157 34.470 12.695 1.00 26.27 340 THR A N 1
ATOM 2723 C CA . THR A 1 340 ? 25.919 35.648 13.170 1.00 26.27 340 THR A CA 1
ATOM 2724 C C . THR A 1 340 ? 25.845 36.797 12.162 1.00 26.27 340 THR A C 1
ATOM 2726 O O . THR A 1 340 ? 26.015 36.619 10.960 1.00 26.27 340 THR A O 1
ATOM 2729 N N . GLY A 1 341 ? 25.552 37.995 12.671 1.00 23.05 341 GLY A N 1
ATOM 2730 C CA . GLY A 1 341 ? 25.503 39.219 11.882 1.00 23.05 341 GLY A CA 1
ATOM 2731 C C . GLY A 1 341 ? 26.853 39.922 11.722 1.00 23.05 341 GLY A C 1
ATOM 2732 O O . GLY A 1 341 ? 27.831 39.580 12.381 1.00 23.05 341 GLY A O 1
ATOM 2733 N N . GLY A 1 342 ? 26.838 40.982 10.904 1.00 23.45 342 GLY A N 1
ATOM 2734 C CA . GLY A 1 342 ? 27.765 42.114 11.029 1.00 23.45 342 GLY A CA 1
ATOM 2735 C C . GLY A 1 342 ? 28.293 42.755 9.734 1.00 23.45 342 GLY A C 1
ATOM 2736 O O . GLY A 1 342 ? 29.419 42.460 9.372 1.00 23.45 342 GLY A O 1
ATOM 2737 N N . LEU A 1 343 ? 27.510 43.698 9.160 1.00 23.78 343 LEU A N 1
ATOM 2738 C CA . LEU A 1 343 ? 27.853 45.102 8.756 1.00 23.78 343 LEU A CA 1
ATOM 2739 C C . LEU A 1 343 ? 29.027 45.415 7.771 1.00 23.78 343 LEU A C 1
ATOM 2741 O O . LEU A 1 343 ? 29.951 44.619 7.678 1.00 23.78 343 LEU A O 1
ATOM 2745 N N . PRO A 1 344 ? 29.133 46.634 7.147 1.00 35.31 344 PRO A N 1
ATOM 2746 C CA . PRO A 1 344 ? 28.187 47.778 7.016 1.00 35.31 344 PRO A CA 1
ATOM 2747 C C . PRO A 1 344 ? 28.113 48.531 5.633 1.00 35.31 344 PRO A C 1
ATOM 2749 O O . PRO A 1 344 ? 29.000 48.407 4.798 1.00 35.31 344 PRO A O 1
ATOM 2752 N N . LYS A 1 345 ? 27.128 49.468 5.542 1.00 27.19 345 LYS A N 1
ATOM 2753 C CA . LYS A 1 345 ? 27.009 50.751 4.756 1.00 27.19 345 LYS A CA 1
ATOM 2754 C C . LYS A 1 345 ? 26.860 50.687 3.213 1.00 27.19 345 LYS A C 1
ATOM 2756 O O . LYS A 1 345 ? 27.679 50.078 2.553 1.00 27.19 345 LYS A O 1
ATOM 2761 N N . GLY A 1 346 ? 25.940 51.384 2.527 1.00 25.86 346 GLY A N 1
ATOM 2762 C CA . GLY A 1 346 ? 24.848 52.315 2.868 1.00 25.86 346 GLY A CA 1
ATOM 2763 C C . GLY A 1 346 ? 24.515 53.238 1.668 1.00 25.86 346 GLY A C 1
ATOM 2764 O O . GLY A 1 346 ? 25.448 53.609 0.970 1.00 25.86 346 GLY A O 1
ATOM 2765 N N . THR A 1 347 ? 23.235 53.596 1.453 1.00 25.00 347 THR A N 1
ATOM 2766 C CA . THR A 1 347 ? 22.677 54.919 1.030 1.00 25.00 347 THR A CA 1
ATOM 2767 C C . THR A 1 347 ? 21.142 54.824 0.858 1.00 25.00 347 THR A C 1
ATOM 2769 O O . THR A 1 347 ? 20.631 53.841 0.334 1.00 25.00 347 THR A O 1
ATOM 2772 N N . ALA A 1 348 ? 20.415 55.833 1.359 1.00 26.95 348 ALA A N 1
ATOM 2773 C CA . ALA A 1 348 ? 18.940 55.976 1.406 1.00 26.95 348 ALA A CA 1
ATOM 2774 C C . ALA A 1 348 ? 18.424 56.908 0.258 1.00 26.95 348 ALA A C 1
ATOM 2776 O O . ALA A 1 348 ? 19.295 57.309 -0.521 1.00 26.95 348 ALA A O 1
ATOM 2777 N N . PRO A 1 349 ? 17.117 57.302 0.099 1.00 35.12 349 PRO A N 1
ATOM 2778 C CA . PRO A 1 349 ? 16.222 57.882 1.142 1.00 35.12 349 PRO A CA 1
ATOM 2779 C C . PRO A 1 349 ? 14.678 57.598 1.094 1.00 35.12 349 PRO A C 1
ATOM 2781 O O . PRO A 1 349 ? 14.144 57.270 0.045 1.00 35.12 349 PRO A O 1
ATOM 2784 N N . CYS A 1 350 ? 14.025 57.794 2.269 1.00 23.47 350 CYS A N 1
ATOM 2785 C CA . CYS A 1 350 ? 12.674 58.325 2.675 1.00 23.47 350 CYS A CA 1
ATOM 2786 C C . CYS A 1 350 ? 11.400 58.227 1.785 1.00 23.47 350 CYS A C 1
ATOM 2788 O O . CYS A 1 350 ? 11.548 58.141 0.571 1.00 23.47 350 CYS A O 1
ATOM 2790 N N . PRO A 1 351 ? 10.141 58.345 2.322 1.00 32.91 351 PRO A N 1
ATOM 2791 C CA . PRO A 1 351 ? 9.641 59.150 3.485 1.00 32.91 351 PRO A CA 1
ATOM 2792 C C . PRO A 1 351 ? 8.820 58.344 4.544 1.00 32.91 351 PRO A C 1
ATOM 2794 O O . PRO A 1 351 ? 8.385 57.239 4.252 1.00 32.91 351 PRO A O 1
ATOM 2797 N N . ALA A 1 352 ? 8.740 58.679 5.845 1.00 26.05 352 ALA A N 1
ATOM 2798 C CA . ALA A 1 352 ? 8.153 59.805 6.617 1.00 26.05 352 ALA A CA 1
ATOM 2799 C C . ALA A 1 352 ? 6.627 59.708 6.913 1.00 26.05 352 ALA A C 1
ATOM 2801 O O . ALA A 1 352 ? 5.828 59.568 5.992 1.00 26.05 352 ALA A O 1
ATOM 2802 N N . GLY A 1 353 ? 6.269 59.843 8.207 1.00 25.42 353 GLY A N 1
ATOM 2803 C CA . GLY A 1 353 ? 4.915 59.980 8.792 1.00 25.42 353 GLY A CA 1
ATOM 2804 C C . GLY A 1 353 ? 4.742 59.092 10.047 1.00 25.42 353 GLY A C 1
ATOM 2805 O O . GLY A 1 353 ? 4.566 57.892 9.891 1.00 25.42 353 GLY A O 1
ATOM 2806 N N . GLU A 1 354 ? 5.060 59.504 11.282 1.00 26.38 354 GLU A N 1
ATOM 2807 C CA . GLU A 1 354 ? 4.444 60.484 12.218 1.00 26.38 354 GLU A CA 1
ATOM 2808 C C . GLU A 1 354 ? 3.521 59.867 13.302 1.00 26.38 354 GLU A C 1
ATOM 2810 O O . GLU A 1 354 ? 2.796 58.907 13.059 1.00 26.38 354 GLU A O 1
ATOM 2815 N N . SER A 1 355 ? 3.556 60.512 14.484 1.00 26.73 355 SER A N 1
ATOM 2816 C CA . SER A 1 355 ? 2.834 60.327 15.770 1.00 26.73 355 SER A CA 1
ATOM 2817 C C . SER A 1 355 ? 3.398 59.269 16.752 1.00 26.73 355 SER A C 1
ATOM 2819 O O . SER A 1 355 ? 3.402 58.080 16.460 1.00 26.73 355 SER A O 1
ATOM 2821 N N . GLU A 1 356 ? 4.135 59.652 17.814 1.00 27.89 356 GLU A N 1
ATOM 2822 C CA . GLU A 1 356 ? 3.710 60.257 19.115 1.00 27.89 356 GLU A CA 1
ATOM 2823 C C . GLU A 1 356 ? 2.996 59.230 20.036 1.00 27.89 356 GLU A C 1
ATOM 2825 O O . GLU A 1 356 ? 2.171 58.474 19.550 1.00 27.89 356 GLU A O 1
ATOM 2830 N N . ILE A 1 357 ? 3.177 59.088 21.362 1.00 28.39 357 ILE A N 1
ATOM 2831 C CA . ILE A 1 357 ? 3.879 59.805 22.444 1.00 28.39 357 ILE A CA 1
ATOM 2832 C C . ILE A 1 357 ? 3.866 58.887 23.705 1.00 28.39 357 ILE A C 1
ATOM 2834 O O . ILE A 1 357 ? 2.880 58.207 23.964 1.00 28.39 357 ILE A O 1
ATOM 2838 N N . ASP A 1 358 ? 4.970 58.917 24.462 1.00 26.50 358 ASP A N 1
ATOM 2839 C CA . ASP A 1 358 ? 5.187 58.779 25.924 1.00 26.50 358 ASP A CA 1
ATOM 2840 C C . ASP A 1 358 ? 4.615 57.673 26.865 1.00 26.50 358 ASP A C 1
ATOM 2842 O O . ASP A 1 358 ? 3.417 57.471 27.024 1.00 26.50 358 ASP A O 1
ATOM 2846 N N . ARG A 1 359 ? 5.568 57.229 27.718 1.00 27.95 359 ARG A N 1
ATOM 2847 C CA . ARG A 1 359 ? 5.558 57.113 29.206 1.00 27.95 359 ARG A CA 1
ATOM 2848 C C . ARG A 1 359 ? 5.197 55.800 29.940 1.00 27.95 359 ARG A C 1
ATOM 2850 O O . ARG A 1 359 ? 4.047 55.457 30.148 1.00 27.95 359 ARG A O 1
ATOM 2857 N N . HIS A 1 360 ? 6.267 55.271 30.559 1.00 26.83 360 HIS A N 1
ATOM 2858 C CA . HIS A 1 360 ? 6.463 55.021 32.007 1.00 26.83 360 HIS A CA 1
ATOM 2859 C C . HIS A 1 360 ? 5.915 53.749 32.712 1.00 26.83 360 HIS A C 1
ATOM 2861 O O . HIS A 1 360 ? 4.721 53.582 32.898 1.00 26.83 360 HIS A O 1
ATOM 2867 N N . VAL A 1 361 ? 6.884 53.023 33.310 1.00 27.09 361 VA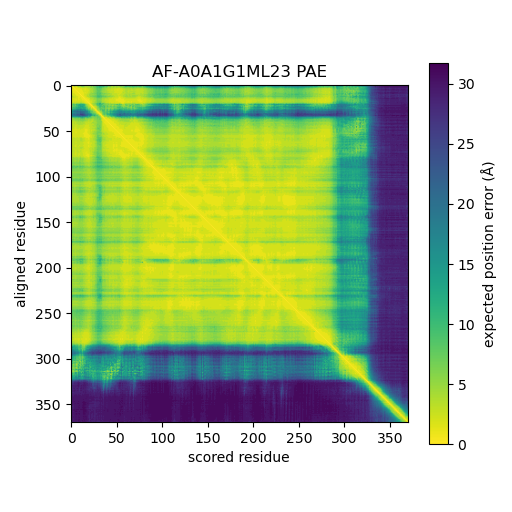L A N 1
ATOM 2868 C CA . VAL A 1 361 ? 6.999 52.689 34.757 1.00 27.09 361 VAL A CA 1
ATOM 2869 C C . VAL A 1 361 ? 6.292 51.427 35.300 1.00 27.09 361 VAL A C 1
ATOM 2871 O O . VAL A 1 361 ? 5.085 51.378 35.478 1.00 27.09 361 VAL A O 1
ATOM 2874 N N . MET A 1 362 ? 7.171 50.504 35.722 1.00 26.44 362 MET A N 1
ATOM 2875 C CA . MET A 1 362 ? 7.166 49.653 36.929 1.00 26.44 362 MET A CA 1
ATOM 2876 C C . MET A 1 362 ? 6.371 48.343 36.987 1.00 26.44 362 MET A C 1
ATOM 2878 O O . MET A 1 362 ? 5.172 48.244 36.761 1.00 26.44 362 MET A O 1
ATOM 2882 N N . THR A 1 363 ? 7.145 47.345 37.402 1.00 29.70 363 THR A N 1
ATOM 2883 C CA . THR A 1 363 ? 6.820 46.034 37.954 1.00 29.70 363 THR A CA 1
ATOM 2884 C C . THR A 1 363 ? 6.230 46.138 39.362 1.00 29.70 363 THR A C 1
ATOM 2886 O O . THR A 1 363 ? 6.687 46.972 40.135 1.00 29.70 363 THR A O 1
ATOM 2889 N N . GLU A 1 364 ? 5.303 45.245 39.706 1.00 29.53 364 GLU A N 1
ATOM 2890 C CA . GLU A 1 364 ? 5.393 44.250 40.796 1.00 29.53 364 GLU A CA 1
ATOM 2891 C C . GLU A 1 364 ? 4.012 43.813 41.307 1.00 29.53 364 GLU A C 1
ATOM 2893 O O . GLU A 1 364 ? 3.043 44.565 41.334 1.00 29.53 364 GLU A O 1
ATOM 2898 N N . ASP A 1 365 ? 4.023 42.560 41.752 1.00 29.97 365 ASP A N 1
ATOM 2899 C CA . ASP A 1 365 ? 3.145 41.916 42.718 1.00 29.97 365 ASP A CA 1
ATOM 2900 C C . ASP A 1 365 ? 1.766 41.391 42.319 1.00 29.97 365 ASP A C 1
ATOM 2902 O O . ASP A 1 365 ? 0.804 42.078 41.981 1.00 29.97 365 ASP A O 1
ATOM 2906 N N . GLY A 1 366 ? 1.678 40.069 42.480 1.00 29.95 366 GLY A N 1
ATOM 2907 C CA . GLY A 1 366 ? 0.449 39.315 42.473 1.00 29.95 366 GLY A CA 1
ATOM 2908 C C . GLY A 1 366 ? -0.250 39.311 43.827 1.00 29.95 366 GLY A C 1
ATOM 2909 O O . GLY A 1 366 ? 0.370 39.338 44.883 1.00 29.95 366 GLY A O 1
ATOM 2910 N N . LYS A 1 367 ? -1.567 39.137 43.771 1.00 29.09 367 LYS A N 1
ATOM 2911 C CA . LYS A 1 367 ? -2.351 38.202 44.589 1.00 29.09 367 LYS A CA 1
ATOM 2912 C C . LYS A 1 367 ? -3.819 38.328 44.181 1.00 29.09 367 LYS A C 1
ATOM 2914 O O . LYS A 1 367 ? -4.414 39.376 44.349 1.00 29.09 367 LYS A O 1
ATOM 2919 N N . ARG A 1 368 ? -4.346 37.205 43.685 1.00 28.31 368 ARG A N 1
ATOM 2920 C CA . ARG A 1 368 ? -5.585 36.514 44.088 1.00 28.31 368 ARG A CA 1
ATOM 2921 C C . ARG A 1 368 ? -6.910 37.309 44.231 1.00 28.31 368 ARG A C 1
ATOM 2923 O O . ARG A 1 368 ? -6.984 38.340 44.877 1.00 28.31 368 ARG A O 1
ATOM 2930 N N . ILE A 1 369 ? -7.964 36.576 43.846 1.00 31.11 369 ILE A N 1
ATOM 2931 C CA . ILE A 1 369 ? -9.394 36.625 44.226 1.00 31.11 369 ILE A CA 1
ATOM 2932 C C . ILE A 1 369 ? -10.317 37.547 43.403 1.00 31.11 369 ILE A C 1
ATOM 2934 O O . ILE A 1 369 ? -10.484 38.716 43.729 1.00 31.11 369 ILE A O 1
ATOM 2938 N N . ALA A 1 370 ? -10.999 36.968 42.408 1.00 36.22 370 ALA A N 1
ATOM 2939 C CA . ALA A 1 370 ? -12.447 36.695 42.404 1.00 36.22 370 ALA A CA 1
ATOM 2940 C C . ALA A 1 370 ? -12.777 35.740 41.248 1.00 36.22 370 ALA A C 1
ATOM 2942 O O . ALA A 1 370 ? -12.206 35.947 40.153 1.00 36.22 370 ALA A O 1
#

Mean predicted aligned error: 11.56 Å